Protein 2XS8 (pdb70)

Organism: Homo sapiens (NCBI:txid9606)

Nearest PDB structures (foldseek):
  2xs1-assembly1_A  TM=9.997E-01  e=5.941E-87  Homo sapiens
  3c3r-assembly1_A  TM=9.793E-01  e=9.623E-42  unclassified
  2oex-assembly1_A  TM=9.160E-01  e=2.813E-32  Homo sapiens
  2ojq-assembly1_A  TM=9.305E-01  e=2.237E-30  Homo sapiens
  4jjy-assembly2_B  TM=5.892E-01  e=7.757E-28  Homo sapiens

Radius of gyration: 44.52 Å; Cα contacts (8 Å, |Δi|>4): 856; chains: 2; bounding box: 139×81×74 Å

CATH classification: 1.25.40.280 (+2 more: 1.20.120.560, 1.20.140.50)

Solvent-accessible surface area: 38068 Å² total; per-residue (Å²): 137,65,25,11,47,5,124,30,4,134,24,56,129,28,78,9,16,145,14,5,32,131,36,0,85,130,48,45,79,112,73,19,150,72,36,57,81,15,18,133,6,0,85,83,4,8,130,34,7,114,24,7,25,57,158,131,73,88,99,115,59,44,26,4,39,20,1,14,93,0,9,0,6,6,26,26,5,67,68,22,5,25,36,113,121,59,157,22,84,28,60,9,35,1,44,3,17,25,66,45,26,108,150,216,44,52,50,56,136,36,43,21,26,30,14,5,4,0,50,8,1,0,2,0,3,0,0,0,0,0,0,21,6,1,36,103,38,83,41,109,62,82,127,4,4,151,59,0,8,125,9,0,28,28,0,0,3,0,0,56,57,0,80,118,47,0,94,117,33,8,109,177,148,21,9,34,0,5,26,31,83,6,0,16,12,2,7,28,0,0,26,0,0,0,0,20,2,51,12,53,82,2,59,84,70,185,80,158,31,34,66,6,0,92,3,0,23,17,0,3,51,28,0,3,57,0,39,133,85,14,79,198,119,108,44,8,51,177,99,10,75,23,5,0,10,0,12,46,24,29,3,53,0,14,1,13,22,14,32,2,44,46,2,102,112,90,168,116,20,1,34,11,2,5,9,0,67,35,0,25,115,28,1,157,50,0,43,91,159,35,94,147,50,25,123,11,136,110,25,32,51,74,1,77,154,29,24,64,58,10,80,142,55,11,95,159,111,99,122,57,183,60,26,92,74,189,107,33,115,124,22,28,113,38,71,104,11,166,31,55,97,18,106,72,76,28,2,126,202,55,109,29,77,0,123,146,6,45,24,23,43,0,55,111,9,35,56,29,2,67,134,80,41,37,94,33,16,90,128,2,20,47,60,4,132,117,12,34,88,105,2,35,40,31,15,7,67,27,10,5,36,4,15,24,64,22,108,38,1,88,76,11,5,91,17,1,16,73,43,1,126,31,0,73,139,84,40,4,13,119,38,2,35,80,33,20,132,69,6,66,98,26,19,84,86,0,86,75,22,8,88,77,0,41,133,45,0,74,87,20,24,47,75,0,70,91,61,54,68,179,100,156,137,192,63,139,81,81,34,0,67,98,74,0,133,86,18,56,54,63,0,82,96,23,162,56,3,6,78,78,0,54,113,2,14,33,106,6,105,108,32,34,120,76,50,75,116,45,2,46,34,0,21,60,82,77,99,93,0,39,93,47,8,36,66,10,102,44,35,181,92,41,157,55,26,152,30,14,85,80,0,130,62,23,18,49,64,2,80,115,3,55,160,65,14,115,36,15,22,76,70,2,127,97,67,103,51,98,1,44,77,70,0,75,72,17,47,95,138,79,74,110,21,89,22,99,54,45,0,77,83,6,17,102,160,30,2,12,53,26,27,76,104,2,67,100,1,26,147,116,8,110,31,18,16,156,84,0,97,94,22,18,114,86,13,40,164,88,92,122,105,57,120,86,30,68,98,5,44,84,27,3,56,58,2,11,52,0,46,36,18,0,68,84,1,22,55,30,0,128,43,0,34,135,0,0,52,57,1,25,100,56,1,64,138,1,44,74,100,0,29,95,60,14,157,85,73,43,0,89,75,0,65,170,80,86

Foldseek 3Di:
DDADFFFAKAWDQWQQLPLQLVVQPVPDDVVDCSSVQSSVLSVVLSVLCCQQHVDDDDLDPVNLLSLLLNLQQLVLCVLQDPCVVPPSFTKIKIWARQQDDPDPDRIDIDIDRFSLLVNLNSLQNSLRSLQVNLRPFDLLDDVSLVSNLVSLLQSLQSLQVLLVCSPVRDPDDDDLCSHNLNSNLSSLSSLLVSLVSVLSVCVSVVHQLLVSLQSLQQSLVSLVVSQVSCPPPPSDDDVSNLVSLLSSLQSLLSNLQSVLVVCVVVVVLLSSLLSLVSSLVSLVCSCPVVVVRDDCVVVNVVSVVSNVVSCVCCVPPVVHHHDDPVPDDDRHHDRPGHRDHDDPSPRPPHDHSCVVRARPQLVVLQVVLVVVLCCLLVVLLVVLVVLVVVLLLVCLVQLPPQLLQCQFLQFRRPVLLVLLVVQLVCPFCVLVVVLLVCLVVLLVLLVVLLVVLVVLLVVLLVVLVVCCVVCVPVNDDDRSVVVCPVLVVVSVVLVVVSVVLVVLSVVLVVLCVVQVVLRNLSNDDGVSSSVVQFGDGGDNVSPPDPLSVCLVVLVVVLVVLNVVSVVLSVQSPPDDDDCSVVQVCCVVVHVHRDSPVVSVVVCCVRCVVSSVVSVVSNVVVVVSSVVNVVSSVVVVVVPDDDPSVVSNSVSSSSSSVSSVSSVVSSVSSVVSVVVSVVSSVVSVVSSVVSVVVSVVD/DCVVVVVVD

GO terms:
  GO:0090543 Flemming body (C, IDA)
  GO:0051260 protein homooligomerization (P, IDA)
  GO:0046755 viral budding (P, IDA)
  GO:0000281 mitotic cytokinesis (P, IDA)
  GO:0042470 melanosome (C, EXP)
  GO:0005515 protein binding (F, IPI)
  GO:0048306 calcium-dependent protein binding (F, IPI)
  GO:0005829 cytosol (C, TAS)
  GO:0001772 immunological synapse (C, IDA)
  GO:0005813 centrosome (C, IDA)
  GO:0070062 extracellular exosome (C, IDA)
  GO:0039702 viral budding via host ESCRT complex (P, IGI)
  GO:1903561 extracellular vesicle (C, HDA)
  GO:0070062 extracellular exosome (C, HDA)
  GO:0070971 endoplasmic reticulum exit site (C, IMP)
  GO:0005925 focal adhesion (C, HDA)
  GO:0016020 membrane (C, HDA)
  GO:0010824 regulation of centrosome duplication (P, IMP)
  GO:1903543 positive regulation of exosomal secretion (P, IMP)
  GO:1903551 regulation of extracellular exosome assembly (P, IMP)

Structure (mmCIF, N/CA/C/O backbone):
data_2XS8
#
_entry.id   2XS8
#
_cell.length_a   145.542
_cell.length_b   99.076
_cell.length_c   72.594
_cell.angle_alpha   90.00
_cell.angle_beta   106.87
_cell.angle_gamma   90.00
#
_symmetry.space_group_name_H-M   'C 1 2 1'
#
loop_
_entity.id
_entity.type
_entity.pdbx_description
1 polymer 'PROGRAMMED CELL DEATH 6-INTERACTING PROTEIN'
2 polymer 'SIVAGMTAN-1 GAG P6'
3 water water
#
loop_
_atom_site.group_PDB
_atom_site.id
_atom_site.type_symbol
_atom_site.label_atom_id
_atom_site.label_alt_id
_atom_site.label_comp_id
_atom_site.label_asym_id
_atom_site.label_entity_id
_atom_site.label_seq_id
_atom_site.pdbx_PDB_ins_code
_atom_site.Cartn_x
_atom_site.Cartn_y
_atom_site.Cartn_z
_atom_site.occupancy
_atom_site.B_iso_or_equiv
_atom_site.auth_seq_id
_atom_site.auth_comp_id
_atom_site.auth_asym_id
_atom_site.auth_atom_id
_atom_site.pdbx_PDB_model_num
ATOM 1 N N . ALA A 1 8 ? 3.436 -21.733 -17.196 1.00 107.71 2 ALA A N 1
ATOM 2 C CA . ALA A 1 8 ? 2.699 -22.948 -17.544 1.00 104.83 2 ALA A CA 1
ATOM 3 C C . ALA A 1 8 ? 1.842 -22.746 -18.798 1.00 102.72 2 ALA A C 1
ATOM 4 O O . ALA A 1 8 ? 0.843 -22.022 -18.761 1.00 101.51 2 ALA A O 1
ATOM 6 N N . THR A 1 9 ? 2.230 -23.392 -19.900 1.00 97.87 3 THR A N 1
ATOM 7 C CA . THR A 1 9 ? 1.528 -23.233 -21.178 1.00 92.64 3 THR A CA 1
ATOM 8 C C . THR A 1 9 ? 0.762 -24.480 -21.630 1.00 83.89 3 THR A C 1
ATOM 9 O O . THR A 1 9 ? 1.358 -25.532 -21.840 1.00 83.21 3 THR A O 1
ATOM 13 N N . PHE A 1 10 ? -0.553 -24.340 -21.789 1.00 71.31 4 PHE A N 1
ATOM 14 C CA . PHE A 1 10 ? -1.420 -25.401 -22.292 1.00 52.87 4 PHE A CA 1
ATOM 15 C C . PHE A 1 10 ? -2.044 -24.983 -23.614 1.00 50.11 4 PHE A C 1
ATOM 16 O O . PHE A 1 10 ? -2.439 -23.833 -23.780 1.00 53.26 4 PHE A O 1
ATOM 24 N N . ILE A 1 11 ? -2.156 -25.916 -24.552 1.00 46.30 5 ILE A N 1
ATOM 25 C CA . ILE A 1 11 ? -2.722 -25.601 -25.855 1.00 51.30 5 ILE A CA 1
ATOM 26 C C . ILE A 1 11 ? -4.232 -25.416 -25.731 1.00 55.26 5 ILE A C 1
ATOM 27 O O . ILE A 1 11 ? -4.892 -26.162 -25.017 1.00 49.71 5 ILE A O 1
ATOM 32 N N . SER A 1 12 ? -4.773 -24.398 -26.391 1.00 60.70 6 SER A N 1
ATOM 33 C CA . SER A 1 12 ? -6.219 -24.346 -26.591 1.00 57.74 6 SER A CA 1
ATOM 34 C C . SER A 1 12 ? -6.571 -23.972 -28.023 1.00 59.36 6 SER A C 1
ATOM 35 O O . SER A 1 12 ? -5.693 -23.664 -28.845 1.00 54.01 6 SER A O 1
ATOM 38 N N . VAL A 1 13 ? -7.862 -24.040 -28.325 1.00 59.07 7 VAL A N 1
ATOM 39 C CA . VAL A 1 13 ? -8.332 -23.840 -29.682 1.00 60.09 7 VAL A CA 1
ATOM 40 C C . VAL A 1 13 ? -9.201 -22.584 -29.830 1.00 61.88 7 VAL A C 1
ATOM 41 O O . VAL A 1 13 ? -10.045 -22.287 -28.987 1.00 58.91 7 VAL A O 1
ATOM 45 N N . GLN A 1 14 ? -8.971 -21.842 -30.906 1.00 68.18 8 GLN A N 1
ATOM 46 C CA . GLN A 1 14 ? -9.777 -20.659 -31.216 1.00 72.02 8 GLN A CA 1
ATOM 47 C C . GLN A 1 14 ? -11.144 -21.019 -31.784 1.00 67.93 8 GLN A C 1
ATOM 48 O O . GLN A 1 14 ? -11.289 -21.994 -32.515 1.00 67.86 8 GLN A O 1
ATOM 54 N N . LEU A 1 15 ? -12.147 -20.230 -31.426 1.00 67.53 9 LEU A N 1
ATOM 55 C CA . LEU A 1 15 ? -13.484 -20.396 -31.981 1.00 76.03 9 LEU A CA 1
ATOM 56 C C . LEU A 1 15 ? -13.566 -20.116 -33.483 1.00 75.36 9 LEU A C 1
ATOM 57 O O . LEU A 1 15 ? -12.823 -19.288 -34.023 1.00 72.26 9 LEU A O 1
ATOM 62 N N . LYS A 1 16 ? -14.494 -20.817 -34.130 1.00 74.27 10 LYS A N 1
ATOM 63 C CA . LYS A 1 16 ? -14.836 -20.614 -35.527 1.00 69.73 10 LYS A CA 1
ATOM 64 C C . LYS A 1 16 ? -15.827 -19.463 -35.667 1.00 80.80 10 LYS A C 1
ATOM 65 O O . LYS A 1 16 ? -16.747 -19.315 -34.863 1.00 82.36 10 LYS A O 1
ATOM 71 N N . LYS A 1 17 ? -15.644 -18.640 -36.689 1.00 91.44 11 LYS A N 1
ATOM 72 C CA . LYS A 1 17 ? -16.585 -17.555 -36.941 1.00 91.25 11 LYS A CA 1
ATOM 73 C C . LYS A 1 17 ? -17.690 -17.986 -37.897 1.00 95.92 11 LYS A C 1
ATOM 74 O O . LYS A 1 17 ? -17.446 -18.757 -38.832 1.00 91.50 11 LYS A O 1
ATOM 80 N N . THR A 1 18 ? -18.907 -17.512 -37.626 1.00 99.73 12 THR A N 1
ATOM 81 C CA . THR A 1 18 ? -20.059 -17.742 -38.499 1.00 99.11 12 THR A CA 1
ATOM 82 C C . THR A 1 18 ? -20.729 -16.410 -38.834 1.00 98.51 12 THR A C 1
ATOM 83 O O . THR A 1 18 ? -20.735 -15.472 -38.029 1.00 92.63 12 THR A O 1
ATOM 87 N N . SER A 1 19 ? -21.288 -16.317 -40.031 1.00 103.53 13 SER A N 1
ATOM 88 C CA . SER A 1 19 ? -22.077 -15.140 -40.375 1.00 109.20 13 SER A CA 1
ATOM 89 C C . SER A 1 19 ? -23.509 -15.295 -39.871 1.00 113.29 13 SER A C 1
ATOM 90 O O . SER A 1 19 ? -24.055 -16.409 -39.808 1.00 109.12 13 SER A O 1
ATOM 93 N N . GLU A 1 20 ? -24.103 -14.169 -39.494 1.00 118.11 14 GLU A N 1
ATOM 94 C CA . GLU A 1 20 ? -25.472 -14.163 -39.004 1.00 125.06 14 GLU A CA 1
ATOM 95 C C . GLU A 1 20 ? -26.430 -14.667 -40.072 1.00 120.63 14 GLU A C 1
ATOM 96 O O . GLU A 1 20 ? -26.282 -14.368 -41.256 1.00 120.71 14 GLU A O 1
ATOM 102 N N . VAL A 1 21 ? -27.410 -15.444 -39.641 1.00 115.74 15 VAL A N 1
ATOM 103 C CA . VAL A 1 21 ? -28.323 -16.068 -40.571 1.00 120.41 15 VAL A CA 1
ATOM 104 C C . VAL A 1 21 ? -29.719 -16.125 -39.968 1.00 127.13 15 VAL A C 1
ATOM 105 O O . VAL A 1 21 ? -29.900 -16.564 -38.829 1.00 124.13 15 VAL A O 1
ATOM 109 N N . ASP A 1 22 ? -30.697 -15.648 -40.737 1.00 135.26 16 ASP A N 1
ATOM 110 C CA . ASP A 1 22 ? -32.084 -15.600 -40.298 1.00 132.42 16 ASP A CA 1
ATOM 111 C C . ASP A 1 22 ? -32.609 -17.008 -40.063 1.00 132.77 16 ASP A C 1
ATOM 112 O O . ASP A 1 22 ? -32.964 -17.718 -41.009 1.00 135.08 16 ASP A O 1
ATOM 117 N N . LEU A 1 23 ? -32.652 -17.396 -38.791 1.00 128.27 17 LEU A N 1
ATOM 118 C CA . LEU A 1 23 ? -33.016 -18.748 -38.392 1.00 117.92 17 LEU A CA 1
ATOM 119 C C . LEU A 1 23 ? -34.532 -18.938 -38.315 1.00 113.66 17 LEU A C 1
ATOM 120 O O . LEU A 1 23 ? -35.033 -20.032 -38.556 1.00 108.71 17 LEU A O 1
ATOM 125 N N . ALA A 1 24 ? -35.256 -17.869 -37.994 1.00 126.41 18 ALA A N 1
ATOM 126 C CA . ALA A 1 24 ? -36.716 -17.918 -37.904 1.00 133.15 18 ALA A CA 1
ATOM 127 C C . ALA A 1 24 ? -37.386 -18.216 -39.251 1.00 139.31 18 ALA A C 1
ATOM 128 O O . ALA A 1 24 ? -38.375 -18.949 -39.316 1.00 143.88 18 ALA A O 1
ATOM 130 N N . LYS A 1 25 ? -36.818 -17.660 -40.317 1.00 138.84 19 LYS A N 1
ATOM 131 C CA . LYS A 1 25 ? -37.434 -17.633 -41.647 1.00 135.30 19 LYS A CA 1
ATOM 132 C C . LYS A 1 25 ? -37.871 -18.991 -42.225 1.00 131.66 19 LYS A C 1
ATOM 133 O O . LYS A 1 25 ? -39.069 -19.233 -42.371 1.00 131.47 19 LYS A O 1
ATOM 139 N N . PRO A 1 26 ? -36.914 -19.872 -42.578 1.00 125.47 20 PRO A N 1
ATOM 140 C CA . PRO A 1 26 ? -37.326 -21.155 -43.162 1.00 124.44 20 PRO A CA 1
ATOM 141 C C . PRO A 1 26 ? -38.138 -22.009 -42.203 1.00 127.72 20 PRO A C 1
ATOM 142 O O . PRO A 1 26 ? -38.664 -23.051 -42.601 1.00 135.71 20 PRO A O 1
ATOM 146 N N . LEU A 1 27 ? -38.250 -21.571 -40.956 1.00 121.79 21 LEU A N 1
ATOM 147 C CA . LEU A 1 27 ? -38.908 -22.387 -39.946 1.00 120.06 21 LEU A CA 1
ATOM 148 C C . LEU A 1 27 ? -40.375 -22.040 -39.788 1.00 117.76 21 LEU A C 1
ATOM 149 O O . LEU A 1 27 ? -41.231 -22.922 -39.788 1.00 112.69 21 LEU A O 1
ATOM 154 N N . VAL A 1 28 ? -40.655 -20.752 -39.639 1.00 122.74 22 VAL A N 1
ATOM 155 C CA . VAL A 1 28 ? -42.027 -20.282 -39.579 1.00 128.86 22 VAL A CA 1
ATOM 156 C C . VAL A 1 28 ? -42.736 -20.623 -40.884 1.00 139.03 22 VAL A C 1
ATOM 157 O O . VAL A 1 28 ? -43.841 -21.163 -40.870 1.00 140.60 22 VAL A O 1
ATOM 161 N N . LYS A 1 29 ? -42.082 -20.323 -42.005 1.00 146.17 23 LYS A N 1
ATOM 162 C CA . LYS A 1 29 ? -42.599 -20.685 -43.322 1.00 152.69 23 LYS A CA 1
ATOM 163 C C . LYS A 1 29 ? -43.187 -22.090 -43.307 1.00 150.47 23 LYS A C 1
ATOM 164 O O . LYS A 1 29 ? -44.355 -22.286 -43.642 1.00 157.78 23 LYS A O 1
ATOM 170 N N . PHE A 1 30 ? -42.372 -23.063 -42.917 1.00 137.94 24 PHE A N 1
ATOM 171 C CA . PHE A 1 30 ? -42.815 -24.446 -42.859 1.00 132.83 24 PHE A CA 1
ATOM 172 C C . PHE A 1 30 ? -43.842 -24.664 -41.755 1.00 141.84 24 PHE A C 1
ATOM 173 O O . PHE A 1 30 ? -44.862 -25.316 -41.975 1.00 149.51 24 PHE A O 1
ATOM 181 N N . ILE A 1 31 ? -43.558 -24.133 -40.566 1.00 140.40 25 ILE A N 1
ATOM 182 C CA . ILE A 1 31 ? -44.455 -24.266 -39.414 1.00 137.51 25 ILE A CA 1
ATOM 183 C C . ILE A 1 31 ? -45.911 -24.026 -39.797 1.00 141.35 25 ILE A C 1
ATOM 184 O O . ILE A 1 31 ? -46.810 -24.772 -39.394 1.00 139.30 25 ILE A O 1
ATOM 189 N N . GLN A 1 32 ? -46.127 -22.973 -40.580 1.00 141.17 26 GLN A N 1
ATOM 190 C CA . GLN A 1 32 ? -47.463 -22.564 -40.997 1.00 137.46 26 GLN A CA 1
ATOM 191 C C . GLN A 1 32 ? -48.013 -23.485 -42.076 1.00 142.46 26 GLN A C 1
ATOM 192 O O . GLN A 1 32 ? -49.147 -23.946 -41.983 1.00 140.28 26 GLN A O 1
ATOM 198 N N . GLN A 1 33 ? -47.201 -23.766 -43.090 1.00 147.27 27 GLN A N 1
ATOM 199 C CA . GLN A 1 33 ? -47.570 -24.729 -44.122 1.00 147.68 27 GLN A CA 1
ATOM 200 C C . GLN A 1 33 ? -48.050 -26.046 -43.514 1.00 144.12 27 GLN A C 1
ATOM 201 O O . GLN A 1 33 ? -48.510 -26.937 -44.226 1.00 137.83 27 GLN A O 1
ATOM 207 N N . THR A 1 34 ? -47.951 -26.151 -42.192 1.00 147.09 28 THR A N 1
ATOM 208 C CA . THR A 1 34 ? -48.113 -27.423 -41.498 1.00 145.90 28 THR A CA 1
ATOM 209 C C . THR A 1 34 ? -49.260 -27.455 -40.478 1.00 149.91 28 THR A C 1
ATOM 210 O O . THR A 1 34 ? -49.717 -28.530 -40.088 1.00 143.48 28 THR A O 1
ATOM 214 N N . TYR A 1 35 ? -49.744 -26.285 -40.067 1.00 159.11 29 TYR A N 1
ATOM 215 C CA . TYR A 1 35 ? -50.732 -26.216 -38.984 1.00 162.70 29 TYR A CA 1
ATOM 216 C C . TYR A 1 35 ? -51.982 -25.379 -39.301 1.00 163.04 29 TYR A C 1
ATOM 217 O O . TYR A 1 35 ? -52.087 -24.791 -40.380 1.00 168.62 29 TYR A O 1
ATOM 226 N N . PRO A 1 36 ? -52.951 -25.346 -38.367 1.00 158.72 30 PRO A N 1
ATOM 227 C CA . PRO A 1 36 ? -54.152 -24.524 -38.571 1.00 159.56 30 PRO A CA 1
ATOM 228 C C . PRO A 1 36 ? -53.856 -23.047 -38.340 1.00 158.59 30 PRO A C 1
ATOM 229 O O . PRO A 1 36 ? -53.575 -22.672 -37.206 1.00 162.04 30 PRO A O 1
ATOM 233 N N . SER A 1 37 ? -53.918 -22.228 -39.386 1.00 156.26 31 SER A N 1
ATOM 234 C CA . SER A 1 37 ? -53.599 -20.804 -39.255 1.00 160.86 31 SER A CA 1
ATOM 235 C C . SER A 1 37 ? -54.333 -20.159 -38.078 1.00 166.16 31 SER A C 1
ATOM 236 O O . SER A 1 37 ? -55.545 -20.296 -37.945 1.00 172.83 31 SER A O 1
ATOM 239 N N . GLY A 1 38 ? -53.592 -19.459 -37.223 1.00 164.17 32 GLY A N 1
ATOM 240 C CA . GLY A 1 38 ? -54.163 -18.881 -36.018 1.00 163.19 32 GLY A CA 1
ATOM 241 C C . GLY A 1 38 ? -54.257 -19.909 -34.908 1.00 163.36 32 GLY A C 1
ATOM 242 O O . GLY A 1 38 ? -54.359 -19.565 -33.730 1.00 161.06 32 GLY A O 1
ATOM 243 N N . GLY A 1 39 ? -54.222 -21.180 -35.296 1.00 166.63 33 GLY A N 1
ATOM 244 C CA . GLY A 1 39 ? -54.242 -22.286 -34.357 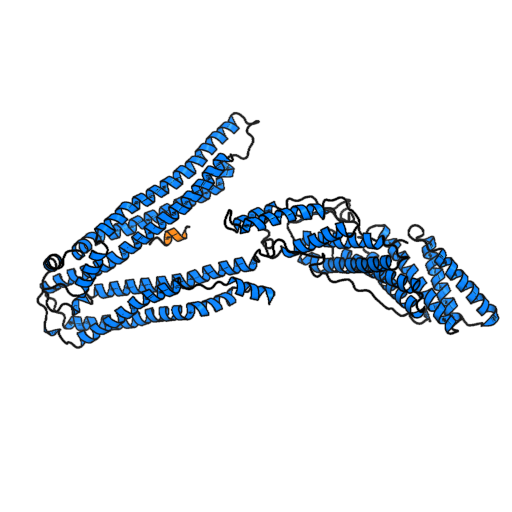1.00 169.42 33 GLY A CA 1
ATOM 245 C C . GLY A 1 39 ? -53.094 -22.222 -33.370 1.00 171.25 33 GLY A C 1
ATOM 246 O O . GLY A 1 39 ? -51.961 -21.905 -33.733 1.00 167.81 33 GLY A O 1
ATOM 247 N N . GLU A 1 40 ? -53.399 -22.541 -32.116 1.00 176.68 34 GLU A N 1
ATOM 248 C CA . GLU A 1 40 ? -52.459 -22.387 -31.013 1.00 178.55 34 GLU A CA 1
ATOM 249 C C . GLU A 1 40 ? -51.221 -23.264 -31.147 1.00 173.42 34 GLU A C 1
ATOM 250 O O . GLU A 1 40 ? -50.263 -23.111 -30.387 1.00 170.33 34 GLU A O 1
ATOM 256 N N . GLU A 1 41 ? -51.244 -24.190 -32.100 1.00 170.46 35 GLU A N 1
ATOM 257 C CA . GLU A 1 41 ? -50.035 -24.916 -32.453 1.00 161.67 35 GLU A CA 1
ATOM 258 C C . GLU A 1 41 ? -49.002 -23.863 -32.777 1.00 160.26 35 GLU A C 1
ATOM 259 O O . GLU A 1 41 ? -48.061 -23.627 -32.022 1.00 160.47 35 GLU A O 1
ATOM 265 N N . GLN A 1 42 ? -49.211 -23.217 -33.913 1.00 159.94 36 GLN A N 1
ATOM 266 C CA . GLN A 1 42 ? -48.372 -22.125 -34.358 1.00 162.03 36 GLN A CA 1
ATOM 267 C C . GLN A 1 42 ? -48.056 -21.126 -33.239 1.00 167.48 36 GLN A C 1
ATOM 268 O O . GLN A 1 42 ? -46.995 -20.502 -33.246 1.00 170.77 36 GLN A O 1
ATOM 274 N N . ALA A 1 43 ? -48.970 -20.981 -32.280 1.00 166.77 37 ALA A N 1
ATOM 275 C CA . ALA A 1 43 ? -48.812 -20.000 -31.198 1.00 161.53 37 ALA A CA 1
ATOM 276 C C . ALA A 1 43 ? -47.536 -20.211 -30.369 1.00 150.03 37 ALA A C 1
ATOM 277 O O . ALA A 1 43 ? -46.983 -19.271 -29.787 1.00 141.35 37 ALA A O 1
ATOM 279 N N . GLN A 1 44 ? -47.067 -21.448 -30.310 1.00 145.31 38 GLN A N 1
ATOM 280 C CA . GLN A 1 44 ? -45.831 -21.716 -29.591 1.00 149.86 38 GLN A CA 1
ATOM 281 C C . GLN A 1 44 ? -44.691 -22.119 -30.530 1.00 144.01 38 GLN A C 1
ATOM 282 O O . GLN A 1 44 ? -43.573 -21.633 -30.389 1.00 137.18 38 GLN A O 1
ATOM 288 N N . TYR A 1 45 ? -44.982 -22.978 -31.503 1.00 143.71 39 TYR A N 1
ATOM 289 C CA . TYR A 1 45 ? -43.953 -23.461 -32.422 1.00 137.86 39 TYR A CA 1
ATOM 290 C C . TYR A 1 45 ? -43.294 -22.342 -33.228 1.00 137.59 39 TYR A C 1
ATOM 291 O O . TYR A 1 45 ? -42.115 -22.423 -33.547 1.00 139.56 39 TYR A O 1
ATOM 300 N N . CYS A 1 46 ? -44.053 -21.312 -33.576 1.00 139.33 40 CYS A N 1
ATOM 301 C CA . CYS A 1 46 ? -43.476 -20.149 -34.240 1.00 144.43 40 CYS A CA 1
ATOM 302 C C . CYS A 1 46 ? -42.779 -19.275 -33.205 1.00 146.17 40 CYS A C 1
ATOM 303 O O . CYS A 1 46 ? -41.819 -18.564 -33.514 1.00 143.04 40 CYS A O 1
ATOM 306 N N . ARG A 1 47 ? -43.276 -19.338 -31.974 1.00 151.84 41 ARG A N 1
ATOM 307 C CA . ARG A 1 47 ? -42.732 -18.559 -30.867 1.00 156.58 41 ARG A CA 1
ATOM 308 C C . ARG A 1 47 ? -41.471 -19.218 -30.303 1.00 149.55 41 ARG A C 1
ATOM 309 O O . ARG A 1 47 ? -40.742 -18.618 -29.512 1.00 151.17 41 ARG A O 1
ATOM 317 N N . ALA A 1 48 ? -41.220 -20.456 -30.719 1.00 140.68 42 ALA A N 1
ATOM 318 C CA . ALA A 1 48 ? -40.013 -21.173 -30.324 1.00 131.04 42 ALA A CA 1
ATOM 319 C C . ALA A 1 48 ? -38.891 -20.895 -31.318 1.00 127.74 42 ALA A C 1
ATOM 320 O O . ALA A 1 48 ? -37.751 -20.669 -30.923 1.00 120.44 42 ALA A O 1
ATOM 322 N N . ALA A 1 49 ? -39.232 -20.901 -32.606 1.00 131.07 43 ALA A N 1
ATOM 323 C CA . ALA A 1 49 ? -38.277 -20.612 -33.675 1.00 130.61 43 ALA A CA 1
ATOM 324 C C . ALA A 1 49 ? -37.820 -19.160 -33.636 1.00 133.89 43 ALA A C 1
ATOM 325 O O . ALA A 1 49 ? -37.005 -18.731 -34.454 1.00 131.96 43 ALA A O 1
ATOM 327 N N . GLU A 1 50 ? -38.368 -18.403 -32.693 1.00 139.74 44 GLU A N 1
ATOM 328 C CA . GLU A 1 50 ? -37.911 -17.045 -32.441 1.00 143.14 44 GLU A CA 1
ATOM 329 C C . GLU A 1 50 ? -36.806 -17.078 -31.391 1.00 134.78 44 GLU A C 1
ATOM 330 O O . GLU A 1 50 ? -35.696 -16.600 -31.628 1.00 132.56 44 GLU A O 1
ATOM 336 N N . GLU A 1 51 ? -37.116 -17.654 -30.233 1.00 118.63 45 GLU A N 1
ATOM 337 C CA . GLU A 1 51 ? -36.130 -17.810 -29.175 1.00 113.05 45 GLU A CA 1
ATOM 338 C C . GLU A 1 51 ? -34.884 -18.478 -29.737 1.00 103.11 45 GLU A C 1
ATOM 339 O O . GLU A 1 51 ? -33.767 -18.128 -29.377 1.00 96.53 45 GLU A O 1
ATOM 345 N N . LEU A 1 52 ? -35.099 -19.421 -30.646 1.00 102.10 46 LEU A N 1
ATOM 346 C CA . LEU A 1 52 ? -34.023 -20.192 -31.251 1.00 99.64 46 LEU A CA 1
ATOM 347 C C . LEU A 1 52 ? -33.030 -19.328 -32.020 1.00 103.96 46 LEU A C 1
ATOM 348 O O . LEU A 1 52 ? -31.817 -19.482 -31.867 1.00 110.51 46 LEU A O 1
ATOM 353 N N . SER A 1 53 ? -33.550 -18.436 -32.853 1.00 95.07 47 SER A N 1
ATOM 354 C CA . SER A 1 53 ? -32.720 -17.577 -33.684 1.00 97.90 47 SER A CA 1
ATOM 355 C C . SER A 1 53 ? -31.957 -16.598 -32.808 1.00 102.88 47 SER A C 1
ATOM 356 O O . SER A 1 53 ? -30.831 -16.206 -33.126 1.00 92.81 47 SER A O 1
ATOM 359 N N . LYS A 1 54 ? -32.597 -16.210 -31.707 1.00 113.92 48 LYS A N 1
ATOM 360 C CA . LYS A 1 54 ? -32.025 -15.297 -30.717 1.00 118.81 48 LYS A CA 1
ATOM 361 C C . LYS A 1 54 ? -30.970 -16.000 -29.861 1.00 113.50 48 LYS A C 1
ATOM 362 O O . LYS A 1 54 ? -30.079 -15.356 -29.299 1.00 115.88 48 LYS A O 1
ATOM 368 N N . LEU A 1 55 ? -31.090 -17.323 -29.767 1.00 105.74 49 LEU A N 1
ATOM 369 C CA . LEU A 1 55 ? -30.117 -18.156 -29.069 1.00 103.50 49 LEU A CA 1
ATOM 370 C C . LEU A 1 55 ? -28.841 -18.327 -29.894 1.00 100.92 49 LEU A C 1
ATOM 371 O O . LEU A 1 55 ? -27.748 -18.060 -29.411 1.00 92.38 49 LEU A O 1
ATOM 376 N N . ARG A 1 56 ? -28.994 -18.783 -31.135 1.00 103.01 50 ARG A N 1
ATOM 377 C CA . ARG A 1 56 ? -27.881 -18.865 -32.077 1.00 93.38 50 ARG A CA 1
ATOM 378 C C . ARG A 1 56 ? -27.088 -17.563 -32.144 1.00 98.51 50 ARG A C 1
ATOM 379 O O . ARG A 1 56 ? -25.861 -17.579 -32.228 1.00 104.49 50 ARG A O 1
ATOM 387 N N . ARG A 1 57 ? -27.793 -16.438 -32.131 1.00 98.44 51 ARG A N 1
ATOM 388 C CA . ARG A 1 57 ? -27.136 -15.139 -32.122 1.00 98.13 51 ARG A CA 1
ATOM 389 C C . ARG A 1 57 ? -26.219 -15.061 -30.920 1.00 93.02 51 ARG A C 1
ATOM 390 O O . ARG A 1 57 ? -25.051 -14.692 -31.036 1.00 96.51 51 ARG A O 1
ATOM 398 N N . ALA A 1 58 ? -26.765 -15.415 -29.763 1.00 84.41 52 ALA A N 1
ATOM 399 C CA . ALA A 1 58 ? -26.023 -15.343 -28.516 1.00 87.64 52 ALA A CA 1
ATOM 400 C C . ALA A 1 58 ? -24.855 -16.345 -28.465 1.00 82.98 52 ALA A C 1
ATOM 401 O O . ALA A 1 58 ? -23.765 -16.018 -27.993 1.00 87.25 52 ALA A O 1
ATOM 403 N N . ALA A 1 59 ? -25.093 -17.550 -28.973 1.00 74.90 53 ALA A N 1
ATOM 404 C CA . ALA A 1 59 ? -24.120 -18.634 -28.913 1.00 78.57 53 ALA A CA 1
ATOM 405 C C . ALA A 1 59 ? -23.016 -18.542 -29.970 1.00 85.87 53 ALA A C 1
ATOM 406 O O . ALA A 1 59 ? -22.148 -19.403 -30.027 1.00 90.27 53 ALA A O 1
ATOM 408 N N . VAL A 1 60 ? -23.031 -17.507 -30.801 1.00 89.75 54 VAL A N 1
ATOM 409 C CA . VAL A 1 60 ? -22.092 -17.469 -31.916 1.00 90.05 54 VAL A CA 1
ATOM 410 C C . VAL A 1 60 ? -21.701 -16.071 -32.384 1.00 95.96 54 VAL A C 1
ATOM 411 O O . VAL A 1 60 ? -20.539 -15.822 -32.703 1.00 97.78 54 VAL A O 1
ATOM 415 N N . GLY A 1 61 ? -22.674 -15.169 -32.444 1.00 102.77 55 GLY A N 1
ATOM 416 C CA . GLY A 1 61 ? -22.436 -13.829 -32.949 1.00 109.38 55 GLY A CA 1
ATOM 417 C C . GLY A 1 61 ? -21.705 -12.965 -31.943 1.00 118.24 55 GLY A C 1
ATOM 418 O O . GLY A 1 61 ? -20.992 -12.028 -32.302 1.00 119.01 55 GLY A O 1
ATOM 419 N N . ARG A 1 62 ? -21.882 -13.290 -30.670 1.00 125.30 56 ARG A N 1
ATOM 420 C CA . ARG A 1 62 ? -21.287 -12.512 -29.599 1.00 133.93 56 ARG A CA 1
ATOM 421 C C . ARG A 1 62 ? -19.769 -12.622 -29.587 1.00 143.61 56 ARG A C 1
ATOM 422 O O . ARG A 1 62 ? -19.217 -13.713 -29.767 1.00 139.92 56 ARG A O 1
ATOM 430 N N . PRO A 1 63 ? -19.090 -11.478 -29.389 1.00 154.55 57 PRO A N 1
ATOM 431 C CA . PRO A 1 63 ? -17.670 -11.445 -29.018 1.00 156.34 57 PRO A CA 1
ATOM 432 C C . PRO A 1 63 ? -17.515 -12.192 -27.695 1.00 154.60 57 PRO A C 1
ATOM 433 O O . PRO A 1 63 ? -18.312 -11.970 -26.781 1.00 158.39 57 PRO A O 1
ATOM 437 N N . LEU A 1 64 ? -16.514 -13.058 -27.585 1.00 149.19 58 LEU A N 1
ATOM 438 C CA . LEU A 1 64 ? -16.587 -14.131 -26.595 1.00 145.64 58 LEU A CA 1
ATOM 439 C C . LEU A 1 64 ? -16.092 -13.880 -25.165 1.00 137.69 58 LEU A C 1
ATOM 440 O O . LEU A 1 64 ? -15.072 -13.236 -24.933 1.00 133.87 58 LEU A O 1
ATOM 445 N N . ASP A 1 65 ? -16.839 -14.450 -24.224 1.00 133.85 59 ASP A N 1
ATOM 446 C CA . ASP A 1 65 ? -16.565 -14.366 -22.798 1.00 132.75 59 ASP A CA 1
ATOM 447 C C . ASP A 1 65 ? -16.248 -15.760 -22.254 1.00 132.97 59 ASP A C 1
ATOM 448 O O . ASP A 1 65 ? -17.111 -16.634 -22.243 1.00 136.90 59 ASP A O 1
ATOM 453 N N . LYS A 1 66 ? -15.013 -15.959 -21.799 1.00 128.76 60 LYS A N 1
ATOM 454 C CA . LYS A 1 66 ? -14.544 -17.267 -21.318 1.00 123.37 60 LYS A CA 1
ATOM 455 C C . LYS A 1 66 ? -15.107 -17.696 -19.958 1.00 128.39 60 LYS A C 1
ATOM 456 O O . LYS A 1 66 ? -14.377 -17.736 -18.970 1.00 129.67 60 LYS A O 1
ATOM 462 N N . HIS A 1 67 ? -16.391 -18.036 -19.905 1.00 130.72 61 HIS A N 1
ATOM 463 C CA . HIS A 1 67 ? -16.979 -18.524 -18.659 1.00 133.37 61 HIS A CA 1
ATOM 464 C C . HIS A 1 67 ? -18.091 -19.550 -18.895 1.00 126.37 61 HIS A C 1
ATOM 465 O O . HIS A 1 67 ? -18.591 -19.687 -20.013 1.00 126.30 61 HIS A O 1
ATOM 472 N N . GLU A 1 68 ? -18.472 -20.266 -17.837 1.00 118.71 62 GLU A N 1
ATOM 473 C CA . GLU A 1 68 ? -19.497 -21.302 -17.937 1.00 113.14 62 GLU A CA 1
ATOM 474 C C . GLU A 1 68 ? -20.821 -20.746 -18.451 1.00 112.09 62 GLU A C 1
ATOM 475 O O . GLU A 1 68 ? -21.651 -21.490 -18.967 1.00 118.17 62 GLU A O 1
ATOM 481 N N . GLY A 1 69 ? -21.018 -19.439 -18.307 1.00 105.20 63 GLY A N 1
ATOM 482 C CA . GLY A 1 69 ? -22.203 -18.788 -18.839 1.00 101.37 63 GLY A CA 1
ATOM 483 C C . GLY A 1 69 ? -22.282 -18.898 -20.351 1.00 92.85 63 GLY A C 1
ATOM 484 O O . GLY A 1 69 ? -23.194 -19.521 -20.896 1.00 88.14 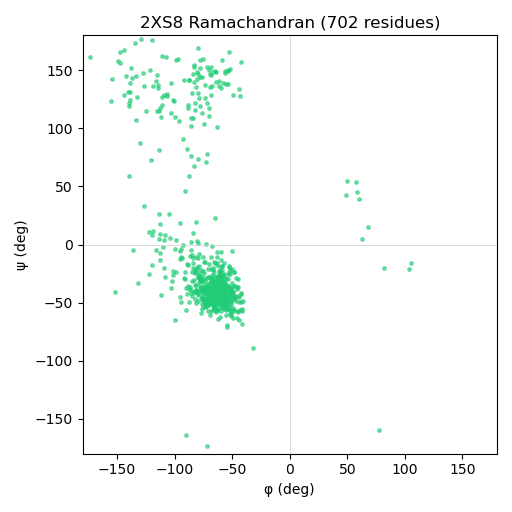63 GLY A O 1
ATOM 485 N N . ALA A 1 70 ? -21.313 -18.295 -21.031 1.00 84.30 64 ALA A N 1
ATOM 486 C CA . ALA A 1 70 ? -21.227 -18.376 -22.485 1.00 69.95 64 ALA A CA 1
ATOM 487 C C . ALA A 1 70 ? -21.057 -19.815 -23.009 1.00 74.00 64 ALA A C 1
ATOM 488 O O . ALA A 1 70 ? -21.383 -20.098 -24.158 1.00 80.72 64 ALA A O 1
ATOM 490 N N . LEU A 1 71 ? -20.536 -20.718 -22.180 1.00 67.15 65 LEU A N 1
ATOM 491 C CA . LEU A 1 71 ? -20.349 -22.102 -22.600 1.00 64.86 65 LEU A CA 1
ATOM 492 C C . LEU A 1 71 ? -21.658 -22.888 -22.507 1.00 74.46 65 LEU A C 1
ATOM 493 O O . LEU A 1 71 ? -21.959 -23.702 -23.377 1.00 76.76 65 LEU A O 1
ATOM 498 N N . GLU A 1 72 ? -22.434 -22.644 -21.454 1.00 82.74 66 GLU A N 1
ATOM 499 C CA . GLU A 1 72 ? -23.754 -23.267 -21.314 1.00 83.72 66 GLU A CA 1
ATOM 500 C C . GLU A 1 72 ? -24.714 -22.814 -22.415 1.00 75.81 66 GLU A C 1
ATOM 501 O O . GLU A 1 72 ? -25.440 -23.623 -22.984 1.00 76.49 66 GLU A O 1
ATOM 507 N N . THR A 1 73 ? -24.702 -21.521 -22.714 1.00 74.64 67 THR A N 1
ATOM 508 C CA . THR A 1 73 ? -25.445 -20.986 -23.843 1.00 77.63 67 THR A CA 1
ATOM 509 C C . THR A 1 73 ? -25.087 -21.732 -25.128 1.00 82.80 67 THR A C 1
ATOM 510 O O . THR A 1 73 ? -25.962 -22.088 -25.926 1.00 86.65 67 THR A O 1
ATOM 514 N N . LEU A 1 74 ? -23.794 -21.963 -25.325 1.00 77.62 68 LEU A N 1
ATOM 515 C CA . LEU A 1 74 ? -23.310 -22.653 -26.510 1.00 71.94 68 LEU A CA 1
ATOM 516 C C . LEU A 1 74 ? -23.659 -24.139 -26.422 1.00 73.80 68 LEU A C 1
ATOM 517 O O . LEU A 1 74 ? -23.995 -24.774 -27.422 1.00 75.19 68 LEU A O 1
ATOM 522 N N . LEU A 1 75 ? -23.587 -24.689 -25.216 1.00 73.14 69 LEU A N 1
ATOM 523 C CA . LEU A 1 75 ? -23.944 -26.084 -25.009 1.00 71.25 69 LEU A CA 1
ATOM 524 C C . LEU A 1 75 ? -25.431 -26.250 -25.270 1.00 74.27 69 LEU A C 1
ATOM 525 O O . LEU A 1 75 ? -25.831 -27.091 -26.077 1.00 78.77 69 LEU A O 1
ATOM 530 N N . ARG A 1 76 ? 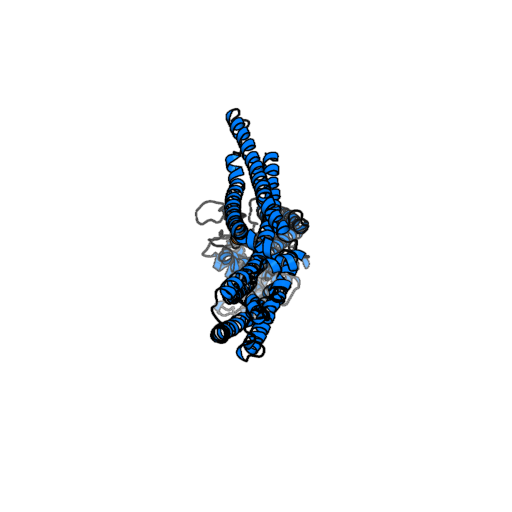-26.244 -25.441 -24.590 1.00 76.88 70 ARG A N 1
ATOM 531 C CA . ARG A 1 76 ? -27.688 -25.396 -24.843 1.00 91.22 70 ARG A CA 1
ATOM 532 C C . ARG A 1 76 ? -27.993 -25.279 -26.330 1.00 85.35 70 ARG A C 1
ATOM 533 O O . ARG A 1 76 ? -28.842 -25.985 -26.848 1.00 88.63 70 ARG A O 1
ATOM 541 N N . TYR A 1 77 ? -27.289 -24.399 -27.025 1.00 81.43 71 TYR A N 1
ATOM 542 C CA . TYR A 1 77 ? -27.497 -24.280 -28.461 1.00 86.48 71 TYR A CA 1
ATOM 543 C C . TYR A 1 77 ? -27.198 -25.567 -29.232 1.00 82.54 71 TYR A C 1
ATOM 544 O O . TYR A 1 77 ? -27.915 -25.902 -30.164 1.00 85.01 71 TYR A O 1
ATOM 553 N N . TYR A 1 78 ? -26.147 -26.291 -28.865 1.00 80.75 72 TYR A N 1
ATOM 554 C CA . TYR A 1 78 ? -25.893 -27.566 -29.529 1.00 74.99 72 TYR A CA 1
ATOM 555 C C . TYR A 1 78 ? -27.090 -28.494 -29.305 1.00 83.17 72 TYR A C 1
ATOM 556 O O . TYR A 1 78 ? -27.619 -29.088 -30.247 1.00 85.09 72 TYR A O 1
ATOM 565 N N . ASP A 1 79 ? -27.510 -28.600 -28.048 1.00 79.96 73 ASP A N 1
ATOM 566 C CA . ASP A 1 79 ? -28.620 -29.457 -27.665 1.00 75.99 73 ASP A CA 1
ATOM 567 C C . ASP A 1 79 ? -29.882 -29.162 -28.477 1.00 81.05 73 ASP A C 1
ATOM 568 O O . ASP A 1 79 ? -30.493 -30.064 -29.054 1.00 77.52 73 ASP A O 1
ATOM 573 N N . GLN A 1 80 ? -30.274 -27.893 -28.502 1.00 80.51 74 GLN A N 1
ATOM 574 C CA . GLN A 1 80 ? -31.537 -27.505 -29.111 1.00 84.48 74 GLN A CA 1
ATOM 575 C C . GLN A 1 80 ? -31.511 -27.691 -30.614 1.00 89.48 74 GLN A C 1
ATOM 576 O O . GLN A 1 80 ? -32.546 -27.958 -31.221 1.00 99.62 74 GLN A O 1
ATOM 582 N N . ILE A 1 81 ? -30.337 -27.547 -31.218 1.00 83.70 75 ILE A N 1
ATOM 583 C CA . ILE A 1 81 ? -30.214 -27.827 -32.639 1.00 85.69 75 ILE A CA 1
ATOM 584 C C . ILE A 1 81 ? -30.436 -29.310 -32.901 1.00 85.36 75 ILE A C 1
ATOM 585 O O . ILE A 1 81 ? -31.237 -29.679 -33.764 1.00 91.59 75 ILE A O 1
ATOM 590 N N . CYS A 1 82 ? -29.740 -30.164 -32.157 1.00 76.87 76 CYS A N 1
ATOM 591 C CA . CYS A 1 82 ? -29.936 -31.606 -32.301 1.00 73.84 76 CYS A CA 1
ATOM 592 C C . CYS A 1 82 ? -31.406 -32.041 -32.113 1.00 81.36 76 CYS A C 1
ATOM 593 O O . CYS A 1 82 ? -31.850 -33.027 -32.694 1.00 77.00 76 CYS A O 1
ATOM 596 N N . SER A 1 83 ? -32.155 -31.286 -31.313 1.00 86.33 77 SER A N 1
ATOM 597 C CA . SER A 1 83 ? -33.509 -31.661 -30.926 1.00 88.72 77 SER A CA 1
ATOM 598 C C . SER A 1 83 ? -34.532 -31.255 -31.981 1.00 103.00 77 SER A C 1
ATOM 599 O O . SER A 1 83 ? -35.746 -31.339 -31.768 1.00 110.70 77 SER A O 1
ATOM 602 N N . ILE A 1 84 ? -34.023 -30.831 -33.129 1.00 101.86 78 ILE A N 1
ATOM 603 C CA . ILE A 1 84 ? -34.827 -30.203 -34.158 1.00 90.67 78 ILE A CA 1
ATOM 604 C C . ILE A 1 84 ? -34.722 -30.971 -35.463 1.00 95.00 78 ILE A C 1
ATOM 605 O O . ILE A 1 84 ? -35.627 -30.942 -36.287 1.00 104.11 78 ILE A O 1
ATOM 610 N N . GLU A 1 85 ? -33.616 -31.677 -35.641 1.00 101.23 79 GLU A N 1
ATOM 611 C CA . GLU A 1 85 ? -33.373 -32.405 -36.880 1.00 105.90 79 GLU A CA 1
ATOM 612 C C . GLU A 1 85 ? -34.522 -33.340 -37.312 1.00 102.42 79 GLU A C 1
ATOM 613 O O . GLU A 1 85 ? -34.840 -33.402 -38.500 1.00 98.08 79 GLU A O 1
ATOM 619 N N . PRO A 1 86 ? -35.151 -34.064 -36.359 1.00 102.05 80 PRO A N 1
ATOM 620 C CA . PRO A 1 86 ? -36.190 -35.014 -36.771 1.00 98.79 80 PRO A CA 1
ATOM 621 C C . PRO A 1 86 ? -37.556 -34.331 -36.913 1.00 107.49 80 PRO A C 1
ATOM 622 O O . PRO A 1 86 ? -38.527 -34.964 -37.338 1.00 109.64 80 PRO A O 1
ATOM 626 N N . LYS A 1 87 ? -37.618 -33.049 -36.567 1.00 106.87 81 LYS A N 1
ATOM 627 C CA . LYS A 1 87 ? -38.877 -32.315 -36.565 1.00 106.35 81 LYS A CA 1
ATOM 628 C C . LYS A 1 87 ? -38.971 -31.212 -37.629 1.00 115.40 81 LYS A C 1
ATOM 629 O O . LYS A 1 87 ? -39.822 -30.326 -37.543 1.00 126.54 81 LYS A O 1
ATOM 635 N N . PHE A 1 88 ? -38.102 -31.282 -38.634 1.00 112.20 82 PHE A N 1
ATOM 636 C CA . PHE A 1 88 ? -38.225 -30.465 -39.841 1.00 112.94 82 PHE A CA 1
ATOM 637 C C . PHE A 1 88 ? -37.651 -31.248 -41.016 1.00 122.74 82 PHE A C 1
ATOM 638 O O . PHE A 1 88 ? -36.855 -32.164 -40.821 1.00 120.45 82 PHE A O 1
ATOM 646 N N . PRO A 1 89 ? -38.064 -30.901 -42.244 1.00 133.69 83 PRO A N 1
ATOM 647 C CA . PRO A 1 89 ? -37.635 -31.645 -43.434 1.00 136.49 83 PRO A CA 1
ATOM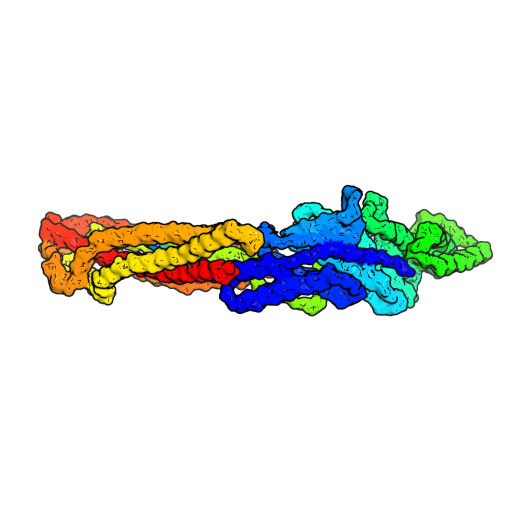 648 C C . PRO A 1 89 ? -36.318 -31.145 -44.020 1.00 139.56 83 PRO A C 1
ATOM 649 O O . PRO A 1 89 ? -36.254 -30.746 -45.185 1.00 139.63 83 PRO A O 1
ATOM 653 N N . PHE A 1 90 ? -35.275 -31.179 -43.201 1.00 144.03 84 PHE A N 1
ATOM 654 C CA . PHE A 1 90 ? -33.929 -30.860 -43.650 1.00 143.00 84 PHE A CA 1
ATOM 655 C C . PHE A 1 90 ? -33.428 -31.906 -44.640 1.00 157.27 84 PHE A C 1
ATOM 656 O O . PHE A 1 90 ? -32.666 -31.587 -45.553 1.00 160.31 84 PHE A O 1
ATOM 664 N N . SER A 1 91 ? -33.843 -33.157 -44.441 1.00 164.40 85 SER A N 1
ATOM 665 C CA . SER A 1 91 ? -33.366 -34.276 -45.257 1.00 167.68 85 SER A CA 1
ATOM 666 C C . SER A 1 91 ? -33.449 -34.002 -46.764 1.00 173.70 85 SER A C 1
ATOM 667 O O . SER A 1 91 ? -32.452 -34.119 -47.478 1.00 173.99 85 SER A O 1
ATOM 670 N N . GLU A 1 92 ? -34.631 -33.633 -47.244 1.00 177.76 86 GLU A N 1
ATOM 671 C CA . GLU A 1 92 ? -34.790 -33.248 -48.641 1.00 179.89 86 GLU A CA 1
ATOM 672 C C . GLU A 1 92 ? -34.068 -31.938 -48.904 1.00 176.92 86 GLU A C 1
ATOM 673 O O . GLU A 1 92 ? -33.739 -31.609 -50.044 1.00 174.85 86 GLU A O 1
ATOM 679 N N . ASN A 1 93 ? -33.837 -31.189 -47.833 1.00 176.51 87 ASN A N 1
ATOM 680 C CA . ASN A 1 93 ? -33.149 -29.910 -47.912 1.00 179.37 87 ASN A CA 1
ATOM 681 C C . ASN A 1 93 ? -33.929 -28.908 -48.752 1.00 182.34 87 ASN A C 1
ATOM 682 O O . ASN A 1 93 ? -33.460 -27.798 -49.001 1.00 187.81 87 ASN A O 1
ATOM 687 N N . GLN A 1 94 ? -35.124 -29.298 -49.183 1.00 177.74 88 GLN A N 1
ATOM 688 C CA . GLN A 1 94 ? -35.976 -28.388 -49.935 1.00 177.35 88 GLN A CA 1
ATOM 689 C C . GLN A 1 94 ? -36.346 -27.199 -49.054 1.00 174.31 88 GLN A C 1
ATOM 690 O O . GLN A 1 94 ? -36.789 -26.161 -49.548 1.00 173.82 88 GLN A O 1
ATOM 696 N N . ILE A 1 95 ? -36.163 -27.370 -47.745 1.00 169.36 89 ILE A N 1
ATOM 697 C CA . ILE A 1 95 ? -36.265 -26.267 -46.792 1.00 162.68 89 ILE A CA 1
ATOM 698 C C . ILE A 1 95 ? -34.894 -25.620 -46.650 1.00 153.22 89 ILE A C 1
ATOM 699 O O . ILE A 1 95 ? -34.146 -25.917 -45.717 1.00 136.18 89 ILE A O 1
ATOM 704 N N . CYS A 1 96 ? -34.560 -24.736 -47.583 1.00 159.40 90 CYS A N 1
ATOM 705 C CA . CYS A 1 96 ? -33.199 -24.225 -47.652 1.00 156.44 90 CYS A CA 1
ATOM 706 C C . CYS A 1 96 ? -32.907 -23.078 -46.690 1.00 147.51 90 CYS A C 1
ATOM 707 O O . CYS A 1 96 ? -33.561 -22.031 -46.704 1.00 148.03 90 CYS A O 1
ATOM 710 N N . LEU A 1 97 ? -31.912 -23.325 -45.844 1.00 138.34 91 LEU A N 1
ATOM 711 C CA . LEU A 1 97 ? -31.342 -22.346 -44.934 1.00 124.88 91 LEU A CA 1
ATOM 712 C C . LEU A 1 97 ? -29.850 -22.613 -44.966 1.00 109.44 91 LEU A C 1
ATOM 713 O O . LEU A 1 97 ? -29.437 -23.762 -44.854 1.00 96.65 91 LEU A O 1
ATOM 718 N N . THR A 1 98 ? -29.045 -21.569 -45.143 1.00 120.73 92 THR A N 1
ATOM 719 C CA . THR A 1 98 ? -27.611 -21.754 -45.343 1.00 114.95 92 THR A CA 1
ATOM 720 C C . THR A 1 98 ? -26.740 -21.258 -44.182 1.00 112.03 92 THR A C 1
ATOM 721 O O . THR A 1 98 ? -26.837 -20.101 -43.759 1.00 111.16 92 THR A O 1
ATOM 725 N N . PHE A 1 99 ? -25.879 -22.149 -43.690 1.00 105.58 93 PHE A N 1
ATOM 726 C CA . PHE A 1 99 ? -24.974 -21.858 -42.577 1.00 93.86 93 PHE A CA 1
ATOM 727 C C . PHE A 1 99 ? -23.571 -21.546 -43.050 1.00 89.62 93 PHE A C 1
ATOM 728 O O . PHE A 1 99 ? -22.961 -22.366 -43.732 1.00 90.37 93 PHE A O 1
ATOM 736 N N . THR A 1 100 ? -23.058 -20.372 -42.685 1.00 82.98 94 THR A N 1
ATOM 737 C CA . THR A 1 100 ? -21.728 -19.965 -43.140 1.00 82.02 94 THR A CA 1
ATOM 738 C C . THR A 1 100 ? -20.640 -19.887 -42.040 1.00 86.11 94 THR A C 1
ATOM 739 O O . THR A 1 100 ? -20.651 -18.991 -41.186 1.00 80.48 94 THR A O 1
ATOM 743 N N . TRP A 1 101 ? -19.692 -20.821 -42.082 1.00 90.03 95 TRP A N 1
ATOM 744 C CA . TRP A 1 101 ? -18.589 -20.837 -41.114 1.00 92.03 95 TRP A CA 1
ATOM 745 C C . TRP A 1 101 ? -17.211 -20.606 -41.744 1.00 93.38 95 TRP A C 1
ATOM 746 O O . TRP A 1 101 ? -16.944 -21.018 -42.875 1.00 98.75 95 TRP A O 1
ATOM 757 N N . LYS A 1 102 ? -16.345 -19.933 -40.998 1.00 83.59 96 LYS A N 1
ATOM 758 C CA . LYS A 1 102 ? -14.973 -19.724 -41.420 1.00 89.14 96 LYS A CA 1
ATOM 759 C C . LYS A 1 102 ? -14.089 -20.782 -40.760 1.00 83.74 96 LYS A C 1
ATOM 760 O O . LYS A 1 102 ? -14.466 -21.391 -39.759 1.00 73.03 96 LYS A O 1
ATOM 766 N N . ASP A 1 103 ? -12.917 -21.010 -41.333 1.00 90.00 97 ASP A N 1
ATOM 767 C CA . ASP A 1 103 ? -11.958 -21.914 -40.728 1.00 84.35 97 ASP A CA 1
ATOM 768 C C . ASP A 1 103 ? -11.444 -21.323 -39.412 1.00 81.31 97 ASP A C 1
ATOM 769 O O . ASP A 1 103 ? -11.352 -20.103 -39.257 1.00 75.19 97 ASP A O 1
ATOM 774 N N . ALA A 1 104 ? -11.120 -22.199 -38.464 1.00 78.24 98 ALA A N 1
ATOM 775 C CA . ALA A 1 104 ? -10.645 -21.766 -37.160 1.00 73.63 98 ALA A CA 1
ATOM 776 C C . ALA A 1 104 ? -9.197 -21.325 -37.248 1.00 83.50 98 ALA A C 1
ATOM 777 O O . ALA A 1 104 ? -8.777 -20.433 -36.511 1.00 83.87 98 ALA A O 1
ATOM 779 N N . PHE A 1 105 ? -8.439 -21.944 -38.155 1.00 89.17 99 PHE A N 1
ATOM 780 C CA . PHE A 1 105 ? -6.991 -21.709 -38.243 1.00 88.24 99 PHE A CA 1
ATOM 781 C C . PHE A 1 105 ? -6.561 -21.005 -39.530 1.00 96.43 99 PHE A C 1
ATOM 782 O O . PHE A 1 105 ? -5.364 -20.818 -39.774 1.00 90.10 99 PHE A O 1
ATOM 790 N N . ASP A 1 106 ? -7.531 -20.617 -40.354 1.00 107.99 100 ASP A N 1
ATOM 791 C CA . ASP A 1 106 ? -7.217 -20.059 -41.663 1.00 121.43 100 ASP A CA 1
ATOM 792 C C . ASP A 1 106 ? -6.415 -21.079 -42.469 1.00 119.61 100 ASP A C 1
ATOM 793 O O . ASP A 1 106 ? -5.402 -20.750 -43.091 1.00 118.20 100 ASP A O 1
ATOM 798 N N . LYS A 1 107 ? -6.878 -22.326 -42.443 1.00 121.33 101 LYS A N 1
ATOM 799 C CA . LYS A 1 107 ? -6.228 -23.411 -43.172 1.00 126.46 101 LYS A CA 1
ATOM 800 C C . LYS A 1 107 ? -6.986 -23.781 -44.455 1.00 132.71 101 LYS A C 1
ATOM 801 O O . LYS A 1 107 ? -8.110 -24.283 -44.414 1.00 127.78 101 LYS A O 1
ATOM 807 N N . GLY A 1 108 ? -6.361 -23.511 -45.594 1.00 144.59 102 GLY A N 1
ATOM 808 C CA . GLY A 1 108 ? -6.893 -23.919 -46.879 1.00 159.75 102 GLY A CA 1
ATOM 809 C C . GLY A 1 108 ? -5.756 -24.466 -47.715 1.00 173.62 102 GLY A C 1
ATOM 810 O O . GLY A 1 108 ? -4.635 -23.960 -47.636 1.00 174.68 102 GLY A O 1
ATOM 811 N N . SER A 1 109 ? -6.029 -25.503 -48.504 1.00 184.99 103 SER A N 1
ATOM 812 C CA . SER A 1 109 ? -4.995 -26.113 -49.339 1.00 195.76 103 SER A CA 1
ATOM 813 C C . SER A 1 109 ? -4.327 -25.067 -50.232 1.00 205.60 103 SER A C 1
ATOM 814 O O . SER A 1 109 ? -3.099 -25.019 -50.340 1.00 207.96 103 SER A O 1
ATOM 817 N N . LEU A 1 110 ? -5.144 -24.233 -50.869 1.00 209.74 104 LEU A N 1
ATOM 818 C CA . LEU A 1 110 ? -4.637 -23.129 -51.677 1.00 210.15 104 LEU A CA 1
ATOM 819 C C . LEU A 1 110 ? -4.254 -21.956 -50.778 1.00 211.02 104 LEU A C 1
ATOM 820 O O . LEU A 1 110 ? -4.863 -21.741 -49.726 1.00 208.47 104 LEU A O 1
ATOM 825 N N . PHE A 1 111 ? -3.243 -21.202 -51.199 1.00 213.32 105 PHE A N 1
ATOM 826 C CA . PHE A 1 111 ? -2.626 -20.194 -50.339 1.00 209.61 105 PHE A CA 1
ATOM 827 C C . PHE A 1 111 ? -3.404 -18.883 -50.231 1.00 210.34 105 PHE A C 1
ATOM 828 O O . PHE A 1 111 ? -3.015 -17.856 -50.794 1.00 211.60 105 PHE A O 1
ATOM 836 N N . GLY A 1 112 ? -4.509 -18.946 -49.495 1.00 207.73 106 GLY A N 1
ATOM 837 C CA . GLY A 1 112 ? -5.301 -17.783 -49.152 1.00 205.16 106 GLY A CA 1
ATOM 838 C C . GLY A 1 112 ? -5.721 -17.917 -47.702 1.00 196.52 106 GLY A C 1
ATOM 839 O O . GLY A 1 112 ? -6.321 -18.925 -47.318 1.00 194.73 106 GLY A O 1
ATOM 840 N N . GLY A 1 113 ? -5.391 -16.909 -46.897 1.00 190.03 107 GLY A N 1
ATOM 841 C CA . GLY A 1 113 ? -5.660 -16.926 -45.469 1.00 180.24 107 GLY A CA 1
ATOM 842 C C . GLY A 1 113 ? -6.906 -17.689 -45.058 1.00 173.59 107 GLY A C 1
ATOM 843 O O . GLY A 1 113 ? -6.845 -18.888 -44.781 1.00 171.42 107 GLY A O 1
ATOM 844 N N . SER A 1 114 ? -8.041 -16.994 -45.026 1.00 169.07 108 SER A N 1
ATOM 845 C CA . SER A 1 114 ? -9.290 -17.578 -44.537 1.00 161.10 108 SER A CA 1
ATOM 846 C C . SER A 1 114 ? -10.092 -18.297 -45.619 1.00 151.30 108 SER A C 1
ATOM 847 O O . SER A 1 114 ? -10.486 -17.698 -46.617 1.00 156.07 108 SER A O 1
ATOM 850 N N . VAL A 1 115 ? -10.331 -19.585 -45.414 1.00 137.24 109 VAL A N 1
ATOM 851 C CA . VAL A 1 115 ? -11.216 -20.330 -46.288 1.00 122.94 109 VAL A CA 1
ATOM 852 C C . VAL A 1 115 ? -12.565 -20.471 -45.601 1.00 112.63 109 VAL A C 1
ATOM 853 O O . VAL A 1 115 ? -12.660 -20.952 -44.473 1.00 96.73 109 VAL A O 1
ATOM 857 N N . LYS A 1 116 ? -13.604 -20.020 -46.293 1.00 122.28 110 LYS A N 1
ATOM 858 C CA . LYS A 1 116 ? -14.955 -20.029 -45.756 1.00 121.99 110 LYS A CA 1
ATOM 859 C C . LYS A 1 116 ? -15.799 -21.095 -46.432 1.00 113.15 110 LYS A C 1
ATOM 860 O O . LYS A 1 116 ? -15.463 -21.587 -47.505 1.00 108.37 110 LYS A O 1
ATOM 866 N N . LEU A 1 117 ? -16.896 -21.455 -45.786 1.00 111.54 111 LEU A N 1
ATOM 867 C CA . LEU A 1 117 ? -17.756 -22.505 -46.295 1.00 112.03 111 LEU A CA 1
ATOM 868 C C . LEU A 1 117 ? -19.170 -22.313 -45.772 1.00 114.22 111 LEU A C 1
ATOM 869 O O . LEU A 1 117 ? -19.391 -22.235 -44.567 1.00 117.22 111 LEU A O 1
ATOM 874 N N . ALA A 1 118 ? -20.121 -22.214 -46.692 1.00 117.96 112 ALA A N 1
ATOM 875 C CA . ALA A 1 118 ? -21.529 -22.123 -46.340 1.00 116.63 112 ALA A CA 1
ATOM 876 C C . ALA A 1 118 ? -22.232 -23.373 -46.839 1.00 112.46 112 ALA A C 1
ATOM 877 O O . ALA A 1 118 ? -22.012 -23.797 -47.975 1.00 117.32 112 ALA A O 1
ATOM 879 N N . LEU A 1 119 ? -23.071 -23.965 -45.995 1.00 101.68 113 LEU A N 1
ATOM 880 C CA . LEU A 1 119 ? -23.833 -25.137 -46.397 1.00 103.67 113 LEU A CA 1
ATOM 881 C C . LEU A 1 119 ? -25.249 -25.140 -45.835 1.00 110.63 113 LEU A C 1
ATOM 882 O O . LEU A 1 119 ? -25.489 -24.672 -44.720 1.00 106.44 113 LEU A O 1
ATOM 887 N N . ALA A 1 120 ? -26.181 -25.666 -46.629 1.00 115.31 114 ALA A N 1
ATOM 888 C CA . ALA A 1 120 ? -27.557 -25.875 -46.192 1.00 119.50 114 ALA A CA 1
ATOM 889 C C . ALA A 1 120 ? -27.696 -27.268 -45.588 1.00 111.82 114 ALA A C 1
ATOM 890 O O . ALA A 1 120 ? -28.631 -28.015 -45.901 1.00 113.73 114 ALA A O 1
ATOM 892 N N . SER A 1 121 ? -26.743 -27.606 -44.729 1.00 106.10 115 SER A N 1
ATOM 893 C CA . SER A 1 121 ? -26.729 -28.888 -44.042 1.00 107.99 115 SER A CA 1
ATOM 894 C C . SER A 1 121 ? -26.651 -28.678 -42.530 1.00 104.27 115 SER A C 1
ATOM 895 O O . SER A 1 121 ? -25.663 -28.160 -42.005 1.00 96.60 115 SER A O 1
ATOM 898 N N . LEU A 1 122 ? -27.711 -29.080 -41.841 1.00 102.07 116 LEU A N 1
ATOM 899 C CA . LEU A 1 122 ? -27.797 -28.967 -40.396 1.00 97.59 116 LEU A CA 1
ATOM 900 C C . LEU A 1 122 ? -26.663 -29.750 -39.735 1.00 91.57 116 LEU A C 1
ATOM 901 O O . LEU A 1 122 ? -26.399 -29.597 -38.543 1.00 85.46 116 LEU A O 1
ATOM 906 N N . GLY A 1 123 ? -26.005 -30.594 -40.523 1.00 91.99 117 GLY A N 1
ATOM 907 C CA . GLY A 1 123 ? -24.897 -31.393 -40.041 1.00 84.90 117 GLY A CA 1
ATOM 908 C C . GLY A 1 123 ? -23.654 -30.537 -39.942 1.00 80.83 117 GLY A C 1
ATOM 909 O O . GLY A 1 123 ? -22.797 -30.765 -39.090 1.00 77.17 117 GLY A O 1
ATOM 910 N N . TYR A 1 124 ? -23.562 -29.548 -40.825 1.00 82.46 118 TYR A N 1
ATOM 911 C CA . TYR A 1 124 ? -22.479 -28.574 -40.790 1.00 89.95 118 TYR A CA 1
ATOM 912 C C . TYR A 1 124 ? -22.644 -27.750 -39.527 1.00 91.95 118 TYR A C 1
ATOM 913 O O . TYR A 1 124 ? -21.743 -27.679 -38.691 1.00 91.85 118 TYR A O 1
ATOM 922 N N . GLU A 1 125 ? -23.815 -27.140 -39.391 1.00 84.97 119 GLU A N 1
ATOM 923 C CA . GLU A 1 125 ? -24.166 -26.410 -38.186 1.00 79.38 119 GLU A CA 1
ATOM 924 C C . GLU A 1 125 ? -23.802 -27.171 -36.897 1.00 85.43 119 GLU A C 1
ATOM 925 O O . GLU A 1 125 ? -23.269 -26.588 -35.953 1.00 89.41 119 GLU A O 1
ATOM 931 N N . LYS A 1 126 ? -24.097 -28.466 -36.864 1.00 79.73 120 LYS A N 1
ATOM 932 C CA . LYS A 1 126 ? -23.928 -29.268 -35.661 1.00 72.51 120 LYS A CA 1
ATOM 933 C C . LYS A 1 126 ? -22.452 -29.436 -35.296 1.00 73.04 120 LYS A C 1
ATOM 934 O O . LYS A 1 126 ? -22.061 -29.302 -34.141 1.00 74.18 120 LYS A O 1
ATOM 940 N N . SER A 1 127 ? -21.643 -29.734 -36.297 1.00 67.99 121 SER A N 1
ATOM 941 C CA . SER A 1 127 ? -20.231 -29.972 -36.104 1.00 66.81 121 SER A CA 1
ATOM 942 C C . SER A 1 127 ? -19.476 -28.717 -35.655 1.00 66.47 121 SER A C 1
ATOM 943 O O . SER A 1 127 ? -18.592 -28.768 -34.793 1.00 71.39 121 SER A O 1
ATOM 946 N N . CYS A 1 128 ? -19.863 -27.588 -36.220 1.00 65.20 122 CYS A N 1
ATOM 947 C CA . CYS A 1 128 ? -19.261 -26.306 -35.897 1.00 69.92 122 CYS A CA 1
ATOM 948 C C . CYS A 1 128 ? -19.603 -25.820 -34.500 1.00 70.63 122 CYS A C 1
ATOM 949 O O . CYS A 1 128 ? -18.748 -25.293 -33.800 1.00 70.30 122 CYS A O 1
ATOM 952 N N . VAL A 1 129 ? -20.863 -25.966 -34.114 1.00 72.86 123 VAL A N 1
ATOM 953 C CA . VAL A 1 129 ? -21.299 -25.564 -32.786 1.00 67.98 123 VAL A CA 1
ATOM 954 C C . VAL A 1 129 ? -20.535 -26.404 -31.769 1.00 62.77 123 VAL A C 1
ATOM 955 O O . VAL A 1 129 ? -20.057 -25.894 -30.754 1.00 67.85 123 VAL A O 1
ATOM 959 N N . LEU A 1 130 ? -20.398 -27.692 -32.060 1.00 61.76 124 LEU A N 1
ATOM 960 C CA . LEU A 1 130 ? -19.738 -28.609 -31.141 1.00 61.50 124 LEU A CA 1
ATOM 961 C C . LEU A 1 130 ? -18.231 -28.335 -31.056 1.00 63.38 124 LEU A C 1
ATOM 962 O O . LEU A 1 130 ? -17.659 -28.395 -29.975 1.00 61.89 124 LEU A O 1
ATOM 967 N N . PHE A 1 131 ? -17.609 -28.036 -32.197 1.00 61.28 125 PHE A N 1
ATOM 968 C CA . PHE A 1 131 ? -16.203 -27.670 -32.242 1.00 56.29 125 PHE A CA 1
ATOM 969 C C . PHE A 1 131 ? -15.972 -26.431 -31.399 1.00 62.21 125 PHE A C 1
ATOM 970 O O . PHE A 1 131 ? -15.041 -26.387 -30.575 1.00 63.38 125 PHE A O 1
ATOM 978 N N . ASN A 1 132 ? -16.816 -25.426 -31.598 1.00 53.50 126 ASN A N 1
ATOM 979 C CA . ASN A 1 132 ? -16.746 -24.230 -30.772 1.00 57.66 126 ASN A CA 1
ATOM 980 C C . ASN A 1 132 ? -16.974 -24.525 -29.285 1.00 59.72 126 ASN A C 1
ATOM 981 O O . ASN A 1 132 ? -16.455 -23.818 -28.414 1.00 53.63 126 ASN A O 1
ATOM 986 N N . CYS A 1 133 ? -17.773 -25.554 -29.013 1.00 55.81 127 CYS A N 1
ATOM 987 C CA . CYS A 1 133 ? -18.016 -26.016 -27.652 1.00 57.11 127 CYS A CA 1
ATOM 988 C C . CYS A 1 133 ? -16.730 -26.606 -27.043 1.00 60.56 127 CYS A C 1
ATOM 989 O O . CYS A 1 133 ? -16.420 -26.376 -25.874 1.00 54.80 127 CYS A O 1
ATOM 992 N N . ALA A 1 134 ? -16.006 -27.385 -27.842 1.00 56.64 128 ALA A N 1
ATOM 993 C CA . ALA A 1 134 ? -14.795 -28.038 -27.381 1.00 54.27 128 ALA A CA 1
ATOM 994 C C . ALA A 1 134 ? -13.685 -27.002 -27.207 1.00 58.27 128 ALA A C 1
ATOM 995 O O . ALA A 1 134 ? -12.910 -27.072 -26.255 1.00 57.95 128 ALA A O 1
ATOM 997 N N . ALA A 1 135 ? -13.647 -26.029 -28.112 1.00 55.54 129 ALA A N 1
ATOM 998 C CA . ALA A 1 135 ? -12.610 -25.014 -28.123 1.00 54.86 129 ALA A CA 1
ATOM 999 C C . ALA A 1 135 ? -12.787 -24.110 -26.936 1.00 57.93 129 ALA A C 1
ATOM 1000 O O . ALA A 1 135 ? -11.844 -23.847 -26.191 1.00 72.71 129 ALA A O 1
ATOM 1002 N N . LEU A 1 136 ? -13.995 -23.619 -26.751 1.00 54.56 130 LEU A N 1
ATOM 1003 C CA . LEU A 1 136 ? -14.256 -22.766 -25.603 1.00 59.60 130 LEU A CA 1
ATOM 1004 C C . LEU A 1 136 ? -13.928 -23.494 -24.294 1.00 61.35 130 LEU A C 1
ATOM 1005 O O . LEU A 1 136 ? -13.341 -22.911 -23.383 1.00 58.31 130 LEU A O 1
ATOM 1010 N N . ALA A 1 137 ? -14.313 -24.766 -24.211 1.00 57.60 131 ALA A N 1
ATOM 1011 C CA . ALA A 1 137 ? -13.946 -25.614 -23.079 1.00 50.61 131 ALA A CA 1
ATOM 1012 C C . ALA A 1 137 ? -12.437 -25.696 -22.929 1.00 51.32 131 ALA A C 1
ATOM 1013 O O . ALA A 1 137 ? -11.924 -25.652 -21.823 1.00 58.10 131 ALA A O 1
ATOM 1015 N N . SER A 1 138 ? -11.729 -25.821 -24.040 1.00 49.07 132 SER A N 1
ATOM 1016 C CA . SER A 1 138 ? -10.276 -25.918 -23.988 1.00 53.40 132 SER A CA 1
ATOM 1017 C C . SER A 1 138 ? -9.647 -24.630 -23.446 1.00 59.58 132 SER A C 1
ATOM 1018 O O . SER A 1 138 ? -8.664 -24.680 -22.703 1.00 58.24 132 SER A O 1
ATOM 1021 N N . GLN A 1 139 ? -10.215 -23.484 -23.815 1.00 54.97 133 GLN A N 1
ATOM 1022 C CA . GLN A 1 139 ? -9.708 -22.195 -23.349 1.00 53.23 133 GLN A CA 1
ATOM 1023 C C . GLN A 1 139 ? -9.986 -21.931 -21.870 1.00 59.52 133 GLN A C 1
ATOM 1024 O O . GLN A 1 139 ? -9.213 -21.259 -21.184 1.00 65.54 133 GLN A O 1
ATOM 1030 N N . ILE A 1 140 ? -11.108 -22.441 -21.389 1.00 59.50 134 ILE A N 1
ATOM 1031 C CA . ILE A 1 140 ? -11.479 -22.264 -20.003 1.00 55.84 134 ILE A CA 1
ATOM 1032 C C . ILE A 1 140 ? -10.633 -23.188 -19.136 1.00 57.36 134 ILE A C 1
ATOM 1033 O O . ILE A 1 140 ? -10.262 -22.818 -18.024 1.00 54.61 134 ILE A O 1
ATOM 1038 N N . ALA A 1 141 ? -10.346 -24.388 -19.645 1.00 54.10 135 ALA A N 1
ATOM 1039 C CA . ALA A 1 141 ? -9.439 -25.324 -18.978 1.00 55.06 135 ALA A CA 1
ATOM 1040 C C . ALA A 1 141 ? -8.051 -24.702 -18.820 1.00 56.63 135 ALA A C 1
ATOM 1041 O O . ALA A 1 141 ? -7.481 -24.721 -17.739 1.00 54.40 135 ALA A O 1
ATOM 1043 N N . ALA A 1 142 ? -7.536 -24.141 -19.907 1.00 49.14 136 ALA A N 1
ATOM 1044 C CA . ALA A 1 142 ? -6.204 -23.562 -19.948 1.00 55.88 136 ALA A CA 1
ATOM 1045 C C . ALA A 1 142 ? -6.008 -22.410 -18.953 1.00 64.04 136 ALA A C 1
ATOM 1046 O O . ALA A 1 142 ? -4.876 -22.068 -18.590 1.00 61.61 136 ALA A O 1
ATOM 1048 N N . GLU A 1 143 ? -7.112 -21.831 -18.501 1.00 59.92 137 GLU A N 1
ATOM 1049 C CA . GLU A 1 143 ? -7.062 -20.695 -17.585 1.00 57.48 137 GLU A CA 1
ATOM 1050 C C . GLU A 1 143 ? -7.190 -21.093 -16.130 1.00 59.34 137 GLU A C 1
ATOM 1051 O O . GLU A 1 143 ? -6.993 -20.262 -15.247 1.00 65.70 137 GLU A O 1
ATOM 1057 N N . GLN A 1 144 ? -7.575 -22.340 -15.874 1.00 61.36 138 GLN A N 1
ATOM 1058 C CA . GLN A 1 144 ? -7.758 -22.806 -14.500 1.00 64.48 138 GLN A CA 1
ATOM 1059 C C . GLN A 1 144 ? -6.509 -22.552 -13.677 1.00 65.23 138 GLN A C 1
ATOM 1060 O O . GLN A 1 144 ? -5.410 -22.515 -14.223 1.00 67.49 138 GLN A O 1
ATOM 1066 N N . ASN A 1 145 ? -6.686 -22.344 -12.375 1.00 71.89 139 ASN A N 1
ATOM 1067 C CA . ASN A 1 145 ? -5.558 -22.246 -11.451 1.00 74.65 139 ASN A CA 1
ATOM 1068 C C . ASN A 1 145 ? -5.158 -23.644 -10.992 1.00 64.52 139 ASN A C 1
ATOM 1069 O O . ASN A 1 145 ? -5.817 -24.241 -10.142 1.00 62.47 139 ASN A O 1
ATOM 1074 N N . LEU A 1 146 ? -4.084 -24.173 -11.562 1.00 55.44 140 LEU A N 1
ATOM 1075 C CA . LEU A 1 146 ? -3.714 -25.557 -11.282 1.00 58.45 140 LEU A CA 1
ATOM 1076 C C . LEU A 1 146 ? -2.948 -25.726 -9.951 1.00 69.95 140 LEU A C 1
ATOM 1077 O O . LEU A 1 146 ? -2.273 -26.735 -9.719 1.00 72.58 140 LEU A O 1
ATOM 1082 N N . ASP A 1 147 ? -3.075 -24.734 -9.076 1.00 75.28 141 ASP A N 1
ATOM 1083 C CA . ASP A 1 147 ? -2.455 -24.789 -7.766 1.00 87.76 141 ASP A CA 1
ATOM 1084 C C . ASP A 1 147 ? -3.486 -25.165 -6.697 1.00 87.20 141 ASP A C 1
ATOM 1085 O O . ASP A 1 147 ? -3.138 -25.680 -5.632 1.00 93.80 141 ASP A O 1
ATOM 1090 N N . ASN A 1 148 ? -4.759 -24.921 -6.985 1.00 81.65 142 ASN A N 1
ATOM 1091 C CA . ASN A 1 148 ? -5.810 -25.294 -6.046 1.00 88.98 142 ASN A CA 1
ATOM 1092 C C . ASN A 1 148 ? -6.675 -26.436 -6.558 1.00 82.47 142 ASN A C 1
ATOM 1093 O O . ASN A 1 148 ? -6.704 -26.729 -7.752 1.00 78.06 142 ASN A O 1
ATOM 1098 N N . ASP A 1 149 ? -7.392 -27.066 -5.638 1.00 82.46 143 ASP A N 1
ATOM 1099 C CA . ASP A 1 149 ? -8.048 -28.331 -5.912 1.00 82.63 143 ASP A CA 1
ATOM 1100 C C . ASP A 1 149 ? -9.196 -28.238 -6.920 1.00 77.79 143 ASP A C 1
ATOM 1101 O O . ASP A 1 149 ? -9.513 -29.214 -7.600 1.00 71.94 143 ASP A O 1
ATOM 1106 N N . GLU A 1 150 ? -9.813 -27.068 -7.028 1.00 81.90 144 GLU A N 1
ATOM 1107 C CA . GLU A 1 150 ? -10.936 -26.909 -7.945 1.00 85.73 144 GLU A CA 1
ATOM 1108 C C . GLU A 1 150 ? -10.488 -26.455 -9.324 1.00 80.30 144 GLU A C 1
ATOM 1109 O O . GLU A 1 150 ? -11.126 -26.777 -10.325 1.00 81.76 144 GLU A O 1
ATOM 1115 N N . GLY A 1 151 ? -9.387 -25.718 -9.380 1.00 74.14 145 GLY A N 1
ATOM 1116 C CA . GLY A 1 151 ? -8.768 -25.427 -10.658 1.00 68.50 145 GLY A CA 1
ATOM 1117 C C . GLY A 1 151 ? -8.482 -26.716 -11.407 1.00 66.15 145 GLY A C 1
ATOM 1118 O O . GLY A 1 151 ? -8.772 -26.836 -12.595 1.00 71.87 145 GLY A O 1
ATOM 1119 N N . LEU A 1 152 ? -7.924 -27.691 -10.698 1.00 59.53 146 LEU A N 1
ATOM 1120 C CA . LEU A 1 152 ? -7.595 -28.980 -11.288 1.00 53.19 146 LEU A CA 1
ATOM 1121 C C . LEU A 1 152 ? -8.839 -29.753 -11.734 1.00 52.83 146 LEU A C 1
ATOM 1122 O O . LEU A 1 152 ? -8.829 -30.391 -12.784 1.00 52.53 146 LEU A O 1
ATOM 1127 N N . LYS A 1 153 ? -9.894 -29.712 -10.928 1.00 44.32 147 LYS A N 1
ATOM 1128 C CA . LYS A 1 153 ? -11.100 -30.469 -11.220 1.00 52.14 147 LYS A CA 1
ATOM 1129 C C . LYS A 1 153 ? -11.783 -29.903 -12.471 1.00 54.72 147 LYS A C 1
ATOM 1130 O O . LYS A 1 153 ? -12.219 -30.650 -13.346 1.00 56.74 147 LYS A O 1
ATOM 1136 N N . ILE A 1 154 ? -11.830 -28.582 -12.576 1.00 52.50 148 ILE A N 1
ATOM 1137 C CA . ILE A 1 154 ? -12.439 -27.950 -13.738 1.00 56.58 148 ILE A CA 1
ATOM 1138 C C . ILE A 1 154 ? -11.616 -28.180 -14.995 1.00 56.15 148 ILE A C 1
ATOM 1139 O O . ILE A 1 154 ? -12.156 -28.451 -16.057 1.00 62.86 148 ILE A O 1
ATOM 1144 N N . ALA A 1 155 ? -10.304 -28.067 -14.882 1.00 57.02 149 ALA A N 1
ATOM 1145 C CA . ALA A 1 155 ? -9.455 -28.263 -16.052 1.00 53.75 149 ALA A CA 1
ATOM 1146 C C . ALA A 1 155 ? -9.582 -29.689 -16.567 1.00 44.88 149 ALA A C 1
ATOM 1147 O O . ALA A 1 155 ? -9.692 -29.911 -17.763 1.00 44.06 149 ALA A O 1
ATOM 1149 N N . ALA A 1 156 ? -9.556 -30.654 -15.650 1.00 43.51 150 ALA A N 1
ATOM 1150 C CA . ALA A 1 156 ? -9.635 -32.068 -16.003 1.00 40.16 150 ALA A CA 1
ATOM 1151 C C . ALA A 1 156 ? -10.946 -32.383 -16.708 1.00 51.17 150 ALA A C 1
ATOM 1152 O O . ALA A 1 156 ? -10.977 -33.210 -17.620 1.00 56.74 150 ALA A O 1
ATOM 1154 N N . LYS A 1 157 ? -12.030 -31.759 -16.248 1.00 45.66 151 LYS A N 1
ATOM 1155 C CA . LYS A 1 157 ? -13.353 -32.055 -16.790 1.00 52.94 151 LYS A CA 1
ATOM 1156 C C . LYS A 1 157 ? -13.512 -31.484 -18.203 1.00 49.41 151 LYS A C 1
ATOM 1157 O O . LYS A 1 157 ? -14.028 -32.159 -19.097 1.00 45.79 151 LYS A O 1
ATOM 1163 N N . HIS A 1 158 ? -13.020 -30.261 -18.390 1.00 38.87 152 HIS A N 1
ATOM 1164 C CA . HIS A 1 158 ? -13.037 -29.576 -19.679 1.00 41.45 152 HIS A CA 1
ATOM 1165 C C . HIS A 1 158 ? -12.135 -30.147 -20.765 1.00 51.15 152 HIS A C 1
ATOM 1166 O O . HIS A 1 158 ? -12.500 -30.116 -21.942 1.00 61.65 152 HIS A O 1
ATOM 1173 N N . TYR A 1 159 ? -10.965 -30.656 -20.389 1.00 50.57 153 TYR A N 1
ATOM 1174 C CA . TYR A 1 159 ? -10.042 -31.206 -21.371 1.00 43.11 153 TYR A CA 1
ATOM 1175 C C . TYR A 1 159 ? -10.631 -32.513 -21.850 1.00 45.27 153 TYR A C 1
ATOM 1176 O O . TYR A 1 159 ? -10.535 -32.862 -23.031 1.00 48.57 153 TYR A O 1
ATOM 1185 N N . GLN A 1 160 ? -11.253 -33.232 -20.922 1.00 39.19 154 GLN A N 1
ATOM 1186 C CA . GLN A 1 160 ? -11.896 -34.486 -21.267 1.00 48.46 154 GLN A CA 1
ATOM 1187 C C . GLN A 1 160 ? -13.156 -34.284 -22.099 1.00 56.43 154 GLN A C 1
ATOM 1188 O O . GLN A 1 160 ? -13.459 -35.091 -22.978 1.00 50.69 154 GLN A O 1
ATOM 1194 N N . PHE A 1 161 ? -13.883 -33.209 -21.815 1.00 58.45 155 PHE A N 1
ATOM 1195 C CA . PHE A 1 161 ? -15.050 -32.870 -22.607 1.00 55.44 155 PHE A CA 1
ATOM 1196 C C . PHE A 1 161 ? -14.631 -32.457 -23.993 1.00 55.58 155 PHE A C 1
ATOM 1197 O O . PHE A 1 161 ? -15.200 -32.924 -24.965 1.00 55.16 155 PHE A O 1
ATOM 1205 N N . ALA A 1 162 ? -13.638 -31.579 -24.088 1.00 50.81 156 ALA A N 1
ATOM 1206 C CA . ALA A 1 162 ? -13.148 -31.157 -25.392 1.00 47.70 156 ALA A CA 1
ATOM 1207 C C . ALA A 1 162 ? -12.644 -32.338 -26.202 1.00 46.48 156 ALA A C 1
ATOM 1208 O O . ALA A 1 162 ? -12.877 -32.443 -27.405 1.00 50.87 156 ALA A O 1
ATOM 1210 N N . SER A 1 163 ? -11.940 -33.228 -25.528 1.00 45.37 157 SER A N 1
ATOM 1211 C CA . SER A 1 163 ? -11.444 -34.429 -26.163 1.00 43.88 157 SER A CA 1
ATOM 1212 C C . SER A 1 163 ? -12.619 -35.225 -26.759 1.00 43.16 157 SER A C 1
ATOM 1213 O O . SER A 1 163 ? -12.583 -35.618 -27.911 1.00 50.28 157 SER A O 1
ATOM 1216 N N . GLY A 1 164 ? -13.650 -35.467 -25.960 1.00 42.30 158 GLY A N 1
ATOM 1217 C CA . GLY A 1 164 ? -14.794 -36.236 -26.405 1.00 43.64 158 GLY A CA 1
ATOM 1218 C C . GLY A 1 164 ? -15.585 -35.569 -27.540 1.00 54.61 158 GLY A C 1
ATOM 1219 O O . GLY A 1 164 ? -16.077 -36.244 -28.433 1.00 50.14 158 GLY A O 1
ATOM 1220 N N . ALA A 1 165 ? -15.716 -34.246 -27.487 1.00 49.97 159 ALA A N 1
ATOM 1221 C CA . ALA A 1 165 ? -16.401 -33.488 -28.520 1.00 48.72 159 ALA A CA 1
ATOM 1222 C C . ALA A 1 165 ? -15.630 -33.564 -29.826 1.00 61.39 159 ALA A C 1
ATOM 1223 O O . ALA A 1 165 ? -16.194 -33.924 -30.860 1.00 66.67 159 ALA A O 1
ATOM 1225 N N . PHE A 1 166 ? -14.345 -33.218 -29.787 1.00 56.33 160 PHE A N 1
ATOM 1226 C CA . PHE A 1 166 ? -13.514 -33.315 -30.978 1.00 52.13 160 PHE A CA 1
ATOM 1227 C C . PHE A 1 166 ? -13.589 -34.716 -31.580 1.00 54.05 160 PHE A C 1
ATOM 1228 O O . PHE A 1 166 ? -13.739 -34.866 -32.792 1.00 56.88 160 PHE A O 1
ATOM 1236 N N . LEU A 1 167 ? -13.505 -35.737 -30.733 1.00 46.98 161 LEU A N 1
ATOM 1237 C CA . LEU A 1 167 ? -13.588 -37.112 -31.206 1.00 51.99 161 LEU A CA 1
ATOM 1238 C C . LEU A 1 167 ? -14.935 -37.400 -31.912 1.00 62.58 161 LEU A C 1
ATOM 1239 O O . LEU A 1 167 ? -14.987 -38.052 -32.956 1.00 62.21 161 LEU A O 1
ATOM 1244 N N . HIS A 1 168 ? -16.020 -36.918 -31.323 1.00 60.48 162 HIS A N 1
ATOM 1245 C CA . HIS A 1 168 ? -17.352 -37.130 -31.870 1.00 55.36 162 HIS A CA 1
ATOM 1246 C C . HIS A 1 168 ? -17.437 -36.515 -33.255 1.00 60.52 162 HIS A C 1
ATOM 1247 O O . HIS A 1 168 ? -17.881 -37.155 -34.201 1.00 60.00 162 HIS A O 1
ATOM 1254 N N . ILE A 1 169 ? -16.983 -35.270 -33.356 1.00 59.67 163 ILE A N 1
ATOM 1255 C CA . ILE A 1 169 ? -16.839 -34.584 -34.629 1.00 58.18 163 ILE A CA 1
ATOM 1256 C C . ILE A 1 169 ? -16.024 -35.408 -35.618 1.00 62.59 163 ILE A C 1
ATOM 1257 O O . ILE A 1 169 ? -16.315 -35.442 -36.802 1.00 73.23 163 ILE A O 1
ATOM 1262 N N . LYS A 1 170 ? -14.995 -36.083 -35.139 1.00 70.31 164 LYS A N 1
ATOM 1263 C CA . LYS A 1 170 ? -14.161 -36.863 -36.039 1.00 70.06 164 LYS A CA 1
ATOM 1264 C C . LYS A 1 170 ? -14.960 -38.020 -36.632 1.00 74.37 164 LYS A C 1
ATOM 1265 O O . LYS A 1 170 ? -14.715 -38.432 -37.763 1.00 72.69 164 LYS A O 1
ATOM 1271 N N . GLU A 1 171 ? -15.921 -38.529 -35.865 1.00 74.40 165 GLU A N 1
ATOM 1272 C CA . GLU A 1 171 ? -16.643 -39.746 -36.233 1.00 78.68 165 GLU A CA 1
ATOM 1273 C C . GLU A 1 171 ? -18.012 -39.512 -36.889 1.00 83.71 165 GLU A C 1
ATOM 1274 O O . GLU A 1 171 ? -18.737 -40.465 -37.164 1.00 77.16 165 GLU A O 1
ATOM 1280 N N . THR A 1 172 ? -18.366 -38.255 -37.137 1.00 78.58 166 THR A N 1
ATOM 1281 C CA . THR A 1 172 ? -19.680 -37.951 -37.676 1.00 73.82 166 THR A CA 1
ATOM 1282 C C . THR A 1 172 ? -19.579 -36.999 -38.850 1.00 83.46 166 THR A C 1
ATOM 1283 O O . THR A 1 172 ? -20.367 -37.082 -39.792 1.00 91.49 166 THR A O 1
ATOM 1287 N N . VAL A 1 173 ? -18.585 -36.116 -38.788 1.00 77.60 167 VAL A N 1
ATOM 1288 C CA . VAL A 1 173 ? -18.526 -34.942 -39.650 1.00 83.31 167 VAL A CA 1
ATOM 1289 C C . VAL A 1 173 ? -18.816 -35.207 -41.133 1.00 90.67 167 VAL A C 1
ATOM 1290 O O . VAL A 1 173 ? -19.464 -34.388 -41.780 1.00 92.12 167 VAL A O 1
ATOM 1294 N N . LEU A 1 174 ? -18.349 -36.340 -41.660 1.00 92.04 168 LEU A N 1
ATOM 1295 C CA . LEU A 1 174 ? -18.454 -36.627 -43.094 1.00 86.70 168 LEU A CA 1
ATOM 1296 C C . LEU A 1 174 ? -19.815 -37.192 -43.492 1.00 97.84 168 LEU A C 1
ATOM 1297 O O . LEU A 1 174 ? -20.421 -36.760 -44.478 1.00 95.73 168 LEU A O 1
ATOM 1302 N N . SER A 1 175 ? -20.295 -38.168 -42.735 1.00 98.39 169 SER A N 1
ATOM 1303 C CA . SER A 1 175 ? -21.636 -38.669 -42.966 1.00 96.05 169 SER A CA 1
ATOM 1304 C C . SER A 1 175 ? -22.602 -37.490 -42.899 1.00 105.43 169 SER A C 1
ATOM 1305 O O . SER A 1 175 ? -23.543 -37.398 -43.686 1.00 111.90 169 SER A O 1
ATOM 1308 N N . ALA A 1 176 ? -22.332 -36.572 -41.974 1.00 109.63 170 ALA A N 1
ATOM 1309 C CA . ALA A 1 176 ? -23.164 -35.383 -41.763 1.00 114.39 170 ALA A CA 1
ATOM 1310 C C . ALA A 1 176 ? -23.028 -34.312 -42.855 1.00 118.15 170 ALA A C 1
ATOM 1311 O O . ALA A 1 176 ? -23.853 -33.400 -42.940 1.00 122.35 170 ALA A O 1
ATOM 1313 N N . LEU A 1 177 ? -21.988 -34.419 -43.678 1.00 117.59 171 LEU A N 1
ATOM 1314 C CA . LEU A 1 177 ? -21.773 -33.468 -44.768 1.00 123.89 171 LEU A CA 1
ATOM 1315 C C . LEU A 1 177 ? -21.612 -34.163 -46.122 1.00 132.66 171 LEU A C 1
ATOM 1316 O O . LEU A 1 177 ? -20.909 -35.166 -46.242 1.00 136.12 171 LEU A O 1
ATOM 1321 N N . SER A 1 178 ? -22.258 -33.624 -47.148 1.00 138.13 172 SER A N 1
ATOM 1322 C CA . SER A 1 178 ? -22.084 -34.159 -48.490 1.00 143.86 172 SER A CA 1
ATOM 1323 C C . SER A 1 178 ? -20.621 -34.043 -48.911 1.00 146.00 172 SER A C 1
ATOM 1324 O O . SER A 1 178 ? -19.944 -35.049 -49.137 1.00 142.50 172 SER A O 1
ATOM 1327 N N . ARG A 1 179 ? -20.139 -32.806 -48.987 1.00 148.07 173 ARG A N 1
ATOM 1328 C CA . ARG A 1 179 ? -18.818 -32.513 -49.528 1.00 147.77 173 ARG A CA 1
ATOM 1329 C C . ARG A 1 179 ? -17.729 -32.538 -48.459 1.00 144.61 173 ARG A C 1
ATOM 1330 O O . ARG A 1 179 ? -17.927 -33.069 -47.363 1.00 142.19 173 ARG A O 1
ATOM 1338 N N . GLU A 1 180 ? -16.574 -31.971 -48.795 1.00 143.03 174 GLU A N 1
ATOM 1339 C CA . GLU A 1 180 ? -15.452 -31.893 -47.868 1.00 132.75 174 GLU A CA 1
ATOM 1340 C C . GLU A 1 180 ? -15.623 -30.733 -46.895 1.00 123.29 174 GLU A C 1
ATOM 1341 O O . GLU A 1 180 ? -16.101 -29.662 -47.279 1.00 120.43 174 GLU A O 1
ATOM 1347 N N . PRO A 1 181 ? -15.217 -30.942 -45.630 1.00 117.27 175 PRO A N 1
ATOM 1348 C CA . PRO A 1 181 ? -15.177 -29.916 -44.576 1.00 109.76 175 PRO A CA 1
ATOM 1349 C C . PRO A 1 181 ? -13.975 -28.965 -44.700 1.00 94.94 175 PRO A C 1
ATOM 1350 O O . PRO A 1 181 ? -12.975 -29.298 -45.340 1.00 88.60 175 PRO A O 1
ATOM 1354 N N . THR A 1 182 ? -14.080 -27.784 -44.097 1.00 86.00 176 THR A N 1
ATOM 1355 C CA . THR A 1 182 ? -12.904 -26.960 -43.891 1.00 88.47 176 THR A CA 1
ATOM 1356 C C . THR A 1 182 ? -11.930 -27.813 -43.054 1.00 84.34 176 THR A C 1
ATOM 1357 O O . THR A 1 182 ? -12.349 -28.782 -42.412 1.00 73.71 176 THR A O 1
ATOM 1361 N N . VAL A 1 183 ? -10.642 -27.475 -43.090 1.00 83.20 177 VAL A N 1
ATOM 1362 C CA . VAL A 1 183 ? -9.602 -28.260 -42.413 1.00 74.94 177 VAL A CA 1
ATOM 1363 C C . VAL A 1 183 ? -9.856 -28.472 -40.922 1.00 70.22 177 VAL A C 1
ATOM 1364 O O . VAL A 1 183 ? -9.803 -29.603 -40.420 1.00 58.91 177 VAL A O 1
ATOM 1368 N N . ASP A 1 184 ? -10.145 -27.380 -40.225 1.00 75.53 178 ASP A N 1
ATOM 1369 C CA . ASP A 1 184 ? -10.252 -27.408 -38.774 1.00 73.70 178 ASP A CA 1
ATOM 1370 C C . ASP A 1 184 ? -11.112 -28.571 -38.281 1.00 70.91 178 ASP A C 1
ATOM 1371 O O . ASP A 1 184 ? -10.835 -29.175 -37.229 1.00 72.82 178 ASP A O 1
ATOM 1376 N N . ILE A 1 185 ? -12.146 -28.899 -39.044 1.00 70.69 179 ILE A N 1
ATOM 1377 C CA . ILE A 1 185 ? -13.106 -29.895 -38.589 1.00 74.41 179 ILE A CA 1
ATOM 1378 C C . ILE A 1 185 ? -13.019 -31.225 -39.331 1.00 67.51 179 ILE A C 1
ATOM 1379 O O . ILE A 1 185 ? -13.857 -32.106 -39.128 1.00 62.49 179 ILE A O 1
ATOM 1384 N N . SER A 1 186 ? -11.990 -31.379 -40.161 1.00 66.33 180 SER A N 1
ATOM 1385 C CA . SER A 1 186 ? -11.767 -32.630 -40.878 1.00 73.12 180 SER A CA 1
ATOM 1386 C C . SER A 1 186 ? -11.381 -33.705 -39.886 1.00 81.97 180 SER A C 1
ATOM 1387 O O . SER A 1 186 ? -10.714 -33.425 -38.898 1.00 87.48 180 SER A O 1
ATOM 1390 N N . PRO A 1 187 ? -11.792 -34.945 -40.146 1.00 79.86 181 PRO A N 1
ATOM 1391 C CA . PRO A 1 187 ? -11.558 -36.033 -39.194 1.00 74.00 181 PRO A CA 1
ATOM 1392 C C . PRO A 1 187 ? -10.144 -36.099 -38.618 1.00 72.14 181 PRO A C 1
ATOM 1393 O O . PRO A 1 187 ? -10.001 -36.425 -37.444 1.00 73.34 181 PRO A O 1
ATOM 1397 N N . ASP A 1 188 ? -9.123 -35.794 -39.409 1.00 71.93 182 ASP A N 1
ATOM 1398 C CA . ASP A 1 188 ? -7.759 -35.918 -38.926 1.00 59.36 182 ASP A CA 1
ATOM 1399 C C . ASP A 1 188 ? -7.380 -34.777 -37.999 1.00 69.65 182 ASP A C 1
ATOM 1400 O O . ASP A 1 188 ? -6.804 -34.997 -36.939 1.00 71.71 182 ASP A O 1
ATOM 1405 N N . THR A 1 189 ? -7.720 -33.557 -38.380 1.00 72.17 183 THR A N 1
ATOM 1406 C CA . THR A 1 189 ? -7.452 -32.435 -37.500 1.00 66.37 183 THR A CA 1
ATOM 1407 C C . THR A 1 189 ? -8.137 -32.608 -36.144 1.00 66.70 183 THR A C 1
ATOM 1408 O O . THR A 1 189 ? -7.569 -32.278 -35.109 1.00 70.87 183 THR A O 1
ATOM 1412 N N . VAL A 1 190 ? -9.356 -33.135 -36.148 1.00 61.63 184 VAL A N 1
ATOM 1413 C CA . VAL A 1 190 ? -10.150 -33.205 -34.932 1.00 57.15 184 VAL A CA 1
ATOM 1414 C C . VAL A 1 190 ? -9.729 -34.422 -34.116 1.00 60.48 184 VAL A C 1
ATOM 1415 O O . VAL A 1 190 ? -9.953 -34.488 -32.903 1.00 54.26 184 VAL A O 1
ATOM 1419 N N . GLY A 1 191 ? -9.117 -35.391 -34.788 1.00 62.45 185 GLY A N 1
ATOM 1420 C CA . GLY A 1 191 ? -8.595 -36.564 -34.114 1.00 50.30 185 GLY A CA 1
ATOM 1421 C C . GLY A 1 191 ? -7.346 -36.200 -33.314 1.00 49.85 185 GLY A C 1
ATOM 1422 O O . GLY A 1 191 ? -7.116 -36.706 -32.213 1.00 49.00 185 GLY A O 1
ATOM 1423 N N . THR A 1 192 ? -6.541 -35.306 -33.868 1.00 47.92 186 THR A N 1
ATOM 1424 C CA . THR A 1 192 ? -5.316 -34.880 -33.220 1.00 55.36 186 THR A CA 1
ATOM 1425 C C . THR A 1 192 ? -5.652 -33.967 -32.068 1.00 54.71 186 THR A C 1
ATOM 1426 O O . THR A 1 192 ? -5.068 -34.071 -31.007 1.00 63.64 186 THR A O 1
ATOM 1430 N N . LEU A 1 193 ? -6.617 -33.085 -32.266 1.00 52.17 187 LEU A N 1
ATOM 1431 C CA . LEU A 1 193 ? -6.990 -32.167 -31.203 1.00 50.88 187 LEU A CA 1
ATOM 1432 C C . LEU A 1 193 ? -7.590 -32.915 -30.022 1.00 50.61 187 LEU A C 1
ATOM 1433 O O . LEU A 1 193 ? -7.434 -32.494 -28.880 1.00 45.93 187 LEU A O 1
ATOM 1438 N N . SER A 1 194 ? -8.298 -34.003 -30.307 1.00 45.63 188 SER A N 1
ATOM 1439 C CA . SER A 1 194 ? -8.930 -34.803 -29.277 1.00 44.98 188 SER A CA 1
ATOM 1440 C C . SER A 1 194 ? -7.892 -35.492 -28.423 1.00 50.87 188 SER A C 1
ATOM 1441 O O . SER A 1 194 ? -8.131 -35.804 -27.250 1.00 45.78 188 SER A O 1
ATOM 1444 N N . LEU A 1 195 ? -6.748 -35.761 -29.034 1.00 44.18 189 LEU A N 1
ATOM 1445 C CA . LEU A 1 195 ? -5.699 -36.493 -28.368 1.00 41.18 189 LEU A CA 1
ATOM 1446 C C . LEU A 1 195 ? -4.840 -35.503 -27.568 1.00 49.96 189 LEU A C 1
ATOM 1447 O O . LEU A 1 195 ? -4.423 -35.773 -26.433 1.00 40.00 189 LEU A O 1
ATOM 1452 N N . ILE A 1 196 ? -4.605 -34.341 -28.157 1.00 38.16 190 ILE A N 1
ATOM 1453 C CA . ILE A 1 196 ? -3.984 -33.264 -27.416 1.00 44.66 190 ILE A CA 1
ATOM 1454 C C . ILE A 1 196 ? -4.752 -32.961 -26.128 1.00 54.77 190 ILE A C 1
ATOM 1455 O O . ILE A 1 196 ? -4.159 -32.895 -25.039 1.00 60.94 190 ILE A O 1
ATOM 1460 N N . MET A 1 197 ? -6.068 -32.803 -26.248 1.00 46.15 191 MET A N 1
ATOM 1461 C CA . MET A 1 197 ? -6.914 -32.511 -25.090 1.00 43.22 191 MET A CA 1
ATOM 1462 C C . MET A 1 197 ? -6.872 -33.637 -24.044 1.00 40.49 191 MET A C 1
ATOM 1463 O O . MET A 1 197 ? -6.896 -33.375 -22.837 1.00 43.87 191 MET A O 1
ATOM 1468 N N . LEU A 1 198 ? -6.812 -34.880 -24.515 1.00 31.58 192 LEU A N 1
ATOM 1469 C CA . LEU A 1 198 ? -6.739 -36.026 -23.620 1.00 36.03 192 LEU A CA 1
ATOM 1470 C C . LEU A 1 198 ? -5.348 -36.034 -22.914 1.00 42.60 192 LEU A C 1
ATOM 1471 O O . LEU A 1 198 ? -5.274 -36.204 -21.713 1.00 32.56 192 LEU A O 1
ATOM 1476 N N . ALA A 1 199 ? -4.273 -35.794 -23.665 1.00 42.87 193 ALA A N 1
ATOM 1477 C CA . ALA A 1 199 ? -2.929 -35.625 -23.105 1.00 35.06 193 ALA A CA 1
ATOM 1478 C C . ALA A 1 199 ? -2.921 -34.583 -21.985 1.00 42.82 193 ALA A C 1
ATOM 1479 O O . ALA A 1 199 ? -2.473 -34.882 -20.873 1.00 36.45 193 ALA A O 1
ATOM 1481 N N . GLN A 1 200 ? -3.429 -33.376 -22.268 1.00 40.15 194 GLN A N 1
ATOM 1482 C CA . GLN A 1 200 ? -3.483 -32.306 -21.263 1.00 31.62 194 GLN A CA 1
ATOM 1483 C C . GLN A 1 200 ? -4.327 -32.609 -20.009 1.00 44.37 194 GLN A C 1
ATOM 1484 O O . GLN A 1 200 ? -4.089 -32.037 -18.935 1.00 49.31 194 GLN A O 1
ATOM 1490 N N . ALA A 1 201 ? -5.269 -33.540 -20.129 1.00 39.00 195 ALA A N 1
ATOM 1491 C CA . ALA A 1 201 ? -6.067 -33.948 -18.987 1.00 34.97 195 ALA A CA 1
ATOM 1492 C C . ALA A 1 201 ? -5.279 -34.954 -18.148 1.00 42.67 195 ALA A C 1
ATOM 1493 O O . ALA A 1 201 ? -5.410 -35.007 -16.921 1.00 44.46 195 ALA A O 1
ATOM 1495 N N . GLN A 1 202 ? -4.495 -35.789 -18.822 1.00 38.26 196 GLN A N 1
ATOM 1496 C CA . GLN A 1 202 ? -3.590 -36.674 -18.128 1.00 43.64 196 GLN A CA 1
ATOM 1497 C C . GLN A 1 202 ? -2.562 -35.782 -17.393 1.00 45.33 196 GLN A C 1
ATOM 1498 O O . GLN A 1 202 ? -2.281 -35.975 -16.225 1.00 35.86 196 GLN A O 1
ATOM 1504 N N . GLU A 1 203 ? -2.045 -34.772 -18.072 1.00 36.51 197 GLU A N 1
ATOM 1505 C CA . GLU A 1 203 ? -1.154 -33.867 -17.407 1.00 39.51 197 GLU A CA 1
ATOM 1506 C C . GLU A 1 203 ? -1.728 -33.336 -16.097 1.00 41.91 197 GLU A C 1
ATOM 1507 O O . GLU A 1 203 ? -1.061 -33.405 -15.052 1.00 42.94 197 GLU A O 1
ATOM 1513 N N . VAL A 1 204 ? -2.954 -32.812 -16.149 1.00 37.04 198 VAL A N 1
ATOM 1514 C CA . VAL A 1 204 ? -3.640 -32.300 -14.953 1.00 30.44 198 VAL A CA 1
ATOM 1515 C C . VAL A 1 204 ? -3.681 -33.314 -13.818 1.00 32.79 198 VAL A C 1
ATOM 1516 O O . VAL A 1 204 ? -3.504 -32.975 -12.659 1.00 48.43 198 VAL A O 1
ATOM 1520 N N . PHE A 1 205 ? -3.899 -34.573 -14.156 1.00 30.58 199 PHE A N 1
ATOM 1521 C CA . PHE A 1 205 ? -3.895 -35.618 -13.152 1.00 35.97 199 PHE A CA 1
ATOM 1522 C C . PHE A 1 205 ? -2.484 -35.910 -12.597 1.00 43.43 199 PHE A C 1
ATOM 1523 O O . PHE A 1 205 ? -2.311 -36.218 -11.424 1.00 34.48 199 PHE A O 1
ATOM 1531 N N . PHE A 1 206 ? -1.491 -35.826 -13.465 1.00 40.38 200 PHE A N 1
ATOM 1532 C CA . PHE A 1 206 ? -0.114 -35.877 -13.062 1.00 41.10 200 PHE A CA 1
ATOM 1533 C C . PHE A 1 206 ? 0.132 -34.766 -12.041 1.00 47.09 200 PHE A C 1
ATOM 1534 O O . PHE A 1 206 ? 0.739 -34.995 -11.013 1.00 46.48 200 PHE A O 1
ATOM 1542 N N . LEU A 1 207 ? -0.378 -33.570 -12.316 1.00 48.21 201 LEU A N 1
ATOM 1543 C CA . LEU A 1 207 ? -0.214 -32.441 -11.404 1.00 38.25 201 LEU A CA 1
ATOM 1544 C C . LEU A 1 207 ? -0.933 -32.599 -10.056 1.00 49.85 201 LEU A C 1
ATOM 1545 O O . LEU A 1 207 ? -0.431 -32.141 -9.028 1.00 60.96 201 LEU A O 1
ATOM 1550 N N . LYS A 1 208 ? -2.098 -33.233 -10.050 1.00 47.76 202 LYS A N 1
ATOM 1551 C CA . LYS A 1 208 ? -2.780 -33.490 -8.795 1.00 50.53 202 LYS A CA 1
ATOM 1552 C C . LYS A 1 208 ? -1.975 -34.479 -7.977 1.00 58.58 202 LYS A C 1
ATOM 1553 O O . LYS A 1 208 ? -1.706 -34.257 -6.786 1.00 58.63 202 LYS A O 1
ATOM 1559 N N . ALA A 1 209 ? -1.594 -35.572 -8.629 1.00 54.25 203 ALA A N 1
ATOM 1560 C CA . ALA A 1 209 ? -0.774 -36.599 -8.001 1.00 51.41 203 ALA A CA 1
ATOM 1561 C C . ALA A 1 209 ? 0.400 -35.921 -7.311 1.00 54.48 203 ALA A C 1
ATOM 1562 O O . ALA A 1 209 ? 0.731 -36.251 -6.182 1.00 51.17 203 ALA A O 1
ATOM 1564 N N . THR A 1 210 ? 1.019 -34.970 -8.006 1.00 46.06 204 THR A N 1
ATOM 1565 C CA . THR A 1 210 ? 2.145 -34.234 -7.465 1.00 47.19 204 THR A CA 1
ATOM 1566 C C . THR A 1 210 ? 1.762 -33.389 -6.253 1.00 55.30 204 THR A C 1
ATOM 1567 O O . THR A 1 210 ? 2.339 -33.549 -5.175 1.00 69.54 204 THR A O 1
ATOM 1571 N N . ARG A 1 211 ? 0.803 -32.486 -6.429 1.00 53.45 205 ARG A N 1
ATOM 1572 C CA . ARG A 1 211 ? 0.347 -31.619 -5.338 1.00 54.90 205 ARG A CA 1
ATOM 1573 C C . ARG A 1 211 ? -0.058 -32.436 -4.091 1.00 57.91 205 ARG A C 1
ATOM 1574 O O . ARG A 1 211 ? 0.188 -32.030 -2.954 1.00 60.46 205 ARG A O 1
ATOM 1582 N N . ASP A 1 212 ? -0.661 -33.599 -4.313 1.00 57.01 206 ASP A N 1
ATOM 1583 C CA . ASP A 1 212 ? -1.065 -34.477 -3.220 1.00 53.20 206 ASP A CA 1
ATOM 1584 C C . ASP A 1 212 ? 0.068 -35.345 -2.627 1.00 58.80 206 ASP A C 1
ATOM 1585 O O . ASP A 1 212 ? -0.169 -36.156 -1.727 1.00 62.03 206 ASP A O 1
ATOM 1590 N N . LYS A 1 213 ? 1.285 -35.157 -3.131 1.00 59.18 207 LYS A N 1
ATOM 1591 C CA . LYS A 1 213 ? 2.472 -35.917 -2.712 1.00 59.86 207 LYS A CA 1
ATOM 1592 C C . LYS A 1 213 ? 2.260 -37.433 -2.715 1.00 56.50 207 LYS A C 1
ATOM 1593 O O . LYS A 1 213 ? 2.514 -38.103 -1.712 1.00 57.63 207 LYS A O 1
ATOM 1599 N N . MET A 1 214 ? 1.830 -37.978 -3.847 1.00 55.38 208 MET A N 1
ATOM 1600 C CA . MET A 1 214 ? 1.645 -39.424 -3.962 1.00 54.29 208 MET A CA 1
ATOM 1601 C C . MET A 1 214 ? 2.974 -40.158 -4.214 1.00 56.11 208 MET A C 1
ATOM 1602 O O . MET A 1 214 ? 4.000 -39.530 -4.483 1.00 59.83 208 MET A O 1
ATOM 1607 N N . LYS A 1 215 ? 2.942 -41.485 -4.106 1.00 50.53 209 LYS A N 1
ATOM 1608 C CA . LYS A 1 215 ? 4.113 -42.321 -4.307 1.00 54.19 209 LYS A CA 1
ATOM 1609 C C . LYS A 1 215 ? 4.759 -42.026 -5.647 1.00 54.05 209 LYS A C 1
ATOM 1610 O O . LYS A 1 215 ? 4.071 -41.886 -6.659 1.00 49.77 209 LYS A O 1
ATOM 1616 N N . ASP A 1 216 ? 6.086 -41.973 -5.662 1.00 41.21 210 ASP A N 1
ATOM 1617 C CA . ASP A 1 216 ? 6.798 -41.687 -6.892 1.00 46.62 210 ASP A CA 1
ATOM 1618 C C . ASP A 1 216 ? 6.487 -42.695 -7.994 1.00 51.70 210 ASP A C 1
ATOM 1619 O O . ASP A 1 216 ? 6.423 -42.331 -9.164 1.00 56.07 210 ASP A O 1
ATOM 1624 N N . ALA A 1 217 ? 6.247 -43.941 -7.609 1.00 49.84 211 ALA A N 1
ATOM 1625 C CA . ALA A 1 217 ? 5.861 -44.982 -8.552 1.00 47.45 211 ALA A CA 1
ATOM 1626 C C . ALA A 1 217 ? 4.578 -44.593 -9.330 1.00 63.88 211 ALA A C 1
ATOM 1627 O O . ALA A 1 217 ? 4.487 -44.782 -10.550 1.00 59.58 211 ALA A O 1
ATOM 1629 N N . ILE A 1 218 ? 3.597 -44.048 -8.619 1.00 50.10 212 ILE A N 1
ATOM 1630 C CA . ILE A 1 218 ? 2.384 -43.559 -9.253 1.00 40.28 212 ILE A CA 1
ATOM 1631 C C . ILE A 1 218 ? 2.688 -42.366 -10.151 1.00 47.08 212 ILE A C 1
ATOM 1632 O O . ILE A 1 218 ? 2.348 -42.353 -11.342 1.00 55.15 212 ILE A O 1
ATOM 1637 N N . ILE A 1 219 ? 3.317 -41.348 -9.583 1.00 48.81 213 ILE A N 1
ATOM 1638 C CA . ILE A 1 219 ? 3.553 -40.125 -10.335 1.00 45.23 213 ILE A CA 1
ATOM 1639 C C . ILE A 1 219 ? 4.308 -40.434 -11.617 1.00 39.56 213 ILE A C 1
ATOM 1640 O O . ILE A 1 219 ? 4.057 -39.831 -12.649 1.00 43.25 213 ILE A O 1
ATOM 1645 N N . ALA A 1 220 ? 5.247 -41.375 -11.550 1.00 38.90 214 ALA A N 1
ATOM 1646 C CA . ALA A 1 220 ? 6.034 -41.732 -12.721 1.00 30.72 214 ALA A CA 1
ATOM 1647 C C . ALA A 1 220 ? 5.156 -42.311 -13.828 1.00 38.18 214 ALA A C 1
ATOM 1648 O O . ALA A 1 220 ? 5.361 -42.002 -14.992 1.00 33.51 214 ALA A O 1
ATOM 1650 N N . LYS A 1 221 ? 4.208 -43.167 -13.454 1.00 39.60 215 LYS A N 1
ATOM 1651 C CA . LYS A 1 221 ? 3.354 -43.844 -14.426 1.00 40.31 215 LYS A CA 1
ATOM 1652 C C . LYS A 1 221 ? 2.351 -42.881 -15.044 1.00 44.91 215 LYS A C 1
ATOM 1653 O O . LYS A 1 221 ? 2.078 -42.935 -16.226 1.00 44.72 215 LYS A O 1
ATOM 1659 N N . LEU A 1 222 ? 1.862 -41.955 -14.240 1.00 41.91 216 LEU A N 1
ATOM 1660 C CA . LEU A 1 222 ? 0.996 -40.907 -14.733 1.00 29.44 216 LEU A CA 1
ATOM 1661 C C . LEU A 1 222 ? 1.689 -40.019 -15.723 1.00 40.96 216 LEU A C 1
ATOM 1662 O O . LEU A 1 222 ? 1.077 -39.590 -16.721 1.00 50.08 216 LEU A O 1
ATOM 1667 N N . ALA A 1 223 ? 2.964 -39.745 -15.474 1.00 39.09 217 ALA A N 1
ATOM 1668 C CA . ALA A 1 223 ? 3.672 -38.772 -16.296 1.00 29.34 217 ALA A CA 1
ATOM 1669 C C . ALA A 1 223 ? 4.060 -39.475 -17.558 1.00 28.14 217 ALA A C 1
ATOM 1670 O O . ALA A 1 223 ? 4.170 -38.869 -18.623 1.00 42.45 217 ALA A O 1
ATOM 1672 N N . ASN A 1 224 ? 4.241 -40.779 -17.453 1.00 33.08 218 ASN A N 1
ATOM 1673 C CA . ASN A 1 224 ? 4.696 -41.528 -18.602 1.00 38.23 218 ASN A CA 1
ATOM 1674 C C . ASN A 1 224 ? 3.566 -41.679 -19.612 1.00 37.18 218 ASN A C 1
ATOM 1675 O O . ASN A 1 224 ? 3.764 -41.464 -20.800 1.00 43.83 218 ASN A O 1
ATOM 1680 N N . GLN A 1 225 ? 2.394 -42.052 -19.113 1.00 35.30 219 GLN A N 1
ATOM 1681 C CA . GLN A 1 225 ? 1.151 -42.048 -19.883 1.00 36.21 219 GLN A CA 1
ATOM 1682 C C . GLN A 1 225 ? 0.912 -40.715 -20.627 1.00 37.26 219 GLN A C 1
ATOM 1683 O O . GLN A 1 225 ? 0.810 -40.701 -21.846 1.00 40.08 219 GLN A O 1
ATOM 1689 N N . ALA A 1 226 ? 0.871 -39.599 -19.905 1.00 31.22 220 ALA A N 1
ATOM 1690 C CA . ALA A 1 226 ? 0.863 -38.286 -20.544 1.00 26.50 220 ALA A CA 1
ATOM 1691 C C . ALA A 1 226 ? 1.870 -38.128 -21.684 1.00 39.45 220 ALA A C 1
ATOM 1692 O O . ALA A 1 226 ? 1.594 -37.444 -22.664 1.00 44.75 220 ALA A O 1
ATOM 1694 N N . ALA A 1 227 ? 3.045 -38.738 -21.549 1.00 41.50 221 ALA A N 1
ATOM 1695 C CA . ALA A 1 227 ? 4.111 -38.551 -22.531 1.00 36.96 221 ALA A CA 1
ATOM 1696 C C . ALA A 1 227 ? 3.788 -39.329 -23.785 1.00 33.14 221 ALA A C 1
ATOM 1697 O O . ALA A 1 227 ? 4.163 -38.978 -24.896 1.00 36.23 221 ALA A O 1
ATOM 1699 N N . ASP A 1 228 ? 3.150 -40.454 -23.560 1.00 27.78 222 ASP A N 1
ATOM 1700 C CA . ASP A 1 228 ? 2.727 -41.336 -24.591 1.00 33.31 222 ASP A CA 1
ATOM 1701 C C . ASP A 1 228 ? 1.618 -40.583 -25.402 1.00 44.08 222 ASP A C 1
ATOM 1702 O O . ASP A 1 228 ? 1.626 -40.577 -26.630 1.00 37.84 222 ASP A O 1
ATOM 1707 N N . TYR A 1 229 ? 0.708 -39.906 -24.710 1.00 36.23 223 TYR A N 1
ATOM 1708 C CA . TYR A 1 229 ? -0.346 -39.182 -25.386 1.00 43.01 223 TYR A CA 1
ATOM 1709 C C . TYR A 1 229 ? 0.294 -38.064 -26.190 1.00 47.72 223 TYR A C 1
ATOM 1710 O O . TYR A 1 229 ? 0.011 -37.924 -27.390 1.00 50.12 223 TYR A O 1
ATOM 1719 N N . PHE A 1 230 ? 1.137 -37.257 -25.535 1.00 39.65 224 PHE A N 1
ATOM 1720 C CA . PHE A 1 230 ? 1.721 -36.101 -26.206 1.00 30.46 224 PHE A CA 1
ATOM 1721 C C . PHE A 1 230 ? 2.577 -36.541 -27.366 1.00 30.61 224 PHE A C 1
ATOM 1722 O O . PHE A 1 230 ? 2.734 -35.810 -28.325 1.00 45.67 224 PHE A O 1
ATOM 1730 N N . GLY A 1 231 ? 3.121 -37.746 -27.290 1.00 40.20 225 GLY A N 1
ATOM 1731 C CA . GLY A 1 231 ? 4.023 -38.234 -28.322 1.00 45.07 225 GLY A CA 1
ATOM 1732 C C . GLY A 1 231 ? 3.274 -38.686 -29.569 1.00 48.74 225 GLY A C 1
ATOM 1733 O O . GLY A 1 231 ? 3.722 -38.490 -30.694 1.00 46.95 225 GLY A O 1
ATOM 1734 N N . ASP A 1 232 ? 2.127 -39.312 -29.360 1.00 52.80 226 ASP A N 1
ATOM 1735 C CA . ASP A 1 232 ? 1.266 -39.701 -30.465 1.00 53.81 226 ASP A CA 1
ATOM 1736 C C . ASP A 1 232 ? 0.712 -38.463 -31.157 1.00 49.08 226 ASP A C 1
ATOM 1737 O O . ASP A 1 232 ? 0.744 -38.372 -32.372 1.00 56.10 226 ASP A O 1
ATOM 1742 N N . ALA A 1 233 ? 0.245 -37.488 -30.388 1.00 48.79 227 ALA A N 1
ATOM 1743 C CA . ALA A 1 233 ? -0.199 -36.241 -30.996 1.00 44.52 227 ALA A CA 1
ATOM 1744 C C . ALA A 1 233 ? 0.937 -35.591 -31.766 1.00 48.63 227 ALA A C 1
ATOM 1745 O O . ALA A 1 233 ? 0.732 -35.090 -32.877 1.00 57.46 227 ALA A O 1
ATOM 1747 N N . PHE A 1 234 ? 2.137 -35.615 -31.189 1.00 42.15 228 PHE A N 1
ATOM 1748 C CA . PHE A 1 234 ? 3.295 -35.069 -31.872 1.00 40.95 228 PHE A CA 1
ATOM 1749 C C . PHE A 1 234 ? 3.472 -35.727 -33.224 1.00 48.07 228 PHE A C 1
ATOM 1750 O O . PHE A 1 234 ? 3.632 -35.044 -34.235 1.00 58.62 228 PHE A O 1
ATOM 1758 N N . LYS A 1 235 ? 3.485 -37.059 -33.222 1.00 41.57 229 LYS A N 1
ATOM 1759 C CA . LYS A 1 235 ? 3.718 -37.831 -34.429 1.00 52.81 229 LYS A CA 1
ATOM 1760 C C . LYS A 1 235 ? 2.713 -37.472 -35.531 1.00 60.93 229 LYS A C 1
ATOM 1761 O O . LYS A 1 235 ? 3.090 -37.203 -36.672 1.00 63.51 229 LYS A O 1
ATOM 1767 N N . GLN A 1 236 ? 1.435 -37.442 -35.168 1.00 58.00 230 GLN A N 1
ATOM 1768 C CA . GLN A 1 236 ? 0.385 -37.128 -36.112 1.00 55.67 230 GLN A CA 1
ATOM 1769 C C . GLN A 1 236 ? 0.638 -35.769 -36.747 1.00 58.81 230 GLN A C 1
ATOM 1770 O O . GLN A 1 236 ? 0.394 -35.585 -37.925 1.00 71.11 230 GLN A O 1
ATOM 1776 N N . CYS A 1 237 ? 1.138 -34.820 -35.969 1.00 58.96 231 CYS A N 1
ATOM 1777 C CA . CYS A 1 237 ? 1.450 -33.501 -36.507 1.00 57.21 231 CYS A CA 1
ATOM 1778 C C . CYS A 1 237 ? 2.756 -33.445 -37.278 1.00 62.08 231 CYS A C 1
ATOM 1779 O O . CYS A 1 237 ? 3.082 -32.415 -37.876 1.00 54.72 231 CYS A O 1
ATOM 1782 N N . GLN A 1 238 ? 3.537 -34.515 -37.244 1.00 67.73 232 GLN A N 1
ATOM 1783 C CA . GLN A 1 238 ? 4.881 -34.385 -37.785 1.00 73.89 232 GLN A CA 1
ATOM 1784 C C . GLN A 1 238 ? 4.873 -34.212 -39.285 1.00 75.38 232 GLN A C 1
ATOM 1785 O O . GLN A 1 238 ? 5.669 -33.444 -39.822 1.00 79.62 232 GLN A O 1
ATOM 1791 N N . TYR A 1 239 ? 3.967 -34.901 -39.968 1.00 73.55 233 TYR A N 1
ATOM 1792 C CA . TYR A 1 239 ? 3.963 -34.803 -41.426 1.00 96.24 233 TYR A CA 1
ATOM 1793 C C . TYR A 1 239 ? 2.681 -34.233 -42.059 1.00 90.47 233 TYR A C 1
ATOM 1794 O O . TYR A 1 239 ? 2.530 -34.278 -43.270 1.00 87.65 233 TYR A O 1
ATOM 1803 N N . LYS A 1 240 ? 1.803 -33.668 -41.230 1.00 84.90 234 LYS A N 1
ATOM 1804 C CA . LYS A 1 240 ? 0.681 -32.842 -41.684 1.00 88.95 234 LYS A CA 1
ATOM 1805 C C . LYS A 1 240 ? 0.626 -31.564 -40.850 1.00 94.94 234 LYS A C 1
ATOM 1806 O O . LYS A 1 240 ? 0.606 -31.630 -39.626 1.00 98.30 234 LYS A O 1
ATOM 1812 N N . ASP A 1 241 ? 0.596 -30.398 -41.481 1.00 99.80 235 ASP A N 1
ATOM 1813 C CA . ASP A 1 241 ? 0.600 -29.161 -40.691 1.00 90.29 235 ASP A CA 1
ATOM 1814 C C . ASP A 1 241 ? -0.700 -28.403 -40.830 1.00 89.42 235 ASP A C 1
ATOM 1815 O O . ASP A 1 241 ? -0.812 -27.434 -41.593 1.00 86.12 235 ASP A O 1
ATOM 1820 N N . THR A 1 242 ? -1.678 -28.845 -40.058 1.00 90.04 236 THR A N 1
ATOM 1821 C CA . THR A 1 242 ? -3.007 -28.296 -40.162 1.00 95.76 236 THR A CA 1
ATOM 1822 C C . THR A 1 242 ? -3.407 -27.591 -38.880 1.00 88.31 236 THR A C 1
ATOM 1823 O O . THR A 1 242 ? -4.464 -26.959 -38.811 1.00 87.32 236 THR A O 1
ATOM 1827 N N . LEU A 1 243 ? -2.541 -27.673 -37.875 1.00 76.03 237 LEU A N 1
ATOM 1828 C CA . LEU A 1 243 ? -2.769 -26.933 -36.642 1.00 65.43 237 LEU A CA 1
ATOM 1829 C C . LEU A 1 243 ? -1.973 -25.634 -36.593 1.00 59.45 237 LEU A C 1
ATOM 1830 O O . LEU A 1 243 ? -0.981 -25.472 -37.305 1.00 64.04 237 LEU A O 1
ATOM 1835 N N . PRO A 1 244 ? -2.413 -24.688 -35.757 1.00 58.87 238 PRO A N 1
ATOM 1836 C CA . PRO A 1 244 ? -1.671 -23.424 -35.654 1.00 64.65 238 PRO A CA 1
ATOM 1837 C C . PRO A 1 244 ? -0.180 -23.628 -35.375 1.00 65.95 238 PRO A C 1
ATOM 1838 O O . PRO A 1 244 ? 0.248 -24.723 -34.986 1.00 71.66 238 PRO A O 1
ATOM 1842 N N . LYS A 1 245 ? 0.593 -22.560 -35.565 1.00 69.01 239 LYS A N 1
ATOM 1843 C CA . LYS A 1 245 ? 2.052 -22.627 -35.593 1.00 75.48 239 LYS A CA 1
ATOM 1844 C C . LYS A 1 245 ? 2.709 -23.014 -34.253 1.00 68.58 239 LYS A C 1
ATOM 1845 O O . LYS A 1 245 ? 3.723 -23.699 -34.233 1.00 59.91 239 LYS A O 1
ATOM 1851 N N . GLU A 1 246 ? 2.112 -22.571 -33.153 1.00 66.14 240 GLU A N 1
ATOM 1852 C CA . GLU A 1 246 ? 2.679 -22.748 -31.835 1.00 71.00 240 GLU A CA 1
ATOM 1853 C C . GLU A 1 246 ? 2.326 -24.094 -31.254 1.00 66.64 240 GLU A C 1
ATOM 1854 O O . GLU A 1 246 ? 2.845 -24.498 -30.219 1.00 72.32 240 GLU A O 1
ATOM 1860 N N . VAL A 1 247 ? 1.436 -24.801 -31.917 1.00 62.05 241 VAL A N 1
ATOM 1861 C CA . VAL A 1 247 ? 1.007 -26.082 -31.395 1.00 54.62 241 VAL A CA 1
ATOM 1862 C C . VAL A 1 247 ? 2.114 -27.134 -31.493 1.00 55.08 241 VAL A C 1
ATOM 1863 O O . VAL A 1 247 ? 2.301 -27.950 -30.588 1.00 61.07 241 VAL A O 1
ATOM 1867 N N . PHE A 1 248 ? 2.860 -27.095 -32.583 1.00 53.57 242 PHE A N 1
ATOM 1868 C CA . PHE A 1 248 ? 3.879 -28.103 -32.846 1.00 54.02 242 PHE A CA 1
ATOM 1869 C C . PHE A 1 248 ? 5.034 -28.100 -31.828 1.00 50.38 242 PHE A C 1
ATOM 1870 O O . PHE A 1 248 ? 5.321 -29.128 -31.221 1.00 47.32 242 PHE A O 1
ATOM 1878 N N . PRO A 1 249 ? 5.705 -26.950 -31.653 1.00 50.56 243 PRO A N 1
ATOM 1879 C CA . PRO A 1 249 ? 6.748 -26.822 -30.636 1.00 49.03 243 PRO A CA 1
ATOM 1880 C C . PRO A 1 249 ? 6.260 -27.172 -29.232 1.00 54.60 243 PRO A C 1
ATOM 1881 O O . PRO A 1 249 ? 6.898 -27.972 -28.544 1.00 57.08 243 PRO A O 1
ATOM 1885 N N . VAL A 1 250 ? 5.148 -26.584 -28.812 1.00 51.62 244 VAL A N 1
ATOM 1886 C CA . VAL A 1 250 ? 4.547 -26.921 -27.520 1.00 45.87 244 VAL A CA 1
ATOM 1887 C C . VAL A 1 250 ? 4.327 -28.432 -27.290 1.00 49.14 244 VAL A C 1
ATOM 1888 O O . VAL A 1 250 ? 4.618 -28.941 -26.216 1.00 56.94 244 VAL A O 1
ATOM 1892 N N . LEU A 1 251 ? 3.816 -29.154 -28.282 1.00 45.74 245 LEU A N 1
ATOM 1893 C CA . LEU A 1 251 ? 3.676 -30.603 -28.145 1.00 37.31 245 LEU A CA 1
ATOM 1894 C C . LEU A 1 251 ? 5.018 -31.287 -27.960 1.00 36.16 245 LEU A C 1
ATOM 1895 O O . LEU A 1 251 ? 5.138 -32.199 -27.159 1.00 43.89 245 LEU A O 1
ATOM 1900 N N . ALA A 1 252 ? 6.000 -30.888 -28.754 1.00 38.32 246 ALA A N 1
ATOM 1901 C CA . ALA A 1 252 ? 7.341 -31.443 -28.641 1.00 39.59 246 ALA A CA 1
ATOM 1902 C C . ALA A 1 252 ? 7.872 -31.205 -27.204 1.00 41.92 246 ALA A C 1
ATOM 1903 O O . ALA A 1 252 ? 8.248 -32.140 -26.491 1.00 43.70 246 ALA A O 1
ATOM 1905 N N . ALA A 1 253 ? 7.852 -29.949 -26.779 1.00 30.91 247 ALA A N 1
ATOM 1906 C CA . ALA A 1 253 ? 8.197 -29.575 -25.414 1.00 37.95 247 ALA A CA 1
ATOM 1907 C C . ALA A 1 253 ? 7.548 -30.448 -24.338 1.00 45.01 247 ALA A C 1
ATOM 1908 O O . ALA A 1 253 ? 8.264 -31.037 -23.525 1.00 49.23 247 ALA A O 1
ATOM 1910 N N . LYS A 1 254 ? 6.213 -30.536 -24.329 1.00 38.62 248 LYS A N 1
ATOM 1911 C CA . LYS A 1 254 ? 5.504 -31.243 -23.262 1.00 33.31 248 LYS A CA 1
ATOM 1912 C C . LYS A 1 254 ? 5.737 -32.744 -23.306 1.00 33.85 248 LYS A C 1
ATOM 1913 O O . LYS A 1 254 ? 5.684 -33.429 -22.280 1.00 43.97 248 LYS A O 1
ATOM 1919 N N . HIS A 1 255 ? 5.967 -33.258 -24.501 1.00 28.18 249 HIS A N 1
ATOM 1920 C CA . HIS A 1 255 ? 6.386 -34.635 -24.643 1.00 35.72 249 HIS A CA 1
ATOM 1921 C C . HIS A 1 255 ? 7.674 -34.893 -23.830 1.00 43.73 249 HIS A C 1
ATOM 1922 O O . HIS A 1 255 ? 7.716 -35.815 -23.025 1.00 45.23 249 HIS A O 1
ATOM 1929 N N . CYS A 1 256 ? 8.706 -34.075 -24.068 1.00 41.47 250 CYS A N 1
ATOM 1930 C CA . CYS A 1 256 ? 9.985 -34.141 -23.354 1.00 50.04 250 CYS A CA 1
ATOM 1931 C C . CYS A 1 256 ? 9.865 -33.904 -21.848 1.00 46.83 250 CYS A C 1
ATOM 1932 O O . CYS A 1 256 ? 10.371 -34.679 -21.060 1.00 37.98 250 CYS A O 1
ATOM 1935 N N . ILE A 1 257 ? 9.188 -32.834 -21.466 1.00 45.37 251 ILE A N 1
ATOM 1936 C CA . ILE A 1 257 ? 9.023 -32.517 -20.069 1.00 35.97 251 ILE A CA 1
ATOM 1937 C C . ILE A 1 257 ? 8.298 -33.612 -19.316 1.00 42.54 251 ILE A C 1
ATOM 1938 O O . ILE A 1 257 ? 8.486 -33.746 -18.116 1.00 52.01 251 ILE A O 1
ATOM 1943 N N . MET A 1 258 ? 7.466 -34.390 -20.008 1.00 38.61 252 MET A N 1
ATOM 1944 C CA . MET A 1 258 ? 6.710 -35.454 -19.349 1.00 31.63 252 MET A CA 1
ATOM 1945 C C . MET A 1 258 ? 7.511 -36.743 -19.280 1.00 30.05 252 MET A C 1
ATOM 1946 O O . MET A 1 258 ? 7.387 -37.484 -18.313 1.00 33.23 252 MET A O 1
ATOM 1951 N N . GLN A 1 259 ? 8.293 -37.032 -20.318 1.00 23.45 253 GLN A N 1
ATOM 1952 C CA . GLN A 1 259 ? 9.300 -38.084 -20.231 1.00 31.42 253 GLN A CA 1
ATOM 1953 C C . GLN A 1 259 ? 10.288 -37.825 -19.068 1.00 44.53 253 GLN A C 1
ATOM 1954 O O . GLN A 1 259 ? 10.641 -38.763 -18.348 1.00 41.84 253 GLN A O 1
ATOM 1960 N N . ALA A 1 260 ? 10.705 -36.563 -18.885 1.00 37.11 254 ALA A N 1
ATOM 1961 C CA . ALA A 1 260 ? 11.680 -36.204 -17.861 1.00 41.40 254 ALA A CA 1
ATOM 1962 C C . ALA A 1 260 ? 11.071 -36.417 -16.491 1.00 47.66 254 ALA A C 1
ATOM 1963 O O . ALA A 1 260 ? 11.681 -37.068 -15.640 1.00 50.05 254 ALA A O 1
ATOM 1965 N N . ASN A 1 261 ? 9.864 -35.891 -16.280 1.00 42.19 255 ASN A N 1
ATOM 1966 C CA . ASN A 1 261 ? 9.147 -36.129 -15.025 1.00 29.96 255 ASN A CA 1
ATOM 1967 C C . ASN A 1 261 ? 9.001 -37.609 -14.723 1.00 32.28 255 ASN A C 1
ATOM 1968 O O . ASN A 1 261 ? 9.029 -38.014 -13.572 1.00 44.90 255 ASN A O 1
ATOM 1973 N N . ALA A 1 262 ? 8.838 -38.419 -15.753 1.00 30.51 256 ALA A N 1
ATOM 1974 C CA . ALA A 1 262 ? 8.694 -39.840 -15.532 1.00 35.29 256 ALA A CA 1
ATOM 1975 C C . ALA A 1 262 ? 10.041 -40.383 -15.109 1.00 32.41 256 ALA A C 1
ATOM 1976 O O . ALA A 1 262 ? 10.115 -41.222 -14.240 1.00 33.58 256 ALA A O 1
ATOM 1978 N N . GLU A 1 263 ? 11.093 -39.938 -15.777 1.00 37.88 257 GLU A N 1
ATOM 1979 C CA . GLU A 1 263 ? 12.440 -40.380 -15.450 1.00 44.04 257 GLU A CA 1
ATOM 1980 C C . GLU A 1 263 ? 12.796 -40.010 -14.012 1.00 45.16 257 GLU A C 1
ATOM 1981 O O . GLU A 1 263 ? 13.233 -40.851 -13.237 1.00 48.76 257 GLU A O 1
ATOM 1987 N N . TYR A 1 264 ? 12.564 -38.751 -13.667 1.00 39.75 258 TYR A N 1
ATOM 1988 C CA . TYR A 1 264 ? 12.937 -38.233 -12.371 1.00 37.73 258 TYR A CA 1
ATOM 1989 C C . TYR A 1 264 ? 12.225 -38.966 -11.240 1.00 46.68 258 TYR A C 1
ATOM 1990 O O . TYR A 1 264 ? 12.840 -39.277 -10.228 1.00 42.79 258 TYR A O 1
ATOM 1999 N N . HIS A 1 265 ? 10.933 -39.253 -11.407 1.00 44.78 259 HIS A N 1
ATOM 2000 C CA . HIS A 1 265 ? 10.198 -39.956 -10.363 1.00 42.18 259 HIS A CA 1
ATOM 2001 C C . HIS A 1 265 ? 10.581 -41.419 -10.240 1.00 45.63 259 HIS A C 1
ATOM 2002 O O . HIS A 1 265 ? 10.679 -41.938 -9.133 1.00 50.35 259 HIS A O 1
ATOM 2009 N N . GLN A 1 266 ? 10.832 -42.067 -11.371 1.00 40.38 260 GLN A N 1
ATOM 2010 C CA . GLN A 1 266 ? 11.315 -43.436 -11.365 1.00 39.33 260 GLN A CA 1
ATOM 2011 C C . GLN A 1 266 ? 12.721 -43.513 -10.760 1.00 49.74 260 GLN A C 1
ATOM 2012 O O . GLN A 1 266 ? 13.107 -44.555 -10.248 1.00 45.90 260 GLN A O 1
ATOM 2018 N N . SER A 1 267 ? 13.488 -42.425 -10.857 1.00 40.96 261 SER A N 1
ATOM 2019 C CA . SER A 1 267 ? 14.847 -42.445 -10.390 1.00 47.35 261 SER A CA 1
ATOM 2020 C C . SER A 1 267 ? 14.820 -42.474 -8.869 1.00 55.03 261 SER A C 1
ATOM 2021 O O . SER A 1 267 ? 15.592 -43.215 -8.257 1.00 56.64 261 SER A O 1
ATOM 2024 N N . ILE A 1 268 ? 13.905 -41.700 -8.282 1.00 45.55 262 ILE A N 1
ATOM 2025 C CA . ILE A 1 268 ? 13.652 -41.721 -6.844 1.00 49.16 262 ILE A CA 1
ATOM 2026 C C . ILE A 1 268 ? 13.280 -43.118 -6.357 1.00 55.67 262 ILE A C 1
ATOM 2027 O O . ILE A 1 268 ? 13.604 -43.530 -5.241 1.00 65.17 262 ILE A O 1
ATOM 2032 N N . LEU A 1 269 ? 12.598 -43.861 -7.198 1.00 57.55 263 LEU A N 1
ATOM 2033 C CA . LEU A 1 269 ? 12.168 -45.185 -6.803 1.00 59.86 263 LEU A CA 1
ATOM 2034 C C . LEU A 1 269 ? 13.374 -46.122 -6.812 1.00 59.66 263 LEU A C 1
ATOM 2035 O O . LEU A 1 269 ? 13.516 -46.980 -5.949 1.00 70.42 263 LEU A O 1
ATOM 2040 N N . ALA A 1 270 ? 14.241 -45.931 -7.797 1.00 51.12 264 ALA A N 1
ATOM 2041 C CA . ALA A 1 270 ? 15.463 -46.705 -7.942 1.00 55.64 264 ALA A CA 1
ATOM 2042 C C . ALA A 1 270 ? 16.416 -46.528 -6.736 1.00 51.12 264 ALA A C 1
ATOM 2043 O O . ALA A 1 270 ? 16.978 -47.490 -6.228 1.00 57.25 264 ALA A O 1
ATOM 2045 N N . LYS A 1 271 ? 16.588 -45.290 -6.293 1.00 47.61 265 LYS A N 1
ATOM 2046 C CA . LYS A 1 271 ? 17.455 -44.988 -5.174 1.00 57.90 265 LYS A CA 1
ATOM 2047 C C . LYS A 1 271 ? 16.884 -45.562 -3.875 1.00 65.48 265 LYS A C 1
ATOM 2048 O O . LYS A 1 271 ? 17.632 -46.006 -3.010 1.00 77.30 265 LYS A O 1
ATOM 2054 N N . GLN A 1 272 ? 15.563 -45.555 -3.745 1.00 60.11 266 GLN A N 1
ATOM 2055 C CA . GLN A 1 272 ? 14.914 -46.165 -2.596 1.00 62.64 266 GLN A CA 1
ATOM 2056 C C . GLN A 1 272 ? 15.068 -47.671 -2.627 1.00 63.36 266 GLN A C 1
ATOM 2057 O O . GLN A 1 272 ? 14.762 -48.352 -1.656 1.00 70.20 266 GLN A O 1
ATOM 2063 N N . GLN A 1 273 ? 15.540 -48.195 -3.745 1.00 60.47 267 GLN A N 1
ATOM 2064 C CA . GLN A 1 273 ? 15.752 -49.629 -3.842 1.00 66.57 267 GLN A CA 1
ATOM 2065 C C . GLN A 1 273 ? 17.242 -49.965 -3.947 1.00 62.76 267 GLN A C 1
ATOM 2066 O O . GLN A 1 273 ? 17.594 -51.109 -4.223 1.00 58.38 267 GLN A O 1
ATOM 2072 N N . TYR A 1 274 ? 18.098 -48.964 -3.751 1.00 57.95 268 TYR A N 1
ATOM 2073 C CA . TYR A 1 274 ? 19.557 -49.137 -3.824 1.00 67.19 268 TYR A CA 1
ATOM 2074 C C . TYR A 1 274 ? 20.053 -49.440 -5.241 1.00 67.63 268 TYR A C 1
ATOM 2075 O O . TYR A 1 274 ? 21.181 -49.869 -5.441 1.00 73.03 268 TYR A O 1
ATOM 2084 N N . TYR A 1 275 ? 19.209 -49.202 -6.234 1.00 70.26 269 TYR A N 1
ATOM 2085 C CA . TYR A 1 275 ? 19.663 -49.276 -7.617 1.00 63.16 269 TYR A CA 1
ATOM 2086 C C . TYR A 1 275 ? 20.312 -47.949 -7.999 1.00 58.81 269 TYR A C 1
ATOM 2087 O O . TYR A 1 275 ? 19.786 -47.210 -8.819 1.00 64.58 269 TYR A O 1
ATOM 2096 N N . PHE A 1 276 ? 21.459 -47.660 -7.390 1.00 65.88 270 PHE A N 1
ATOM 2097 C CA . PHE A 1 276 ? 22.117 -46.360 -7.528 1.00 65.53 270 PHE A CA 1
ATOM 2098 C C . PHE A 1 276 ? 22.561 -46.016 -8.947 1.00 59.16 270 PHE A C 1
ATOM 2099 O O . PHE A 1 276 ? 22.609 -44.838 -9.303 1.00 54.87 270 PHE A O 1
ATOM 2107 N N . GLY A 1 277 ? 22.908 -47.033 -9.734 1.00 56.92 271 GLY A N 1
ATOM 2108 C CA . GLY A 1 277 ? 23.379 -46.826 -11.092 1.00 57.75 271 GLY A CA 1
ATOM 2109 C C . GLY A 1 277 ? 22.204 -46.430 -11.967 1.00 64.25 271 GLY A C 1
ATOM 2110 O O . GLY A 1 277 ? 22.297 -45.528 -12.796 1.00 67.37 271 GLY A O 1
ATOM 2111 N N . GLU A 1 278 ? 21.082 -47.109 -11.774 1.00 61.37 272 GLU A N 1
ATOM 2112 C CA . GLU A 1 278 ? 19.871 -46.732 -12.468 1.00 64.23 272 GLU A CA 1
ATOM 2113 C C . GLU A 1 278 ? 19.464 -45.310 -12.098 1.00 58.74 272 GLU A C 1
ATOM 2114 O O . GLU A 1 278 ? 19.156 -44.514 -12.980 1.00 51.77 272 GLU A O 1
ATOM 2120 N N . GLU A 1 279 ? 19.489 -44.982 -10.804 1.00 56.74 273 GLU A N 1
ATOM 2121 C CA . GLU A 1 279 ? 19.050 -43.659 -10.386 1.00 51.03 273 GLU A CA 1
ATOM 2122 C C . GLU A 1 279 ? 19.744 -42.606 -11.210 1.00 56.36 273 GLU A C 1
ATOM 2123 O O . GLU A 1 279 ? 19.108 -41.688 -11.751 1.00 59.63 273 GLU A O 1
ATOM 2129 N N . ILE A 1 280 ? 21.060 -42.746 -11.297 1.00 55.07 274 ILE A N 1
ATOM 2130 C CA . ILE A 1 280 ? 21.888 -41.807 -12.035 1.00 50.33 274 ILE A CA 1
ATOM 2131 C C . ILE A 1 280 ? 21.598 -41.805 -13.532 1.00 56.21 274 ILE A C 1
ATOM 2132 O O . ILE A 1 280 ? 21.571 -40.748 -14.156 1.00 65.50 274 ILE A O 1
ATOM 2137 N N . ALA A 1 281 ? 21.380 -42.988 -14.103 1.00 50.78 275 ALA A N 1
ATOM 2138 C CA . ALA A 1 281 ? 21.130 -43.107 -15.533 1.00 48.89 275 ALA A CA 1
ATOM 2139 C C . ALA A 1 281 ? 19.830 -42.378 -15.905 1.00 58.08 275 ALA A C 1
ATOM 2140 O O . ALA A 1 281 ? 19.774 -41.659 -16.901 1.00 59.53 275 ALA A O 1
ATOM 2142 N N . ARG A 1 282 ? 18.802 -42.560 -15.078 1.00 46.24 276 ARG A N 1
ATOM 2143 C CA . ARG A 1 282 ? 17.507 -41.929 -15.293 1.00 45.56 276 ARG A CA 1
ATOM 2144 C C . ARG A 1 282 ? 17.539 -40.405 -15.139 1.00 48.39 276 ARG A C 1
ATOM 2145 O O . ARG A 1 282 ? 16.907 -39.698 -15.936 1.00 50.14 276 ARG A O 1
ATOM 2153 N N . LEU A 1 283 ? 18.292 -39.908 -14.153 1.00 41.47 277 LEU A N 1
ATOM 2154 C CA . LEU A 1 283 ? 18.470 -38.461 -13.954 1.00 37.58 277 LEU A CA 1
ATOM 2155 C C . LEU A 1 283 ? 19.232 -37.837 -15.112 1.00 42.21 277 LEU A C 1
ATOM 2156 O O . LEU A 1 283 ? 18.955 -36.711 -15.527 1.00 54.09 277 LEU A O 1
ATOM 2161 N N . GLN A 1 284 ? 20.186 -38.573 -15.651 1.00 40.73 278 GLN A N 1
ATOM 2162 C CA . GLN A 1 284 ? 20.963 -38.049 -16.760 1.00 49.38 278 GLN A CA 1
ATOM 2163 C C . GLN A 1 284 ? 20.032 -37.888 -17.955 1.00 51.80 278 GLN A C 1
ATOM 2164 O O . GLN A 1 284 ? 20.002 -36.855 -18.611 1.00 54.15 278 GLN A O 1
ATOM 2170 N N . HIS A 1 285 ? 19.235 -38.914 -18.199 1.00 47.82 279 HIS A N 1
ATOM 2171 C CA . HIS A 1 285 ? 18.216 -38.846 -19.234 1.00 51.69 279 HIS A CA 1
ATOM 2172 C C . HIS A 1 285 ? 17.272 -37.658 -19.010 1.00 44.78 279 HIS A C 1
ATOM 2173 O O . HIS A 1 285 ? 17.073 -36.859 -19.915 1.00 42.30 279 HIS A O 1
ATOM 2180 N N . ALA A 1 286 ? 16.729 -37.524 -17.800 1.00 39.39 280 ALA A N 1
ATOM 2181 C CA . ALA A 1 286 ? 15.900 -36.363 -17.465 1.00 39.76 280 ALA A CA 1
ATOM 2182 C C . ALA A 1 286 ? 16.607 -35.049 -17.741 1.00 52.86 280 ALA A C 1
ATOM 2183 O O . ALA A 1 286 ? 15.991 -34.132 -18.280 1.00 60.28 280 ALA A O 1
ATOM 2185 N N . ALA A 1 287 ? 17.890 -34.952 -17.375 1.00 47.36 281 ALA A N 1
ATOM 2186 C CA . ALA A 1 287 ? 18.640 -33.706 -17.569 1.00 43.34 281 ALA A CA 1
ATOM 2187 C C . ALA A 1 287 ? 18.872 -33.404 -19.049 1.00 41.64 281 ALA A C 1
ATOM 2188 O O . ALA A 1 287 ? 18.747 -32.265 -19.498 1.00 48.37 281 ALA A O 1
ATOM 2190 N N . GLU A 1 288 ? 19.214 -34.436 -19.804 1.00 36.49 282 GLU A N 1
ATOM 2191 C CA . GLU A 1 288 ? 19.329 -34.341 -21.254 1.00 46.43 282 GLU A CA 1
ATOM 2192 C C . GLU A 1 288 ? 18.032 -33.742 -21.844 1.00 52.57 282 GLU A C 1
ATOM 2193 O O . GLU A 1 288 ? 18.071 -32.741 -22.539 1.00 54.31 282 GLU A O 1
ATOM 2199 N N . LEU A 1 289 ? 16.886 -34.356 -21.551 1.00 50.37 283 LEU A N 1
ATOM 2200 C CA . LEU A 1 289 ? 15.599 -33.865 -22.046 1.00 48.29 283 LEU A CA 1
ATOM 2201 C C . LEU A 1 289 ? 15.324 -32.418 -21.661 1.00 44.94 283 LEU A C 1
ATOM 2202 O O . LEU A 1 289 ? 15.077 -31.579 -22.522 1.00 44.36 283 LEU A O 1
ATOM 2207 N N . ILE A 1 290 ? 15.379 -32.122 -20.368 1.00 44.17 284 ILE A N 1
ATOM 2208 C CA . ILE A 1 290 ? 15.073 -30.777 -19.909 1.00 39.78 284 ILE A CA 1
ATOM 2209 C C . ILE A 1 290 ? 16.052 -29.760 -20.459 1.00 45.27 284 ILE A C 1
ATOM 2210 O O . ILE A 1 290 ? 15.698 -28.612 -20.708 1.00 51.64 284 ILE A O 1
ATOM 2215 N N . LYS A 1 291 ? 17.282 -30.189 -20.683 1.00 51.81 285 LYS A N 1
ATOM 2216 C CA . LYS A 1 291 ? 18.267 -29.281 -21.231 1.00 50.74 285 LYS A CA 1
ATOM 2217 C C . LYS A 1 291 ? 17.897 -28.860 -22.643 1.00 49.47 285 LYS A C 1
ATOM 2218 O O . LYS A 1 291 ? 18.017 -27.691 -22.978 1.00 59.13 285 LYS A O 1
ATOM 2224 N N . THR A 1 292 ? 17.451 -29.816 -23.465 1.00 49.95 286 THR A N 1
ATOM 2225 C CA . THR A 1 292 ? 17.075 -29.542 -24.856 1.00 48.62 286 THR A CA 1
ATOM 2226 C C . THR A 1 292 ? 15.841 -28.659 -24.950 1.00 41.44 286 THR A C 1
ATOM 2227 O O . THR A 1 292 ? 15.781 -27.749 -25.760 1.00 47.79 286 THR A O 1
ATOM 2231 N N . VAL A 1 293 ? 14.863 -28.940 -24.102 1.00 39.37 287 VAL A N 1
ATOM 2232 C CA . VAL A 1 293 ? 13.656 -28.138 -23.994 1.00 46.34 287 VAL A CA 1
ATOM 2233 C C . VAL A 1 293 ? 13.978 -26.696 -23.636 1.00 51.42 287 VAL A C 1
ATOM 2234 O O . VAL A 1 293 ? 13.468 -25.771 -24.258 1.00 59.97 287 VAL A O 1
ATOM 2238 N N . ALA A 1 294 ? 14.827 -26.512 -22.634 1.00 42.94 288 ALA A N 1
ATOM 2239 C CA . ALA A 1 294 ? 15.157 -25.186 -22.134 1.00 43.50 288 ALA A CA 1
ATOM 2240 C C . ALA A 1 294 ? 15.796 -24.317 -23.203 1.00 48.63 288 ALA A C 1
ATOM 2241 O O . ALA A 1 294 ? 15.638 -23.097 -23.194 1.00 54.11 288 ALA A O 1
ATOM 2243 N N . SER A 1 295 ? 16.534 -24.936 -24.117 1.00 44.08 289 SER A N 1
ATOM 2244 C CA . SER A 1 295 ? 17.270 -24.180 -25.108 1.00 49.03 289 SER A CA 1
ATOM 2245 C C . SER A 1 295 ? 16.567 -24.097 -26.466 1.00 52.25 289 SER A C 1
ATOM 2246 O O . SER A 1 295 ? 16.807 -23.186 -27.245 1.00 59.09 289 SER A O 1
ATOM 2249 N N . ARG A 1 296 ? 15.697 -25.046 -26.754 1.00 54.42 290 ARG A N 1
ATOM 2250 C CA . ARG A 1 296 ? 15.043 -25.066 -28.058 1.00 46.02 290 ARG A CA 1
ATOM 2251 C C . ARG A 1 296 ? 13.611 -24.517 -27.969 1.00 53.55 290 ARG A C 1
ATOM 2252 O O . ARG A 1 296 ? 13.100 -23.972 -28.939 1.00 65.39 290 ARG A O 1
ATOM 2260 N N . TYR A 1 297 ? 12.978 -24.611 -26.799 1.00 50.62 291 TYR A N 1
ATOM 2261 C CA . TYR A 1 297 ? 11.602 -24.118 -26.658 1.00 54.01 291 TYR A CA 1
ATOM 2262 C C . TYR A 1 297 ? 11.414 -23.132 -25.519 1.00 53.46 291 TYR A C 1
ATOM 2263 O O . TYR A 1 297 ? 10.334 -23.100 -24.910 1.00 47.64 291 TYR A O 1
ATOM 2272 N N . ASP A 1 298 ? 12.449 -22.333 -25.243 1.00 62.10 292 ASP A N 1
ATOM 2273 C CA . ASP A 1 298 ? 12.411 -21.345 -24.164 1.00 71.35 292 ASP A CA 1
ATOM 2274 C C . ASP A 1 298 ? 11.309 -20.340 -24.392 1.00 80.30 292 ASP A C 1
ATOM 2275 O O . ASP A 1 298 ? 10.824 -19.714 -23.450 1.00 86.14 292 ASP A O 1
ATOM 2280 N N . GLU A 1 299 ? 10.913 -20.203 -25.653 1.00 82.23 293 GLU A N 1
ATOM 2281 C CA . GLU A 1 299 ? 9.808 -19.331 -26.023 1.00 90.15 293 GLU A CA 1
ATOM 2282 C C . GLU A 1 299 ? 8.462 -19.804 -25.471 1.00 81.31 293 GLU A C 1
ATOM 2283 O O . GLU A 1 299 ? 7.605 -18.986 -25.150 1.00 91.61 293 GLU A O 1
ATOM 2289 N N . TYR A 1 300 ? 8.281 -21.117 -25.350 1.00 63.11 294 TYR A N 1
ATOM 2290 C CA . TYR A 1 300 ? 6.986 -21.675 -24.953 1.00 56.84 294 TYR A CA 1
ATOM 2291 C C . TYR A 1 300 ? 6.982 -22.251 -23.552 1.00 60.62 294 TYR A C 1
ATOM 2292 O O . TYR A 1 300 ? 5.944 -22.429 -22.942 1.00 66.62 294 TYR A O 1
ATOM 2301 N N . VAL A 1 301 ? 8.148 -22.565 -23.027 1.00 70.48 295 VAL A N 1
ATOM 2302 C CA . VAL A 1 301 ? 8.157 -23.296 -21.779 1.00 71.11 295 VAL A CA 1
ATOM 2303 C C . VAL A 1 301 ? 9.124 -22.722 -20.763 1.00 66.29 295 VAL A C 1
ATOM 2304 O O . VAL A 1 301 ? 10.167 -22.192 -21.137 1.00 71.77 295 VAL A O 1
ATOM 2308 N N . ASN A 1 302 ? 8.751 -22.790 -19.486 1.00 66.60 296 ASN A N 1
ATOM 2309 C CA . ASN A 1 302 ? 9.709 -22.530 -18.404 1.00 85.27 296 ASN A CA 1
ATOM 2310 C C . ASN A 1 302 ? 10.019 -23.775 -17.547 1.00 81.22 296 ASN A C 1
ATOM 2311 O O . ASN A 1 302 ? 9.139 -24.294 -16.847 1.00 76.23 296 ASN A O 1
ATOM 2316 N N . VAL A 1 303 ? 11.272 -24.236 -17.598 1.00 75.65 297 VAL A N 1
ATOM 2317 C CA . VAL A 1 303 ? 11.665 -25.482 -16.933 1.00 67.76 297 VAL A CA 1
ATOM 2318 C C . VAL A 1 303 ? 12.742 -25.340 -15.861 1.00 68.99 297 VAL A C 1
ATOM 2319 O O . VAL A 1 303 ? 13.237 -26.347 -15.366 1.00 69.88 297 VAL A O 1
ATOM 2323 N N . LYS A 1 304 ? 13.104 -24.112 -15.496 1.00 74.42 298 LYS A N 1
ATOM 2324 C CA . LYS A 1 304 ? 14.274 -23.901 -14.633 1.00 76.77 298 LYS A CA 1
ATOM 2325 C C . LYS A 1 304 ? 14.207 -24.621 -13.291 1.00 72.10 298 LYS A C 1
ATOM 2326 O O . LYS A 1 304 ? 15.147 -25.306 -12.897 1.00 66.23 298 LYS A O 1
ATOM 2332 N N . ASP A 1 305 ? 13.102 -24.463 -12.580 1.00 69.87 299 ASP A N 1
ATOM 2333 C CA . ASP A 1 305 ? 12.974 -25.135 -11.302 1.00 75.17 299 ASP A CA 1
ATOM 2334 C C . ASP A 1 305 ? 13.167 -26.635 -11.467 1.00 71.37 299 ASP A C 1
ATOM 2335 O O . ASP A 1 305 ? 13.863 -27.268 -10.684 1.00 80.23 299 ASP A O 1
ATOM 2340 N N . PHE A 1 306 ? 12.569 -27.199 -12.506 1.00 63.91 300 PHE A N 1
ATOM 2341 C CA . PHE A 1 306 ? 12.683 -28.626 -12.744 1.00 52.02 300 PHE A CA 1
ATOM 2342 C C . PHE A 1 306 ? 14.138 -28.995 -13.051 1.00 52.30 300 PHE A C 1
ATOM 2343 O O . PHE A 1 306 ? 14.643 -30.006 -12.576 1.00 49.78 300 PHE A O 1
ATOM 2351 N N . SER A 1 307 ? 14.816 -28.154 -13.827 1.00 57.70 301 SER A N 1
ATOM 2352 C CA . SER A 1 307 ? 16.225 -28.365 -14.174 1.00 53.20 301 SER A CA 1
ATOM 2353 C C . SER A 1 307 ? 17.153 -28.336 -12.960 1.00 60.61 301 SER A C 1
ATOM 2354 O O . SER A 1 307 ? 18.122 -29.098 -12.898 1.00 61.11 301 SER A O 1
ATOM 2357 N N . ASP A 1 308 ? 16.864 -27.434 -12.021 1.00 59.83 302 ASP A N 1
ATOM 2358 C CA . ASP A 1 308 ? 17.643 -27.296 -10.796 1.00 57.24 302 ASP A CA 1
ATOM 2359 C C . ASP A 1 308 ? 17.438 -28.494 -9.893 1.00 63.72 302 ASP A C 1
ATOM 2360 O O . ASP A 1 308 ? 18.397 -29.079 -9.405 1.00 66.35 302 ASP A O 1
ATOM 2365 N N . LYS A 1 309 ? 16.176 -28.856 -9.681 1.00 58.81 303 LYS A N 1
ATOM 2366 C CA . LYS A 1 309 ? 15.828 -30.017 -8.870 1.00 52.06 303 LYS A CA 1
ATOM 2367 C C . LYS A 1 309 ? 16.460 -31.319 -9.383 1.00 54.09 303 LYS A C 1
ATOM 2368 O O . LYS A 1 309 ? 16.801 -32.203 -8.602 1.00 63.81 303 LYS A O 1
ATOM 2374 N N . ILE A 1 310 ? 16.616 -31.427 -10.697 1.00 52.17 304 ILE A N 1
ATOM 2375 C CA . ILE A 1 310 ? 17.233 -32.600 -11.296 1.00 54.46 304 ILE A CA 1
ATOM 2376 C C . ILE A 1 310 ? 18.723 -32.529 -11.048 1.00 60.64 304 ILE A C 1
ATOM 2377 O O . ILE A 1 310 ? 19.334 -33.487 -10.579 1.00 71.75 304 ILE A O 1
ATOM 2382 N N . ASN A 1 311 ? 19.303 -31.374 -11.341 1.00 56.86 305 ASN A N 1
ATOM 2383 C CA . ASN A 1 311 ? 20.735 -31.175 -11.163 1.00 49.65 305 ASN A CA 1
ATOM 2384 C C . ASN A 1 311 ? 21.236 -31.454 -9.746 1.00 53.84 305 ASN A C 1
ATOM 2385 O O . ASN A 1 311 ? 22.286 -32.064 -9.584 1.00 54.37 305 ASN A O 1
ATOM 2390 N N . ARG A 1 312 ? 20.480 -31.011 -8.740 1.00 54.91 306 ARG A N 1
ATOM 2391 C CA . ARG A 1 312 ? 20.769 -31.312 -7.351 1.00 53.41 306 ARG A CA 1
ATOM 2392 C C . ARG A 1 312 ? 20.717 -32.811 -7.115 1.00 67.94 306 ARG A C 1
ATOM 2393 O O . ARG A 1 312 ? 21.631 -33.371 -6.511 1.00 77.20 306 ARG A O 1
ATOM 2401 N N . ALA A 1 313 ? 19.651 -33.461 -7.587 1.00 63.37 307 ALA A N 1
ATOM 2402 C CA . ALA A 1 313 ? 19.515 -34.909 -7.411 1.00 52.53 307 ALA A CA 1
ATOM 2403 C C . ALA A 1 313 ? 20.614 -35.667 -8.154 1.00 49.00 307 ALA A C 1
ATOM 2404 O O . ALA A 1 313 ? 21.129 -36.654 -7.655 1.00 51.21 307 ALA A O 1
ATOM 2406 N N . LEU A 1 314 ? 20.980 -35.216 -9.346 1.00 41.16 308 LEU A N 1
ATOM 2407 C CA . LEU A 1 314 ? 22.051 -35.897 -10.068 1.00 50.17 308 LEU A CA 1
ATOM 2408 C C . LEU A 1 314 ? 23.404 -35.702 -9.363 1.00 60.93 308 LEU A C 1
ATOM 2409 O O . LEU A 1 314 ? 24.170 -36.654 -9.191 1.00 65.14 308 LEU A O 1
ATOM 2414 N N . ALA A 1 315 ? 23.692 -34.468 -8.958 1.00 57.06 309 ALA A N 1
ATOM 2415 C CA . ALA A 1 315 ? 24.969 -34.164 -8.306 1.00 69.75 309 ALA A CA 1
ATOM 2416 C C . ALA A 1 315 ? 25.157 -35.029 -7.066 1.00 70.03 309 ALA A C 1
ATOM 2417 O O . ALA A 1 315 ? 26.187 -35.681 -6.897 1.00 70.73 309 ALA A O 1
ATOM 2419 N N . ALA A 1 316 ? 24.143 -35.025 -6.212 1.00 59.20 310 ALA A N 1
ATOM 2420 C CA . ALA A 1 316 ? 24.179 -35.764 -4.973 1.00 58.50 310 ALA A CA 1
ATOM 2421 C C . ALA A 1 316 ? 24.204 -37.261 -5.240 1.00 62.50 310 ALA A C 1
ATOM 2422 O O . ALA A 1 316 ? 24.829 -38.013 -4.512 1.00 71.21 310 ALA A O 1
ATOM 2424 N N . ALA A 1 317 ? 23.521 -37.709 -6.280 1.00 58.00 311 ALA A N 1
ATOM 2425 C CA . ALA A 1 317 ? 23.501 -39.139 -6.550 1.00 60.48 311 ALA A CA 1
ATOM 2426 C C . ALA A 1 317 ? 24.902 -39.586 -6.950 1.00 59.61 311 ALA A C 1
ATOM 2427 O O . ALA A 1 317 ? 25.354 -40.648 -6.527 1.00 65.25 311 ALA A O 1
ATOM 2429 N N . LYS A 1 318 ? 25.569 -38.766 -7.763 1.00 52.59 312 LYS A N 1
ATOM 2430 C CA . LYS A 1 318 ? 26.935 -39.029 -8.231 1.00 63.69 312 LYS A CA 1
ATOM 2431 C C . LYS A 1 318 ? 28.015 -38.981 -7.128 1.00 71.90 312 LYS A C 1
ATOM 2432 O O . LYS A 1 318 ? 29.020 -39.693 -7.201 1.00 70.87 312 LYS A O 1
ATOM 2438 N N . LYS A 1 319 ? 27.799 -38.136 -6.122 1.00 68.05 313 LYS A N 1
ATOM 2439 C CA . LYS A 1 319 ? 28.688 -38.024 -4.976 1.00 71.04 313 LYS A CA 1
ATOM 2440 C C . LYS A 1 319 ? 28.677 -39.297 -4.113 1.00 75.16 313 LYS A C 1
ATOM 2441 O O . LYS A 1 319 ? 29.739 -39.854 -3.790 1.00 72.55 313 LYS A O 1
ATOM 2447 N N . ASP A 1 320 ? 27.483 -39.747 -3.733 1.00 68.46 314 ASP A N 1
ATOM 2448 C CA . ASP A 1 320 ? 27.343 -41.002 -3.015 1.00 73.56 314 ASP A CA 1
ATOM 2449 C C . ASP A 1 320 ? 27.894 -42.156 -3.830 1.00 71.93 314 ASP A C 1
ATOM 2450 O O . ASP A 1 320 ? 28.345 -43.152 -3.285 1.00 79.50 314 ASP A O 1
ATOM 2455 N N . ASN A 1 321 ? 27.854 -42.044 -5.143 1.00 60.64 315 ASN A N 1
ATOM 2456 C CA . ASN A 1 321 ? 28.181 -43.215 -5.935 1.00 58.40 315 ASN A CA 1
ATOM 2457 C C . ASN A 1 321 ? 29.657 -43.267 -6.250 1.00 63.20 315 ASN A C 1
ATOM 2458 O O . ASN A 1 321 ? 30.254 -44.335 -6.282 1.00 66.48 315 ASN A O 1
ATOM 2463 N N . ASP A 1 322 ? 30.236 -42.100 -6.494 1.00 65.23 316 ASP A N 1
ATOM 2464 C CA . ASP A 1 322 ? 31.650 -42.013 -6.791 1.00 67.37 316 ASP A CA 1
ATOM 2465 C C . ASP A 1 322 ? 32.471 -42.397 -5.558 1.00 76.94 316 ASP A C 1
ATOM 2466 O O . ASP A 1 322 ? 33.488 -43.078 -5.679 1.00 72.28 316 ASP A O 1
ATOM 2471 N N . PHE A 1 323 ? 32.000 -41.983 -4.381 1.00 79.33 317 PHE A N 1
ATOM 2472 C CA . PHE A 1 323 ? 32.720 -42.191 -3.124 1.00 74.21 317 PHE A CA 1
ATOM 2473 C C . PHE A 1 323 ? 32.286 -43.432 -2.337 1.00 82.27 317 PHE A C 1
ATOM 2474 O O . PHE A 1 323 ? 33.121 -44.178 -1.850 1.00 96.96 317 PHE A O 1
ATOM 2482 N N . ILE A 1 324 ? 30.987 -43.658 -2.205 1.00 83.74 318 ILE A N 1
ATOM 2483 C CA . ILE A 1 324 ? 30.506 -44.721 -1.326 1.00 81.60 318 ILE A CA 1
ATOM 2484 C C . ILE A 1 324 ? 30.118 -46.022 -2.044 1.00 76.94 318 ILE A C 1
ATOM 2485 O O . ILE A 1 324 ? 30.745 -47.066 -1.843 1.00 81.58 318 ILE A O 1
ATOM 2490 N N . TYR A 1 325 ? 29.081 -45.948 -2.871 1.00 65.59 319 TYR A N 1
ATOM 2491 C CA . TYR A 1 325 ? 28.419 -47.133 -3.444 1.00 66.39 319 TYR A CA 1
ATOM 2492 C C . TYR A 1 325 ? 29.169 -47.784 -4.595 1.00 69.10 319 TYR A C 1
ATOM 2493 O O . TYR A 1 325 ? 29.146 -49.001 -4.739 1.00 70.85 319 TYR A O 1
ATOM 2502 N N . HIS A 1 326 ? 29.801 -46.968 -5.431 1.00 72.67 320 HIS A N 1
ATOM 2503 C CA . HIS A 1 326 ? 30.483 -47.464 -6.622 1.00 78.66 320 HIS A CA 1
ATOM 2504 C C . HIS A 1 326 ? 29.647 -48.424 -7.469 1.00 77.83 320 HIS A C 1
ATOM 2505 O O . HIS A 1 326 ? 30.155 -49.435 -7.947 1.00 84.50 320 HIS A O 1
ATOM 2512 N N . ASP A 1 327 ? 28.369 -48.092 -7.655 1.00 76.27 321 ASP A N 1
ATOM 2513 C CA . ASP A 1 327 ? 27.453 -48.870 -8.507 1.00 86.93 321 ASP A CA 1
ATOM 2514 C C . ASP A 1 327 ? 27.627 -48.515 -9.985 1.00 77.87 321 ASP A C 1
ATOM 2515 O O . ASP A 1 327 ? 27.724 -47.334 -10.331 1.00 68.69 321 ASP A O 1
ATOM 2520 N N . ARG A 1 328 ? 27.666 -49.525 -10.852 1.00 72.53 322 ARG A N 1
ATOM 2521 C CA . ARG A 1 328 ? 27.793 -49.267 -12.287 1.00 75.85 322 ARG A CA 1
ATOM 2522 C C . ARG A 1 328 ? 26.528 -48.627 -12.864 1.00 70.82 322 ARG A C 1
ATOM 2523 O O . ARG A 1 328 ? 25.409 -49.055 -12.564 1.00 66.02 322 ARG A O 1
ATOM 2531 N N . VAL A 1 329 ? 26.732 -47.605 -13.693 1.00 70.60 323 VAL A N 1
ATOM 2532 C CA . VAL A 1 329 ? 25.660 -46.879 -14.360 1.00 59.31 323 VAL A CA 1
ATOM 2533 C C . VAL A 1 329 ? 25.314 -47.541 -15.675 1.00 67.61 323 VAL A C 1
ATOM 2534 O O . VAL A 1 329 ? 26.147 -47.586 -16.577 1.00 79.75 323 VAL A O 1
ATOM 2538 N N . PRO A 1 330 ? 24.065 -48.024 -15.802 1.00 70.91 324 PRO A N 1
ATOM 2539 C CA . PRO A 1 330 ? 23.538 -48.732 -16.979 1.00 73.13 324 PRO A CA 1
ATOM 2540 C C . PRO A 1 330 ? 23.386 -47.843 -18.211 1.00 65.25 324 PRO A C 1
ATOM 2541 O O . PRO A 1 330 ? 23.203 -46.636 -18.050 1.00 58.54 324 PRO A O 1
ATOM 2545 N N . ASP A 1 331 ? 23.461 -48.435 -19.406 1.00 64.68 325 ASP A N 1
ATOM 2546 C CA . ASP A 1 331 ? 22.967 -47.801 -20.630 1.00 63.70 325 ASP A CA 1
ATOM 2547 C C . ASP A 1 331 ? 21.455 -47.777 -20.564 1.00 67.46 325 ASP A C 1
ATOM 2548 O O . ASP A 1 331 ? 20.850 -48.674 -19.969 1.00 63.43 325 ASP A O 1
ATOM 2553 N N . LEU A 1 332 ? 20.836 -46.774 -21.190 1.00 78.93 326 LEU A N 1
ATOM 2554 C CA . LEU A 1 332 ? 19.366 -46.636 -21.170 1.00 73.57 326 LEU A CA 1
ATOM 2555 C C . LEU A 1 332 ? 18.658 -47.780 -21.877 1.00 78.92 326 LEU A C 1
ATOM 2556 O O . LEU A 1 332 ? 17.596 -48.233 -21.432 1.00 74.37 326 LEU A O 1
ATOM 2561 N N . LYS A 1 333 ? 19.255 -48.243 -22.975 1.00 84.64 327 LYS A N 1
ATOM 2562 C CA . LYS A 1 333 ? 18.727 -49.365 -23.743 1.00 83.79 327 LYS A CA 1
ATOM 2563 C C . LYS A 1 333 ? 18.461 -50.545 -22.821 1.00 82.70 327 LYS A C 1
ATOM 2564 O O . LYS A 1 333 ? 17.599 -51.376 -23.103 1.00 81.68 327 LYS A O 1
ATOM 2570 N N . ASP A 1 334 ? 19.186 -50.601 -21.702 1.00 81.67 328 ASP A N 1
ATOM 2571 C CA . ASP A 1 334 ? 19.103 -51.751 -20.795 1.00 77.90 328 ASP A CA 1
ATOM 2572 C C . ASP A 1 334 ? 18.115 -51.643 -19.607 1.00 66.74 328 ASP A C 1
ATOM 2573 O O . ASP A 1 334 ? 17.848 -52.636 -18.935 1.00 72.12 328 ASP A O 1
ATOM 2578 N N . LEU A 1 335 ? 17.563 -50.459 -19.354 1.00 55.59 329 LEU A N 1
ATOM 2579 C CA . LEU A 1 335 ? 16.522 -50.307 -18.332 1.00 54.22 329 LEU A CA 1
ATOM 2580 C C . LEU A 1 335 ? 15.151 -50.915 -18.731 1.00 74.26 329 LEU A C 1
ATOM 2581 O O . LEU A 1 335 ? 14.813 -51.028 -19.914 1.00 63.91 329 LEU A O 1
ATOM 2586 N N . ASP A 1 336 ? 14.369 -51.310 -17.732 1.00 74.14 330 ASP A N 1
ATOM 2587 C CA . ASP A 1 336 ? 12.977 -51.697 -17.950 1.00 71.11 330 ASP A CA 1
ATOM 2588 C C . ASP A 1 336 ? 12.111 -50.486 -18.317 1.00 66.36 330 ASP A C 1
ATOM 2589 O O . ASP A 1 336 ? 12.362 -49.363 -17.855 1.00 51.33 330 ASP A O 1
ATOM 2594 N N . PRO A 1 337 ? 11.087 -50.705 -19.160 1.00 71.88 331 PRO A N 1
ATOM 2595 C CA . PRO A 1 337 ? 10.129 -49.626 -19.428 1.00 62.59 331 PRO A CA 1
ATOM 2596 C C . PRO A 1 337 ? 9.532 -49.143 -18.124 1.00 55.02 331 PRO A C 1
ATOM 2597 O O . PRO A 1 337 ? 9.401 -49.932 -17.188 1.00 51.46 331 PRO A O 1
ATOM 2601 N N . ILE A 1 338 ? 9.206 -47.861 -18.047 1.00 49.01 332 ILE A N 1
ATOM 2602 C CA . ILE A 1 338 ? 8.352 -47.386 -16.973 1.00 46.43 332 ILE A CA 1
ATOM 2603 C C . ILE A 1 338 ? 6.917 -47.744 -17.399 1.00 63.29 332 ILE A C 1
ATOM 2604 O O . ILE A 1 338 ? 6.589 -47.763 -18.608 1.00 60.93 332 ILE A O 1
ATOM 2609 N N . GLY A 1 339 ? 6.059 -48.065 -16.441 1.00 51.72 333 GLY A N 1
ATOM 2610 C CA . GLY A 1 339 ? 4.693 -48.391 -16.821 1.00 51.65 333 GLY A CA 1
ATOM 2611 C C . GLY A 1 339 ? 3.899 -47.170 -17.264 1.00 48.02 333 GLY A C 1
ATOM 2612 O O . GLY A 1 339 ? 4.445 -46.066 -17.404 1.00 40.83 333 GLY A O 1
ATOM 2613 N N . LYS A 1 340 ? 2.604 -47.376 -17.494 1.00 52.79 334 LYS A N 1
ATOM 2614 C CA . LYS A 1 340 ? 1.683 -46.287 -17.856 1.00 45.63 334 LYS A CA 1
ATOM 2615 C C . LYS A 1 340 ? 0.362 -46.450 -17.117 1.00 45.56 334 LYS A C 1
ATOM 2616 O O . LYS A 1 340 ? -0.149 -47.551 -16.995 1.00 49.85 334 LYS A O 1
ATOM 2622 N N . ALA A 1 341 ? -0.201 -45.351 -16.638 1.00 40.83 335 ALA A N 1
ATOM 2623 C CA . ALA A 1 341 ? -1.484 -45.408 -15.966 1.00 36.91 335 ALA A CA 1
ATOM 2624 C C . ALA A 1 341 ? -2.310 -44.214 -16.407 1.00 47.56 335 ALA A C 1
ATOM 2625 O O . ALA A 1 341 ? -1.901 -43.065 -16.202 1.00 43.48 335 ALA A O 1
ATOM 2627 N N . THR A 1 342 ? -3.455 -44.485 -17.032 1.00 50.49 336 THR A N 1
ATOM 2628 C CA . THR A 1 342 ? -4.327 -43.424 -17.527 1.00 44.28 336 THR A CA 1
ATOM 2629 C C . THR A 1 342 ? -5.503 -43.259 -16.581 1.00 45.91 336 THR A C 1
ATOM 2630 O O . THR A 1 342 ? -6.048 -44.235 -16.073 1.00 47.23 336 THR A O 1
ATOM 2634 N N . LEU A 1 343 ? -5.876 -42.014 -16.323 1.00 50.84 337 LEU A N 1
ATOM 2635 C CA . LEU A 1 343 ? -6.976 -41.729 -15.413 1.00 47.49 337 LEU A CA 1
ATOM 2636 C C . LEU A 1 343 ? -8.017 -40.915 -16.170 1.00 50.08 337 LEU A C 1
ATOM 2637 O O . LEU A 1 343 ? -8.971 -40.373 -15.587 1.00 52.70 337 LEU A O 1
ATOM 2642 N N . VAL A 1 344 ? -7.817 -40.845 -17.484 1.00 41.08 338 VAL A N 1
ATOM 2643 C CA . VAL A 1 344 ? -8.637 -40.016 -18.328 1.00 37.23 338 VAL A CA 1
ATOM 2644 C C . VAL A 1 344 ? -9.379 -40.757 -19.447 1.00 45.09 338 VAL A C 1
ATOM 2645 O O . VAL A 1 344 ? -8.928 -41.794 -19.962 1.00 38.80 338 VAL A O 1
ATOM 2649 N N . LYS A 1 345 ? -10.533 -40.193 -19.795 1.00 43.99 339 LYS A N 1
ATOM 2650 C CA . LYS A 1 345 ? -11.425 -40.717 -20.818 1.00 51.99 339 LYS A CA 1
ATOM 2651 C C . LYS A 1 345 ? -11.948 -39.549 -21.622 1.00 55.91 339 LYS A C 1
ATOM 2652 O O . LYS A 1 345 ? -12.419 -38.556 -21.066 1.00 66.05 339 LYS A O 1
ATOM 2658 N N . SER A 1 346 ? -11.882 -39.655 -22.933 1.00 45.91 340 SER A N 1
ATOM 2659 C CA . SER A 1 346 ? -12.483 -38.626 -23.753 1.00 46.98 340 SER A CA 1
ATOM 2660 C C . SER A 1 346 ? -14.013 -38.788 -23.637 1.00 50.80 340 SER A C 1
ATOM 2661 O O . SER A 1 346 ? -14.546 -39.855 -23.890 1.00 57.44 340 SER A O 1
ATOM 2664 N N . THR A 1 347 ? -14.695 -37.736 -23.192 1.00 50.13 341 THR A N 1
ATOM 2665 C CA . THR A 1 347 ? -16.094 -37.806 -22.798 1.00 51.05 341 THR A CA 1
ATOM 2666 C C . THR A 1 347 ? -17.065 -37.921 -23.979 1.00 53.91 341 THR A C 1
ATOM 2667 O O . THR A 1 347 ? -17.027 -37.110 -24.891 1.00 56.93 341 THR A O 1
ATOM 2671 N N . PRO A 1 348 ? -17.932 -38.941 -23.949 1.00 55.71 342 PRO A N 1
ATOM 2672 C CA . PRO A 1 348 ? -18.936 -39.168 -24.998 1.00 56.46 342 PRO A CA 1
ATOM 2673 C C . PRO A 1 348 ? -19.930 -38.030 -25.062 1.00 59.80 342 PRO A C 1
ATOM 2674 O O . PRO A 1 348 ? -20.331 -37.530 -24.008 1.00 60.53 342 PRO A O 1
ATOM 2678 N N . VAL A 1 349 ? -20.311 -37.638 -26.279 1.00 57.11 343 VAL A N 1
ATOM 2679 C CA . VAL A 1 349 ? -21.361 -36.636 -26.488 1.00 53.90 343 VAL A CA 1
ATOM 2680 C C . VAL A 1 349 ? -22.756 -37.284 -26.492 1.00 64.20 343 VAL A C 1
ATOM 2681 O O . VAL A 1 349 ? -23.119 -38.023 -27.421 1.00 63.31 343 VAL A O 1
ATOM 2685 N N . ASN A 1 350 ? -23.523 -37.030 -25.436 1.00 68.80 344 ASN A N 1
ATOM 2686 C CA . ASN A 1 350 ? -24.894 -37.538 -25.330 1.00 69.66 344 ASN A CA 1
ATOM 2687 C C . ASN A 1 350 ? -25.837 -36.423 -24.964 1.00 67.36 344 ASN A C 1
ATOM 2688 O O . ASN A 1 350 ? -26.081 -36.186 -23.782 1.00 63.99 344 ASN A O 1
ATOM 2693 N N . VAL A 1 351 ? -26.343 -35.728 -25.977 1.00 73.25 345 VAL A N 1
ATOM 2694 C CA . VAL A 1 351 ? -27.331 -34.684 -25.766 1.00 81.24 345 VAL A CA 1
ATOM 2695 C C . VAL A 1 351 ? -28.360 -35.202 -24.768 1.00 82.06 345 VAL A C 1
ATOM 2696 O O . VAL A 1 351 ? -28.810 -36.348 -24.871 1.00 83.12 345 VAL A O 1
ATOM 2700 N N . PRO A 1 352 ? -28.711 -34.369 -23.777 1.00 73.69 346 PRO A N 1
ATOM 2701 C CA . PRO A 1 352 ? -28.264 -32.981 -23.647 1.00 73.29 346 PRO A CA 1
ATOM 2702 C C . PRO A 1 352 ? -26.901 -32.832 -22.935 1.00 74.95 346 PRO A C 1
ATOM 2703 O O . PRO A 1 352 ? -26.701 -33.385 -21.849 1.00 75.16 346 PRO A O 1
ATOM 2707 N N . ILE A 1 353 ? -25.989 -32.074 -23.539 1.00 63.67 347 ILE A N 1
ATOM 2708 C CA . ILE A 1 353 ? -24.728 -31.767 -22.896 1.00 60.70 347 ILE A CA 1
ATOM 2709 C C . ILE A 1 353 ? -24.828 -30.493 -22.041 1.00 73.65 347 ILE A C 1
ATOM 2710 O O . ILE A 1 353 ? -23.985 -30.247 -21.166 1.00 78.13 347 ILE A O 1
ATOM 2715 N N . SER A 1 354 ? -25.872 -29.701 -22.280 1.00 78.68 348 SER A N 1
ATOM 2716 C CA . SER A 1 354 ? -26.153 -28.529 -21.452 1.00 80.78 348 SER A CA 1
ATOM 2717 C C . SER A 1 354 ? -26.918 -28.938 -20.210 1.00 81.11 348 SER A C 1
ATOM 2718 O O . SER A 1 354 ? -27.645 -29.929 -20.222 1.00 82.45 348 SER A O 1
ATOM 2721 N N . GLN A 1 355 ? -26.761 -28.167 -19.142 1.00 75.50 349 GLN A N 1
ATOM 2722 C CA . GLN A 1 355 ? -27.488 -28.436 -17.913 1.00 80.12 349 GLN A CA 1
ATOM 2723 C C . GLN A 1 355 ? -28.869 -27.757 -17.902 1.00 84.05 349 GLN A C 1
ATOM 2724 O O . GLN A 1 355 ? -29.040 -26.638 -18.387 1.00 78.72 349 GLN A O 1
ATOM 2730 N N . LYS A 1 356 ? -29.850 -28.467 -17.354 1.00 89.83 350 LYS A N 1
ATOM 2731 C CA . LYS A 1 356 ? -31.242 -28.025 -17.333 1.00 91.51 350 LYS A CA 1
ATOM 2732 C C . LYS A 1 356 ? -31.757 -27.765 -18.728 1.00 93.31 350 LYS A C 1
ATOM 2733 O O . LYS A 1 356 ? -32.274 -26.687 -19.018 1.00 98.44 350 LYS A O 1
ATOM 2739 N N . PHE A 1 357 ? -31.617 -28.755 -19.598 1.00 87.35 351 PHE A N 1
ATOM 2740 C CA . PHE A 1 357 ? -32.110 -28.590 -20.949 1.00 86.14 351 PHE A CA 1
ATOM 2741 C C . PHE A 1 357 ? -33.611 -28.766 -21.033 1.00 83.86 351 PHE A C 1
ATOM 2742 O O . PHE A 1 357 ? -34.180 -29.602 -20.332 1.00 79.99 351 PHE A O 1
ATOM 2750 N N . THR A 1 358 ? -34.235 -27.975 -21.905 1.00 87.58 352 THR A N 1
ATOM 2751 C CA . THR A 1 358 ? -35.672 -28.051 -22.167 1.00 85.42 352 THR A CA 1
ATOM 2752 C C . THR A 1 358 ? -35.927 -27.883 -23.662 1.00 85.54 352 THR A C 1
ATOM 2753 O O . THR A 1 358 ? -35.548 -26.872 -24.250 1.00 86.21 352 THR A O 1
ATOM 2757 N N . ASP A 1 359 ? -36.560 -28.869 -24.286 1.00 82.49 353 ASP A N 1
ATOM 2758 C CA . ASP A 1 359 ? -36.672 -28.845 -25.739 1.00 78.20 353 ASP A CA 1
ATOM 2759 C C . ASP A 1 359 ? -37.843 -27.999 -26.235 1.00 92.11 353 ASP A C 1
ATOM 2760 O O . ASP A 1 359 ? -39.008 -28.387 -26.089 1.00 99.51 353 ASP A O 1
ATOM 2765 N N . LEU A 1 360 ? -37.526 -26.852 -26.836 1.00 100.29 354 LEU A N 1
ATOM 2766 C CA . LEU A 1 360 ? -38.542 -25.906 -27.326 1.00 108.89 354 LEU A CA 1
ATOM 2767 C C . LEU A 1 360 ? -39.631 -26.550 -28.194 1.00 102.11 354 LEU A C 1
ATOM 2768 O O . LEU A 1 360 ? -40.782 -26.127 -28.184 1.00 101.26 354 LEU A O 1
ATOM 2773 N N . PHE A 1 361 ? -39.248 -27.578 -28.939 1.00 100.85 355 PHE A N 1
ATOM 2774 C CA . PHE A 1 361 ? -40.111 -28.204 -29.927 1.00 96.85 355 PHE A CA 1
ATOM 2775 C C . PHE A 1 361 ? -40.468 -29.637 -29.538 1.00 99.87 355 PHE A C 1
ATOM 2776 O O . PHE A 1 361 ? -40.749 -30.471 -30.404 1.00 95.83 355 PHE A O 1
ATOM 2784 N N . GLU A 1 362 ? -40.449 -29.910 -28.232 1.00 104.59 356 GLU A N 1
ATOM 2785 C CA . GLU A 1 362 ? -40.750 -31.240 -27.703 1.00 105.16 356 GLU A CA 1
ATOM 2786 C C . GLU A 1 362 ? -42.089 -31.768 -28.187 1.00 105.11 356 GLU A C 1
ATOM 2787 O O . GLU A 1 362 ? -42.227 -32.958 -28.477 1.00 106.64 356 GLU A O 1
ATOM 2793 N N . LYS A 1 363 ? -43.074 -30.877 -28.260 1.00 105.94 357 LYS A N 1
ATOM 2794 C CA . LYS A 1 363 ? -44.434 -31.257 -28.624 1.00 105.25 357 LYS A CA 1
ATOM 2795 C C . LYS A 1 363 ? -44.578 -31.448 -30.126 1.00 104.14 357 LYS A C 1
ATOM 2796 O O . LYS A 1 363 ? -45.468 -32.162 -30.590 1.00 103.85 357 LYS A O 1
ATOM 2802 N N . MET A 1 364 ? -43.712 -30.799 -30.894 1.00 99.26 358 MET A N 1
ATOM 2803 C CA . MET A 1 364 ? -43.792 -30.929 -32.340 1.00 91.21 358 MET A CA 1
ATOM 2804 C C . MET A 1 364 ? -43.567 -32.378 -32.740 1.00 91.08 358 MET A C 1
ATOM 2805 O O . MET A 1 364 ? -42.681 -33.055 -32.216 1.00 97.48 358 MET A O 1
ATOM 2810 N N . VAL A 1 365 ? -44.391 -32.852 -33.659 1.00 87.53 359 VAL A N 1
ATOM 2811 C CA . VAL A 1 365 ? -44.353 -34.239 -34.083 1.00 90.14 359 VAL A CA 1
ATOM 2812 C C . VAL A 1 365 ? -43.229 -34.486 -35.076 1.00 90.29 359 VAL A C 1
ATOM 2813 O O . VAL A 1 365 ? -43.074 -33.750 -36.054 1.00 90.72 359 VAL A O 1
ATOM 2817 N N . PRO A 1 366 ? -42.424 -35.522 -34.814 1.00 87.19 360 PRO A N 1
ATOM 2818 C CA . PRO A 1 366 ? -41.431 -35.970 -35.791 1.00 87.14 360 PRO A CA 1
ATOM 2819 C C . PRO A 1 366 ? -42.016 -36.008 -37.206 1.00 96.95 360 PRO A C 1
ATOM 2820 O O . PRO A 1 366 ? -43.077 -36.587 -37.477 1.00 88.65 360 PRO A O 1
ATOM 2824 N N . VAL A 1 367 ? -41.302 -35.354 -38.106 1.00 98.81 361 VAL A N 1
ATOM 2825 C CA . VAL A 1 367 ? -41.660 -35.308 -39.506 1.00 92.32 361 VAL A CA 1
ATOM 2826 C C . VAL A 1 367 ? -41.856 -36.694 -40.140 1.00 97.73 361 VAL A C 1
ATOM 2827 O O . VAL A 1 367 ? -42.588 -36.828 -41.122 1.00 105.25 361 VAL A O 1
ATOM 2831 N N . SER A 1 368 ? -41.210 -37.719 -39.586 1.00 94.33 362 SER A N 1
ATOM 2832 C CA . SER A 1 368 ? -41.311 -39.074 -40.135 1.00 93.06 362 SER A CA 1
ATOM 2833 C C . SER A 1 368 ? -42.623 -39.735 -39.716 1.00 98.27 362 SER A C 1
ATOM 2834 O O . SER A 1 368 ? -43.061 -40.727 -40.308 1.00 97.23 362 SER A O 1
ATOM 2837 N N . VAL A 1 369 ? -43.225 -39.178 -38.671 1.00 94.01 363 VAL A N 1
ATOM 2838 C CA . VAL A 1 369 ? -44.484 -39.664 -38.133 1.00 90.08 363 VAL A CA 1
ATOM 2839 C C . VAL A 1 369 ? -45.664 -39.046 -38.913 1.00 95.38 363 VAL A C 1
ATOM 2840 O O . VAL A 1 369 ? -46.611 -39.731 -39.296 1.00 92.93 363 VAL A O 1
ATOM 2844 N N . GLN A 1 370 ? -45.584 -37.747 -39.165 1.00 94.82 364 GLN A N 1
ATOM 2845 C CA . GLN A 1 370 ? -46.592 -37.063 -39.947 1.00 93.66 364 GLN A CA 1
ATOM 2846 C C . GLN A 1 370 ? -46.628 -37.556 -41.399 1.00 103.18 364 GLN A C 1
ATOM 2847 O O . GLN A 1 370 ? -47.693 -37.597 -42.031 1.00 104.97 364 GLN A O 1
ATOM 2853 N N . GLN A 1 371 ? -45.474 -37.963 -41.916 1.00 104.21 365 GLN A N 1
ATOM 2854 C CA . GLN A 1 371 ? -45.417 -38.533 -43.258 1.00 108.57 365 GLN A CA 1
ATOM 2855 C C . GLN A 1 371 ? -46.020 -39.935 -43.310 1.00 111.05 365 GLN A C 1
ATOM 2856 O O . GLN A 1 371 ? -46.631 -40.319 -44.300 1.00 113.89 365 GLN A O 1
ATOM 2862 N N . SER A 1 372 ? -45.836 -40.703 -42.244 1.00 111.74 366 SER A N 1
ATOM 2863 C CA . SER A 1 372 ? -46.408 -42.044 -42.174 1.00 109.80 366 SER A CA 1
ATOM 2864 C C . SER A 1 372 ? -47.909 -42.008 -41.853 1.00 100.64 366 SER A C 1
ATOM 2865 O O . SER A 1 372 ? -48.632 -42.969 -42.124 1.00 98.93 366 SER A O 1
ATOM 2868 N N . LEU A 1 373 ? -48.368 -40.905 -41.266 1.00 91.90 367 LEU A N 1
ATOM 2869 C CA . LEU A 1 373 ? -49.785 -40.734 -40.990 1.00 89.21 367 LEU A CA 1
ATOM 2870 C C . LEU A 1 373 ? -50.525 -40.430 -42.285 1.00 93.17 367 LEU A C 1
ATOM 2871 O O . LEU A 1 373 ? -51.568 -41.015 -42.565 1.00 94.33 367 LEU A O 1
ATOM 2876 N N . ALA A 1 374 ? -49.977 -39.510 -43.073 1.00 91.67 368 ALA A N 1
ATOM 2877 C CA . ALA A 1 374 ? -50.575 -39.166 -44.352 1.00 83.54 368 ALA A CA 1
ATOM 2878 C C . ALA A 1 374 ? -50.554 -40.378 -45.263 1.00 93.22 368 ALA A C 1
ATOM 2879 O O . ALA A 1 374 ? -51.575 -40.743 -45.835 1.00 102.12 368 ALA A O 1
ATOM 2881 N N . ALA A 1 375 ? -49.399 -41.014 -45.397 1.00 93.53 369 ALA A N 1
ATOM 2882 C CA . ALA A 1 375 ? -49.327 -42.217 -46.214 1.00 98.63 369 ALA A CA 1
ATOM 2883 C C . ALA A 1 375 ? -50.412 -43.214 -45.807 1.00 98.10 369 ALA A C 1
ATOM 2884 O O . ALA A 1 375 ? -50.989 -43.881 -46.663 1.00 88.51 369 ALA A O 1
ATOM 2886 N N . TYR A 1 376 ? -50.681 -43.303 -44.502 1.00 102.11 370 TYR A N 1
ATOM 2887 C CA . TYR A 1 376 ? -51.669 -44.239 -43.958 1.00 99.64 370 TYR A CA 1
ATOM 2888 C C . TYR A 1 376 ? -53.098 -43.907 -44.383 1.00 108.75 370 TYR A C 1
ATOM 2889 O O . TYR A 1 376 ? -53.911 -44.806 -44.610 1.00 111.35 370 TYR A O 1
ATOM 2898 N N . ASN A 1 377 ? -53.406 -42.618 -44.479 1.00 110.11 371 ASN A N 1
ATOM 2899 C CA . ASN A 1 377 ? -54.751 -42.196 -44.847 1.00 109.23 371 ASN A CA 1
ATOM 2900 C C . ASN A 1 377 ? -55.069 -42.382 -46.321 1.00 106.62 371 ASN A C 1
ATOM 2901 O O . ASN A 1 377 ? -56.167 -42.800 -46.658 1.00 112.56 371 ASN A O 1
ATOM 2906 N N . GLN A 1 378 ? -54.110 -42.087 -47.193 1.00 101.83 372 GLN A N 1
ATOM 2907 C CA . GLN A 1 378 ? -54.236 -42.451 -48.600 1.00 108.12 372 GLN A CA 1
ATOM 2908 C C . GLN A 1 378 ? -54.441 -43.955 -48.761 1.00 113.07 372 GLN A C 1
ATOM 2909 O O . GLN A 1 378 ? -55.011 -44.402 -49.754 1.00 119.70 372 GLN A O 1
ATOM 2915 N N . ARG A 1 379 ? -53.980 -44.737 -47.788 1.00 106.22 373 ARG A N 1
ATOM 2916 C CA . ARG A 1 379 ? -54.150 -46.190 -47.841 1.00 109.39 373 ARG A CA 1
ATOM 2917 C C . ARG A 1 379 ? -55.514 -46.607 -47.297 1.00 104.27 373 ARG A C 1
ATOM 2918 O O . ARG A 1 379 ? -56.094 -47.605 -47.732 1.00 96.00 373 ARG A O 1
ATOM 2926 N N . LYS A 1 380 ? -56.013 -45.838 -46.335 1.00 100.80 374 LYS A N 1
ATOM 2927 C CA . LYS A 1 380 ? -57.283 -46.138 -45.694 1.00 94.42 374 LYS A CA 1
ATOM 2928 C C . LYS A 1 380 ? -58.464 -45.673 -46.545 1.00 96.22 374 LYS A C 1
ATOM 2929 O O . LYS A 1 380 ? -59.478 -46.372 -46.650 1.00 98.20 374 LYS A O 1
ATOM 2935 N N . ALA A 1 381 ? -58.333 -44.486 -47.131 1.00 87.38 375 ALA A N 1
ATOM 2936 C CA . ALA A 1 381 ? -59.315 -43.991 -48.075 1.00 90.44 375 ALA A CA 1
ATOM 2937 C C . ALA A 1 381 ? -59.479 -45.027 -49.179 1.00 105.71 375 ALA A C 1
ATOM 2938 O O . ALA A 1 381 ? -60.603 -45.412 -49.526 1.00 109.25 375 ALA A O 1
ATOM 2940 N N . ASP A 1 382 ? -58.355 -45.489 -49.720 1.00 103.51 376 ASP A N 1
ATOM 2941 C CA . ASP A 1 382 ? -58.395 -46.481 -50.788 1.00 101.24 376 ASP A CA 1
ATOM 2942 C C . ASP A 1 382 ? -59.162 -47.733 -50.375 1.00 94.61 376 ASP A C 1
ATOM 2943 O O . ASP A 1 382 ? -60.035 -48.206 -51.102 1.00 96.14 376 ASP A O 1
ATOM 2948 N N . LEU A 1 383 ? -58.843 -48.250 -49.198 1.00 81.46 377 LEU A N 1
ATOM 2949 C CA . LEU A 1 383 ? -59.578 -49.367 -48.632 1.00 81.99 377 LEU A CA 1
ATOM 2950 C C . LEU A 1 383 ? -61.088 -49.120 -48.588 1.00 81.81 377 LEU A C 1
ATOM 2951 O O . LEU A 1 383 ? -61.879 -50.011 -48.924 1.00 74.33 377 LEU A O 1
ATOM 2956 N N . VAL A 1 384 ? -61.484 -47.930 -48.138 1.00 73.01 378 VAL A N 1
ATOM 2957 C CA . VAL A 1 384 ? -62.884 -47.685 -47.827 1.00 77.81 378 VAL A CA 1
ATOM 2958 C C . VAL A 1 384 ? -63.673 -47.375 -49.093 1.00 88.89 378 VAL A C 1
ATOM 2959 O O . VAL A 1 384 ? -64.711 -47.980 -49.358 1.00 88.09 378 VAL A O 1
ATOM 2963 N N . ASN A 1 385 ? -63.158 -46.439 -49.877 1.00 89.54 379 ASN A N 1
A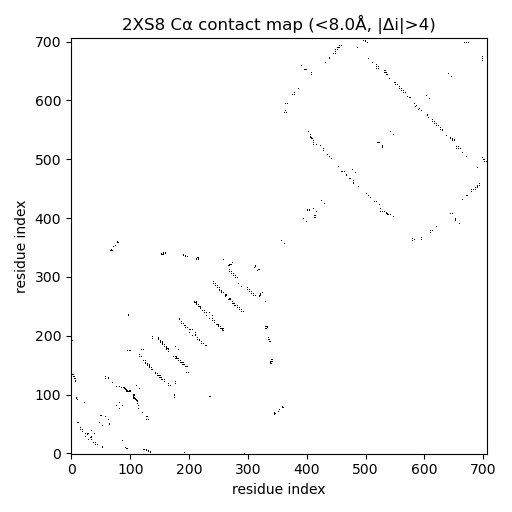TOM 2964 C CA . ASN A 1 385 ? -63.745 -46.121 -51.153 1.00 84.55 379 ASN A CA 1
ATOM 2965 C C . ASN A 1 385 ? -63.897 -47.351 -52.029 1.00 93.06 379 ASN A C 1
ATOM 2966 O O . ASN A 1 385 ? -64.985 -47.618 -52.545 1.00 101.05 379 ASN A O 1
ATOM 2971 N N . ARG A 1 386 ? -62.811 -48.096 -52.198 1.00 88.22 380 ARG A N 1
ATOM 2972 C CA . ARG A 1 386 ? -62.858 -49.300 -53.008 1.00 92.07 380 ARG A CA 1
ATOM 2973 C C . ARG A 1 386 ? -64.041 -50.156 -52.585 1.00 91.54 380 ARG A C 1
ATOM 2974 O O . ARG A 1 386 ? -64.961 -50.377 -53.377 1.00 104.62 380 ARG A O 1
ATOM 2982 N N . SER A 1 387 ? -64.021 -50.623 -51.340 1.00 74.73 381 SER A N 1
ATOM 2983 C CA . SER A 1 387 ? -65.096 -51.451 -50.810 1.00 76.80 381 SER A CA 1
ATOM 2984 C C . SER A 1 387 ? -66.475 -50.835 -51.102 1.00 92.55 381 SER A C 1
ATOM 2985 O O . SER A 1 387 ? -67.406 -51.516 -51.563 1.00 90.49 381 SER A O 1
ATOM 2988 N N . ILE A 1 388 ? -66.599 -49.540 -50.840 1.00 92.40 382 ILE A N 1
ATOM 2989 C CA . ILE A 1 388 ? -67.881 -48.880 -50.992 1.00 90.04 382 ILE A CA 1
ATOM 2990 C C . ILE A 1 388 ? -68.342 -48.834 -52.453 1.00 87.13 382 ILE A C 1
ATOM 2991 O O . ILE A 1 388 ? -69.447 -49.274 -52.775 1.00 75.34 382 ILE A O 1
ATOM 2996 N N . ALA A 1 389 ? -67.479 -48.330 -53.329 1.00 84.30 383 ALA A N 1
ATOM 2997 C CA . ALA A 1 389 ? -67.792 -48.268 -54.747 1.00 80.72 383 ALA A CA 1
ATOM 2998 C C . ALA A 1 389 ? -68.080 -49.652 -55.303 1.00 86.73 383 ALA A C 1
ATOM 2999 O O . ALA A 1 389 ? -68.983 -49.824 -56.115 1.00 101.23 383 ALA A O 1
ATOM 3001 N N . GLN A 1 390 ? -67.311 -50.642 -54.883 1.00 82.06 384 GLN A N 1
ATOM 3002 C CA . GLN A 1 390 ? -67.564 -52.001 -55.330 1.00 85.62 384 GLN A CA 1
ATOM 3003 C C . GLN A 1 390 ? -69.011 -52.392 -55.038 1.00 89.87 384 GLN A C 1
ATOM 3004 O O . GLN A 1 390 ? -69.691 -52.960 -55.894 1.00 85.62 384 GLN A O 1
ATOM 3010 N N . MET A 1 391 ? -69.471 -52.077 -53.830 1.00 87.84 385 MET A N 1
ATOM 3011 C CA . MET A 1 391 ? -70.793 -52.483 -53.382 1.00 78.08 385 MET A CA 1
ATOM 3012 C C . MET A 1 391 ? -71.896 -51.794 -54.181 1.00 80.74 385 MET A C 1
ATOM 3013 O O . MET A 1 391 ? -72.810 -52.447 -54.691 1.00 83.33 385 MET A O 1
ATOM 3018 N N . ARG A 1 392 ? -71.819 -50.472 -54.258 1.00 70.31 386 ARG A N 1
ATOM 3019 C CA . ARG A 1 392 ? -72.810 -49.699 -54.972 1.00 64.09 386 ARG A CA 1
ATOM 3020 C C . ARG A 1 392 ? -72.979 -50.250 -56.383 1.00 70.36 386 ARG A C 1
ATOM 3021 O O . ARG A 1 392 ? -74.068 -50.697 -56.746 1.00 72.13 386 ARG A O 1
ATOM 3029 N N . GLU A 1 393 ? -71.900 -50.244 -57.161 1.00 69.70 387 GLU A N 1
ATOM 3030 C CA . GLU A 1 393 ? -71.922 -50.839 -58.497 1.00 75.09 387 GLU A CA 1
ATOM 3031 C C . GLU A 1 393 ? -72.650 -52.184 -58.557 1.00 75.07 387 GLU A C 1
ATOM 3032 O O . GLU A 1 393 ? -73.427 -52.443 -59.487 1.00 84.49 387 GLU A O 1
ATOM 3038 N N . ALA A 1 394 ? -72.405 -53.035 -57.571 1.00 61.44 388 ALA A N 1
ATOM 3039 C CA . ALA A 1 394 ? -73.065 -54.333 -57.523 1.00 66.89 388 ALA A CA 1
ATOM 3040 C C . ALA A 1 394 ? -74.577 -54.203 -57.273 1.00 73.92 388 ALA A C 1
ATOM 3041 O O . ALA A 1 394 ? -75.361 -55.002 -57.784 1.00 83.86 388 ALA A O 1
ATOM 3043 N N . THR A 1 395 ? -74.974 -53.216 -56.474 1.00 63.93 389 THR A N 1
ATOM 3044 C CA . THR A 1 395 ? -76.382 -53.017 -56.169 1.00 72.93 389 THR A CA 1
ATOM 3045 C C . THR A 1 395 ? -77.064 -52.444 -57.418 1.00 74.11 389 THR A C 1
ATOM 3046 O O . THR A 1 395 ? -78.127 -52.920 -57.843 1.00 70.53 389 THR A O 1
ATOM 3050 N N . THR A 1 396 ? -76.423 -51.442 -58.016 1.00 69.52 390 THR A N 1
ATOM 3051 C CA . THR A 1 396 ? -76.866 -50.892 -59.287 1.00 68.26 390 THR A CA 1
ATOM 3052 C C . THR A 1 396 ? -77.119 -51.995 -60.309 1.00 66.36 390 THR A C 1
ATOM 3053 O O . THR A 1 396 ? -78.143 -51.996 -60.984 1.00 83.99 390 THR A O 1
ATOM 3057 N N . LEU A 1 397 ? -76.204 -52.946 -60.397 1.00 62.87 391 LEU A N 1
ATOM 3058 C CA . LEU A 1 397 ? -76.313 -54.026 -61.362 1.00 67.51 391 LE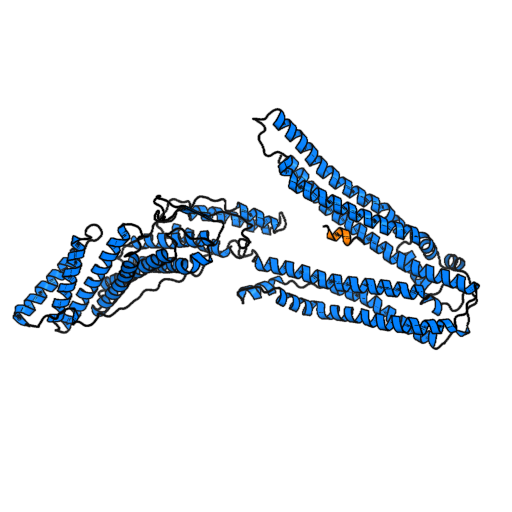U A CA 1
ATOM 3059 C C . LEU A 1 397 ? -77.517 -54.927 -61.079 1.00 74.27 391 LEU A C 1
ATOM 3060 O O . LEU A 1 397 ? -78.281 -55.280 -61.984 1.00 85.38 391 LEU A O 1
ATOM 3065 N N . ALA A 1 398 ? -77.690 -55.288 -59.817 1.00 67.19 392 ALA A N 1
ATOM 3066 C CA . ALA A 1 398 ? -78.749 -56.211 -59.435 1.00 63.99 392 ALA A CA 1
ATOM 3067 C C . ALA A 1 398 ? -80.139 -55.599 -59.609 1.00 63.94 392 ALA A C 1
ATOM 3068 O O . ALA A 1 398 ? -81.073 -56.271 -60.040 1.00 75.78 392 ALA A O 1
ATOM 3070 N N . ASN A 1 399 ? -80.269 -54.331 -59.249 1.00 62.24 393 ASN A N 1
ATOM 3071 C CA . ASN A 1 399 ? -81.504 -53.587 -59.434 1.00 63.82 393 ASN A CA 1
ATOM 3072 C C . ASN A 1 399 ? -81.876 -53.473 -60.914 1.00 72.93 393 ASN A C 1
ATOM 3073 O O . ASN A 1 399 ? -83.047 -53.597 -61.291 1.00 67.38 393 ASN A O 1
ATOM 3078 N N . GLY A 1 400 ? -80.862 -53.233 -61.738 1.00 75.08 394 GLY A N 1
ATOM 3079 C CA . GLY A 1 400 ? -81.046 -53.140 -63.170 1.00 71.04 394 GLY A CA 1
ATOM 3080 C C . GLY A 1 400 ? -81.409 -54.486 -63.760 1.00 74.65 394 GLY A C 1
ATOM 3081 O O . GLY A 1 400 ? -82.144 -54.568 -64.734 1.00 82.00 394 GLY A O 1
ATOM 3082 N N . VAL A 1 401 ? -80.901 -55.558 -63.177 1.00 77.88 395 VAL A N 1
ATOM 3083 C CA . VAL A 1 401 ? -81.250 -56.872 -63.685 1.00 78.75 395 VAL A CA 1
ATOM 3084 C C . VAL A 1 401 ? -82.693 -57.215 -63.325 1.00 84.77 395 VAL A C 1
ATOM 3085 O O . VAL A 1 401 ? -83.480 -57.548 -64.200 1.00 98.30 395 VAL A O 1
ATOM 3089 N N . LEU A 1 402 ? -83.051 -57.091 -62.051 1.00 77.65 396 LEU A N 1
ATOM 3090 C CA . LEU A 1 402 ? -84.419 -57.362 -61.601 1.00 67.05 396 LEU A CA 1
ATOM 3091 C C . LEU A 1 402 ? -85.479 -56.604 -62.405 1.00 70.26 396 LEU A C 1
ATOM 3092 O O . LEU A 1 402 ? -86.561 -57.125 -62.655 1.00 68.35 396 LEU A O 1
ATOM 3097 N N . ALA A 1 403 ? -85.176 -55.356 -62.752 1.00 64.29 397 ALA A N 1
ATOM 3098 C CA . ALA A 1 403 ? -86.061 -54.542 -63.560 1.00 72.73 397 ALA A CA 1
ATOM 3099 C C . ALA A 1 403 ? -86.195 -55.235 -64.911 1.00 88.55 397 ALA A C 1
ATOM 3100 O O . ALA A 1 403 ? -87.298 -55.471 -65.417 1.00 76.63 397 ALA A O 1
ATOM 3102 N N . SER A 1 404 ? -85.040 -55.558 -65.476 1.00 98.55 398 SER A N 1
ATOM 3103 C CA . SER A 1 404 ? -84.940 -56.287 -66.721 1.00 97.69 398 SER A CA 1
ATOM 3104 C C . SER A 1 404 ? -85.835 -57.536 -66.716 1.00 99.86 398 SER A C 1
ATOM 3105 O O . SER A 1 404 ? -86.247 -58.020 -67.773 1.00 103.59 398 SER A O 1
ATOM 3108 N N . LEU A 1 405 ? -86.160 -58.046 -65.532 1.00 91.02 399 LEU A N 1
ATOM 3109 C CA . LEU A 1 405 ? -87.008 -59.232 -65.446 1.00 87.65 399 LEU A CA 1
ATOM 3110 C C . LEU A 1 405 ? -88.411 -58.947 -64.910 1.00 77.58 399 LEU A C 1
ATOM 3111 O O . LEU A 1 405 ? -89.205 -59.863 -64.702 1.00 77.56 399 LEU A O 1
ATOM 3116 N N . ASN A 1 406 ? -88.712 -57.684 -64.662 1.00 73.94 400 ASN A N 1
ATOM 3117 C CA . ASN A 1 406 ? -89.990 -57.357 -64.065 1.00 75.94 400 ASN A CA 1
ATOM 3118 C C . ASN A 1 406 ? -90.106 -58.033 -62.707 1.00 67.95 400 ASN A C 1
ATOM 3119 O O . ASN A 1 406 ? -91.166 -58.540 -62.341 1.00 63.89 400 ASN A O 1
ATOM 3124 N N . LEU A 1 407 ? -89.000 -58.051 -61.967 1.00 75.73 401 LEU A N 1
ATOM 3125 C CA . LEU A 1 407 ? -88.959 -58.681 -60.654 1.00 73.80 401 LEU A CA 1
ATOM 3126 C C . LEU A 1 407 ? -88.620 -57.644 -59.606 1.00 80.71 401 LEU A C 1
ATOM 3127 O O . LEU A 1 407 ? -87.690 -56.855 -59.784 1.00 81.00 401 LEU A O 1
ATOM 3132 N N . PRO A 1 408 ? -89.337 -57.679 -58.481 1.00 75.74 402 PRO A N 1
ATOM 3133 C CA . PRO A 1 408 ? -90.247 -58.775 -58.202 1.00 68.07 402 PRO A CA 1
ATOM 3134 C C . PRO A 1 408 ? -91.700 -58.388 -58.385 1.00 69.58 402 PRO A C 1
ATOM 3135 O O . PRO A 1 408 ? -92.519 -58.994 -57.693 1.00 75.55 402 PRO A O 1
ATOM 3139 N N . ALA A 1 409 ? -92.022 -57.408 -59.229 1.00 72.12 403 ALA A N 1
ATOM 3140 C CA . ALA A 1 409 ? -93.437 -57.128 -59.558 1.00 66.47 403 ALA A CA 1
ATOM 3141 C C . ALA A 1 409 ? -94.115 -58.389 -60.074 1.00 71.77 403 ALA A C 1
ATOM 3142 O O . ALA A 1 409 ? -95.131 -58.819 -59.531 1.00 73.50 403 ALA A O 1
ATOM 3144 N N . ALA A 1 410 ? -93.521 -58.999 -61.096 1.00 73.25 404 ALA A N 1
ATOM 3145 C CA . ALA A 1 410 ? -94.154 -60.114 -61.791 1.00 72.81 404 ALA A CA 1
ATOM 3146 C C . ALA A 1 410 ? -94.818 -61.099 -60.844 1.00 79.48 404 ALA A C 1
ATOM 3147 O O . ALA A 1 410 ? -95.936 -61.550 -61.097 1.00 85.87 404 ALA A O 1
ATOM 3149 N N . ILE A 1 411 ? -94.151 -61.411 -59.738 1.00 74.33 405 ILE A N 1
ATOM 3150 C CA . ILE A 1 411 ? -94.631 -62.463 -58.843 1.00 77.07 405 ILE A CA 1
ATOM 3151 C C . ILE A 1 411 ? -95.488 -61.928 -57.704 1.00 78.67 405 ILE A C 1
ATOM 3152 O O . ILE A 1 411 ? -96.020 -62.695 -56.898 1.00 84.12 405 ILE A O 1
ATOM 3157 N N . GLU A 1 412 ? -95.614 -60.609 -57.642 1.00 75.30 406 GLU A N 1
ATOM 3158 C CA . GLU A 1 412 ? -96.587 -59.985 -56.762 1.00 86.88 406 GLU A CA 1
ATOM 3159 C C . GLU A 1 412 ? -97.893 -59.721 -57.508 1.00 91.95 406 GLU A C 1
ATOM 3160 O O . GLU A 1 412 ? -98.897 -59.396 -56.885 1.00 89.69 406 GLU A O 1
ATOM 3166 N N . ASP A 1 413 ? -97.854 -59.859 -58.838 1.00 96.98 407 ASP A N 1
ATOM 3167 C CA . ASP A 1 413 ? -98.957 -59.477 -59.732 1.00 96.41 407 ASP A CA 1
ATOM 3168 C C . ASP A 1 413 ? -99.987 -60.596 -59.879 1.00 102.15 407 ASP A C 1
ATOM 3169 O O . ASP A 1 413 ? -100.020 -61.294 -60.899 1.00 96.07 407 ASP A O 1
ATOM 3174 N N . VAL A 1 414 ? -100.817 -60.756 -58.852 1.00 99.59 408 VAL A N 1
ATOM 3175 C CA . VAL A 1 414 ? -101.809 -61.817 -58.818 1.00 101.66 408 VAL A CA 1
ATOM 3176 C C . VAL A 1 414 ? -102.948 -61.522 -59.783 1.00 101.99 408 VAL A C 1
ATOM 3177 O O . VAL A 1 414 ? -103.284 -62.343 -60.632 1.00 99.67 408 VAL A O 1
ATOM 3181 N N . SER A 1 415 ? -103.541 -60.347 -59.636 1.00 102.89 409 SER A N 1
ATOM 3182 C CA . SER A 1 415 ? -104.527 -59.853 -60.573 1.00 111.44 409 SER A CA 1
ATOM 3183 C C . SER A 1 415 ? -103.863 -58.755 -61.366 1.00 108.99 409 SER A C 1
ATOM 3184 O O . SER A 1 415 ? -103.308 -57.829 -60.771 1.00 113.76 409 SER A O 1
ATOM 3187 N N . GLY A 1 416 ? -103.910 -58.834 -62.693 1.00 97.11 410 GLY A N 1
ATOM 3188 C CA . GLY A 1 416 ? -103.409 -57.738 -63.513 1.00 77.16 410 GLY A CA 1
ATOM 3189 C C . GLY A 1 416 ? -104.253 -56.497 -63.292 1.00 74.69 410 GLY A C 1
ATOM 3190 O O . GLY A 1 416 ? -104.310 -55.616 -64.132 1.00 79.00 410 GLY A O 1
ATOM 3191 N N . ASP A 1 417 ? -104.924 -56.430 -62.151 1.00 91.54 411 ASP A N 1
ATOM 3192 C CA . ASP A 1 417 ? -105.965 -55.432 -61.944 1.00 101.12 411 ASP A CA 1
ATOM 3193 C C . ASP A 1 417 ? -105.456 -54.286 -61.089 1.00 91.13 411 ASP A C 1
ATOM 3194 O O . ASP A 1 417 ? -105.895 -53.150 -61.254 1.00 88.71 411 ASP A O 1
ATOM 3199 N N . THR A 1 418 ? -104.532 -54.591 -60.179 1.00 87.45 412 THR A N 1
ATOM 3200 C CA . THR A 1 418 ? -104.054 -53.623 -59.186 1.00 87.86 412 THR A CA 1
ATOM 3201 C C . THR A 1 418 ? -102.558 -53.333 -59.274 1.00 87.57 412 THR A C 1
ATOM 3202 O O . THR A 1 418 ? -101.832 -53.946 -60.060 1.00 89.86 412 THR A O 1
ATOM 3206 N N . VAL A 1 419 ? -102.108 -52.397 -58.441 1.00 82.40 413 VAL A N 1
ATOM 3207 C CA . VAL A 1 419 ? -100.696 -52.061 -58.317 1.00 66.93 413 VAL A CA 1
ATOM 3208 C C . VAL A 1 419 ? -99.989 -53.120 -57.477 1.00 74.67 413 VAL A C 1
ATOM 3209 O O . VAL A 1 419 ? -100.345 -53.353 -56.313 1.00 76.96 413 VAL A O 1
ATOM 3213 N N . PRO A 1 420 ? -99.002 -53.804 -58.074 1.00 73.78 414 PRO A N 1
ATOM 3214 C CA . PRO A 1 420 ? -98.274 -54.786 -57.268 1.00 71.84 414 PRO A CA 1
ATOM 3215 C C . PRO A 1 420 ? -97.682 -54.112 -56.027 1.00 75.97 414 PRO A C 1
ATOM 3216 O O . PRO A 1 420 ? -97.358 -52.917 -56.069 1.00 76.90 414 PRO A O 1
ATOM 3220 N N . GLN A 1 421 ? -97.561 -54.864 -54.932 1.00 85.02 415 GLN A N 1
ATOM 3221 C CA . GLN A 1 421 ? -97.133 -54.300 -53.653 1.00 90.55 415 GLN A CA 1
ATOM 3222 C C . GLN A 1 421 ? -95.771 -53.595 -53.683 1.00 79.33 415 GLN A C 1
ATOM 3223 O O . GLN A 1 421 ? -95.631 -52.518 -53.115 1.00 73.99 415 GLN A O 1
ATOM 3229 N N . SER A 1 422 ? -94.783 -54.192 -54.347 1.00 74.40 416 SER A N 1
ATOM 3230 C CA . SER A 1 422 ? -93.455 -53.588 -54.432 1.00 77.97 416 SER A CA 1
ATOM 3231 C C . SER A 1 422 ? -93.528 -52.241 -55.125 1.00 77.65 416 SER A C 1
ATOM 3232 O O . SER A 1 422 ? -92.842 -51.298 -54.746 1.00 81.30 416 SER A O 1
ATOM 3235 N N . ILE A 1 423 ? -94.369 -52.151 -56.145 1.00 78.75 417 ILE A N 1
ATOM 3236 C CA . ILE A 1 423 ? -94.548 -50.897 -56.865 1.00 71.49 417 ILE A CA 1
ATOM 3237 C C . ILE A 1 423 ? -95.205 -49.854 -55.968 1.00 61.59 417 ILE A C 1
ATOM 3238 O O . ILE A 1 423 ? -94.785 -48.711 -55.933 1.00 63.24 417 ILE A O 1
ATOM 3243 N N . LEU A 1 424 ? -96.222 -50.268 -55.224 1.00 66.53 418 LEU A N 1
ATOM 3244 C CA . LEU A 1 424 ? -96.954 -49.370 -54.343 1.00 73.14 418 LEU A CA 1
ATOM 3245 C C . LEU A 1 424 ? -96.057 -48.875 -53.199 1.00 86.22 418 LEU A C 1
ATOM 3246 O O . LEU A 1 424 ? -96.123 -47.702 -52.818 1.00 92.16 418 LEU A O 1
ATOM 3251 N N . THR A 1 425 ? -95.212 -49.765 -52.671 1.00 81.77 419 THR A N 1
ATOM 3252 C CA . THR A 1 425 ? -94.266 -49.408 -51.622 1.00 80.50 419 THR A CA 1
ATOM 3253 C C . THR A 1 425 ? -93.255 -48.380 -52.135 1.00 83.96 419 THR A C 1
ATOM 3254 O O . THR A 1 425 ? -93.003 -47.362 -51.487 1.00 87.10 419 THR A O 1
ATOM 3258 N N . LYS A 1 426 ? -92.672 -48.659 -53.296 1.00 79.08 420 LYS A N 1
ATOM 3259 C CA . LYS A 1 426 ? -91.738 -47.731 -53.915 1.00 74.87 420 LYS A CA 1
ATOM 3260 C C . LYS A 1 426 ? -92.424 -46.410 -54.226 1.00 76.96 420 LYS A C 1
ATOM 3261 O O . LYS A 1 426 ? -91.855 -45.343 -54.009 1.00 76.88 420 LYS A O 1
ATOM 3267 N N . SER A 1 427 ? -93.646 -46.471 -54.742 1.00 71.88 421 SER A N 1
ATOM 3268 C CA . SER A 1 427 ? -94.369 -45.245 -55.019 1.00 68.90 421 SER A CA 1
ATOM 3269 C C . SER A 1 427 ? -94.461 -44.400 -53.757 1.00 75.55 421 SER A C 1
ATOM 3270 O O . SER A 1 427 ? -94.052 -43.240 -53.738 1.00 73.46 421 SER A O 1
ATOM 3273 N N . ARG A 1 428 ? -95.009 -44.997 -52.705 1.00 81.87 422 ARG A N 1
ATOM 3274 C CA . ARG A 1 428 ? -95.175 -44.306 -51.434 1.00 84.11 422 ARG A CA 1
ATOM 3275 C C . ARG A 1 428 ? -93.843 -43.806 -50.873 1.00 80.56 422 ARG A C 1
ATOM 3276 O O . ARG A 1 428 ? -93.760 -42.728 -50.275 1.00 76.47 422 ARG A O 1
ATOM 3284 N N . SER A 1 429 ? -92.798 -44.590 -51.089 1.00 80.43 423 SER A N 1
ATOM 3285 C CA . SER A 1 429 ? -91.469 -44.199 -50.657 1.00 78.70 423 SER A CA 1
ATOM 3286 C C . SER A 1 429 ? -91.046 -42.911 -51.355 1.00 76.50 423 SER A C 1
ATOM 3287 O O . SER A 1 429 ? -90.469 -42.019 -50.724 1.00 78.41 423 SER A O 1
ATOM 3290 N N . VAL A 1 430 ? -91.345 -42.812 -52.650 1.00 68.19 424 VAL A N 1
ATOM 3291 C CA . VAL A 1 430 ? -90.972 -41.638 -53.438 1.00 72.17 424 VAL A CA 1
ATOM 3292 C C . VAL A 1 430 ? -91.809 -40.414 -53.081 1.00 78.82 424 VAL A C 1
ATOM 3293 O O . VAL A 1 430 ? -91.283 -39.320 -52.878 1.00 77.88 424 VAL A O 1
ATOM 3297 N N . ILE A 1 431 ? -93.119 -40.601 -53.007 1.00 87.58 425 ILE A N 1
ATOM 3298 C CA . ILE A 1 431 ? -94.025 -39.509 -52.667 1.00 87.64 425 ILE A CA 1
ATOM 3299 C C . ILE A 1 431 ? -93.663 -38.880 -51.320 1.00 82.21 425 ILE A C 1
ATOM 3300 O O . ILE A 1 431 ? -93.858 -37.677 -51.106 1.00 76.07 425 ILE A O 1
ATOM 3305 N N . GLU A 1 432 ? -93.148 -39.703 -50.412 1.00 73.98 426 GLU A N 1
ATOM 3306 C CA . GLU A 1 432 ? -92.906 -39.256 -49.051 1.00 80.87 426 GLU A CA 1
ATOM 3307 C C . GLU A 1 432 ? -91.597 -38.454 -48.935 1.00 89.84 426 GLU A C 1
ATOM 3308 O O . GLU A 1 432 ? -91.402 -37.694 -47.979 1.00 90.65 426 GLU A O 1
ATOM 3314 N N . GLN A 1 433 ? -90.720 -38.619 -49.925 1.00 84.88 427 GLN A N 1
ATOM 3315 C CA . GLN A 1 433 ? -89.483 -37.853 -50.012 1.00 75.64 427 GLN A CA 1
ATOM 3316 C C . GLN A 1 433 ? -89.678 -36.645 -50.906 1.00 80.26 427 GLN A C 1
ATOM 3317 O O . GLN A 1 433 ? -88.709 -36.076 -51.412 1.00 78.36 427 GLN A O 1
ATOM 3323 N N . GLY A 1 434 ? -90.938 -36.275 -51.125 1.00 86.50 428 GLY A N 1
ATOM 3324 C CA . GLY A 1 434 ? -91.261 -35.074 -51.876 1.00 87.59 428 GLY A CA 1
ATOM 3325 C C . GLY A 1 434 ? -91.739 -35.260 -53.305 1.00 92.87 428 GLY A C 1
ATOM 3326 O O . GLY A 1 434 ? -92.384 -34.367 -53.847 1.00 98.64 428 GLY A O 1
ATOM 3327 N N . GLY A 1 435 ? -91.440 -36.397 -53.925 1.00 91.58 429 GLY A N 1
ATOM 3328 C CA . GLY A 1 435 ? -91.859 -36.613 -55.303 1.00 89.32 429 GLY A CA 1
ATOM 3329 C C . GLY A 1 435 ? -90.955 -35.845 -56.245 1.00 83.54 429 GLY A C 1
ATOM 3330 O O . GLY A 1 435 ? -89.857 -35.485 -55.843 1.00 84.15 429 GLY A O 1
ATOM 3331 N N . ILE A 1 436 ? -91.395 -35.581 -57.477 1.00 80.35 430 ILE A N 1
ATOM 3332 C CA . ILE A 1 436 ? -90.534 -34.882 -58.440 1.00 86.53 430 ILE A CA 1
ATOM 3333 C C . ILE A 1 436 ? -90.215 -33.441 -58.042 1.00 94.54 430 ILE A C 1
ATOM 3334 O O . ILE A 1 436 ? -89.099 -32.977 -58.258 1.00 96.31 430 ILE A O 1
ATOM 3339 N N . GLN A 1 437 ? -91.187 -32.725 -57.485 1.00 96.99 431 GLN A N 1
ATOM 3340 C CA . GLN A 1 437 ? -90.937 -31.349 -57.068 1.00 103.59 431 GLN A CA 1
ATOM 3341 C C . GLN A 1 437 ? -89.709 -31.245 -56.163 1.00 105.54 431 GLN A C 1
ATOM 3342 O O . GLN A 1 437 ? -89.159 -30.158 -55.978 1.00 106.51 431 GLN A O 1
ATOM 3348 N N . THR A 1 438 ? -89.291 -32.375 -55.594 1.00 101.38 432 THR A N 1
ATOM 3349 C CA . THR A 1 438 ? -88.031 -32.447 -54.858 1.00 96.26 432 THR A CA 1
ATOM 3350 C C . THR A 1 438 ? -86.855 -32.405 -55.826 1.00 92.01 432 THR A C 1
ATOM 3351 O O . THR A 1 438 ? -85.920 -31.627 -55.646 1.00 98.68 432 THR A O 1
ATOM 3355 N N . VAL A 1 439 ? -86.915 -33.248 -56.853 1.00 102.37 433 VAL A N 1
ATOM 3356 C CA . VAL A 1 439 ? -85.900 -33.284 -57.900 1.00 91.00 433 VAL A CA 1
ATOM 3357 C C . VAL A 1 439 ? -85.968 -32.058 -58.813 1.00 84.40 433 VAL A C 1
ATOM 3358 O O . VAL A 1 439 ? -84.957 -31.639 -59.379 1.00 83.53 433 VAL A O 1
ATOM 3362 N N . ASP A 1 440 ? -87.154 -31.476 -58.953 1.00 81.24 434 ASP A N 1
ATOM 3363 C CA . ASP A 1 440 ? -87.301 -30.281 -59.776 1.00 82.82 434 ASP A CA 1
ATOM 3364 C C . ASP A 1 440 ? -86.552 -29.115 -59.145 1.00 87.64 434 ASP A C 1
ATOM 3365 O O . ASP A 1 440 ? -85.997 -28.262 -59.843 1.00 82.66 434 ASP A O 1
ATOM 3370 N N . GLN A 1 441 ? -86.538 -29.090 -57.817 1.00 92.12 435 GLN A N 1
ATOM 3371 C CA . GLN A 1 441 ? -85.884 -28.019 -57.078 1.00 92.35 435 GLN A CA 1
ATOM 3372 C C . GLN A 1 441 ? -84.369 -28.095 -57.224 1.00 92.42 435 GLN A C 1
ATOM 3373 O O . GLN A 1 441 ? -83.743 -27.167 -57.739 1.00 91.73 435 GLN A O 1
ATOM 3379 N N . LEU A 1 442 ? -83.794 -29.206 -56.772 1.00 87.49 436 LEU A N 1
ATOM 3380 C CA . LEU A 1 442 ? -82.358 -29.445 -56.874 1.00 76.80 436 LEU A CA 1
ATOM 3381 C C . LEU A 1 442 ? -81.825 -29.227 -58.285 1.00 75.89 436 LEU A C 1
ATOM 3382 O O . LEU A 1 442 ? -80.716 -28.732 -58.453 1.00 82.71 436 LEU A O 1
ATOM 3387 N N . ILE A 1 443 ? -82.603 -29.598 -59.298 1.00 70.24 437 ILE A N 1
ATOM 3388 C CA . ILE A 1 443 ? -82.172 -29.420 -60.679 1.00 65.51 437 ILE A CA 1
ATOM 3389 C C . ILE A 1 443 ? -82.211 -27.948 -61.088 1.00 73.39 437 ILE A C 1
ATOM 3390 O O . ILE A 1 443 ? -81.447 -27.497 -61.952 1.00 70.11 437 ILE A O 1
ATOM 3395 N N . LYS A 1 444 ? -83.110 -27.203 -60.461 1.00 81.39 438 LYS A N 1
ATOM 3396 C CA . LYS A 1 444 ? -83.269 -25.787 -60.756 1.00 90.76 438 LYS A CA 1
ATOM 3397 C C . LYS A 1 444 ? -82.171 -24.972 -60.088 1.00 88.72 438 LYS A C 1
ATOM 3398 O O . LYS A 1 444 ? -81.674 -23.996 -60.650 1.00 92.42 438 LYS A O 1
ATOM 3404 N N . GLU A 1 445 ? -81.791 -25.393 -58.887 1.00 85.89 439 GLU A N 1
ATOM 3405 C CA . GLU A 1 445 ? -80.859 -24.641 -58.067 1.00 93.67 439 GLU A CA 1
ATOM 3406 C C . GLU A 1 445 ? -79.407 -24.983 -58.373 1.00 95.60 439 GLU A C 1
ATOM 3407 O O . GLU A 1 445 ? -78.482 -24.320 -57.900 1.00 98.91 439 GLU A O 1
ATOM 3413 N N . LEU A 1 446 ? -79.210 -26.026 -59.166 1.00 88.72 440 LEU A N 1
ATOM 3414 C CA . LEU A 1 446 ? -77.866 -26.463 -59.485 1.00 82.75 440 LEU A CA 1
ATOM 3415 C C . LEU A 1 446 ? -77.131 -25.382 -60.273 1.00 84.19 440 LEU A C 1
ATOM 3416 O O . LEU A 1 446 ? -76.011 -25.015 -59.927 1.00 83.38 440 LEU A O 1
ATOM 3421 N N . PRO A 1 447 ? -77.768 -24.850 -61.325 1.00 79.19 441 PRO A N 1
ATOM 3422 C CA . PRO A 1 447 ? -77.103 -23.827 -62.134 1.00 75.49 441 PRO A CA 1
ATOM 3423 C C . PRO A 1 447 ? -76.836 -22.546 -61.343 1.00 68.38 441 PRO A C 1
ATOM 3424 O O . PRO A 1 447 ? -76.038 -21.702 -61.761 1.00 68.10 441 PRO A O 1
ATOM 3428 N N . GLU A 1 448 ? -77.498 -22.409 -60.203 1.00 64.94 442 GLU A N 1
ATOM 3429 C CA . GLU A 1 448 ? -77.329 -21.225 -59.378 1.00 68.21 442 GLU A CA 1
ATOM 3430 C C . GLU A 1 448 ? -76.133 -21.389 -58.452 1.00 71.16 442 GLU A C 1
ATOM 3431 O O . GLU A 1 448 ? -75.358 -20.456 -58.276 1.00 70.52 442 GLU A O 1
ATOM 3437 N N . LEU A 1 449 ? -75.977 -22.578 -57.872 1.00 74.73 443 LEU A N 1
ATOM 3438 C CA . LEU A 1 449 ? -74.785 -22.890 -57.085 1.00 75.71 443 LEU A CA 1
ATOM 3439 C C . LEU A 1 449 ? -73.541 -22.807 -57.970 1.00 74.43 443 LEU A C 1
ATOM 3440 O O . LEU A 1 449 ? -72.482 -22.383 -57.522 1.00 75.14 443 LEU A O 1
ATOM 3445 N N . LEU A 1 450 ? -73.671 -23.208 -59.229 1.00 65.15 444 LEU A N 1
ATOM 3446 C CA . LEU A 1 450 ? -72.580 -23.046 -60.173 1.00 64.31 444 LEU A CA 1
ATOM 3447 C C . LEU A 1 450 ? -72.251 -21.570 -60.404 1.00 70.27 444 LEU A C 1
ATOM 3448 O O . LEU A 1 450 ? -71.086 -21.176 -60.365 1.00 67.96 444 LEU A O 1
ATOM 3453 N N . GLN A 1 451 ? -73.275 -20.760 -60.655 1.00 68.14 445 GLN A N 1
ATOM 3454 C CA . GLN A 1 451 ? -73.068 -19.342 -60.905 1.00 64.42 445 GLN A CA 1
ATOM 3455 C C . GLN A 1 451 ? -72.372 -18.685 -59.711 1.00 67.65 445 GLN A C 1
ATOM 3456 O O . GLN A 1 451 ? -71.386 -17.954 -59.868 1.00 66.88 445 GLN A O 1
ATOM 3462 N N . ARG A 1 452 ? -72.886 -18.958 -58.517 1.00 62.24 446 ARG A N 1
ATOM 3463 C CA . ARG A 1 452 ? -72.321 -18.407 -57.299 1.00 65.32 446 ARG A CA 1
ATOM 3464 C C . ARG A 1 452 ? -70.800 -18.556 -57.299 1.00 70.59 446 ARG A C 1
ATOM 3465 O O . ARG A 1 452 ? -70.068 -17.599 -57.033 1.00 79.32 446 ARG A O 1
ATOM 3473 N N . ASN A 1 453 ? -70.339 -19.762 -57.613 1.00 60.80 447 ASN A N 1
ATOM 3474 C CA . ASN A 1 453 ? -68.923 -20.061 -57.660 1.00 55.98 447 ASN A CA 1
ATOM 3475 C C . ASN A 1 453 ? -68.170 -19.404 -58.821 1.00 64.12 447 ASN A C 1
ATOM 3476 O O . ASN A 1 453 ? -67.050 -18.959 -58.644 1.00 75.87 447 ASN A O 1
ATOM 3481 N N . ARG A 1 454 ? -68.755 -19.344 -60.005 1.00 63.69 448 ARG A N 1
ATOM 3482 C CA . ARG A 1 454 ? -68.086 -18.644 -61.087 1.00 68.14 448 ARG A CA 1
ATOM 3483 C C . ARG A 1 454 ? -67.854 -17.231 -60.608 1.00 73.84 448 ARG A C 1
ATOM 3484 O O . ARG A 1 454 ? -66.808 -16.640 -60.852 1.00 80.18 448 ARG A O 1
ATOM 3492 N N . GLU A 1 455 ? -68.850 -16.685 -59.925 1.00 72.63 449 GLU A N 1
ATOM 3493 C CA . GLU A 1 455 ? -68.807 -15.293 -59.521 1.00 68.56 449 GLU A CA 1
ATOM 3494 C C . GLU A 1 455 ? -67.682 -15.033 -58.546 1.00 70.38 449 GLU A C 1
ATOM 3495 O O . GLU A 1 455 ? -66.954 -14.052 -58.678 1.00 76.26 449 GLU A O 1
ATOM 3501 N N . ILE A 1 456 ? -67.530 -15.912 -57.566 1.00 68.73 450 ILE A N 1
ATOM 3502 C CA . ILE A 1 456 ? -66.456 -15.742 -56.592 1.00 73.31 450 ILE A CA 1
ATOM 3503 C C . ILE A 1 456 ? -65.091 -15.798 -57.297 1.00 68.32 450 ILE A C 1
ATOM 3504 O O . ILE A 1 456 ? -64.293 -14.878 -57.190 1.00 66.87 450 ILE A O 1
ATOM 3509 N N . LEU A 1 457 ? -64.849 -16.862 -58.050 1.00 64.12 451 LEU A N 1
ATOM 3510 C CA . LEU A 1 457 ? -63.617 -16.986 -58.805 1.00 59.64 451 LEU A CA 1
ATOM 3511 C C . LEU A 1 457 ? -63.357 -15.756 -59.675 1.00 67.43 451 LEU A C 1
ATOM 3512 O O . LEU A 1 457 ? -62.215 -15.349 -59.844 1.00 72.20 451 LEU A O 1
ATOM 3517 N N . ASP A 1 458 ? -64.416 -15.161 -60.216 1.00 70.25 452 ASP A N 1
ATOM 3518 C CA . ASP A 1 458 ? -64.270 -14.058 -61.167 1.00 70.11 452 ASP A CA 1
ATOM 3519 C C . ASP A 1 458 ? -63.912 -12.727 -60.508 1.00 64.16 452 ASP A C 1
ATOM 3520 O O . ASP A 1 458 ? -63.047 -12.004 -60.997 1.00 64.40 452 ASP A O 1
ATOM 3525 N N . GLU A 1 459 ? -64.602 -12.398 -59.421 1.00 59.60 453 GLU A N 1
ATOM 3526 C CA . GLU A 1 459 ? -64.306 -11.193 -58.663 1.00 71.92 453 GLU A CA 1
ATOM 3527 C C . GLU A 1 459 ? -62.895 -11.300 -58.066 1.00 69.39 453 GLU A C 1
ATOM 3528 O O . GLU A 1 459 ? -62.137 -10.322 -58.047 1.00 60.58 453 GLU A O 1
ATOM 3534 N N . SER A 1 460 ? -62.555 -12.496 -57.590 1.00 59.91 454 SER A N 1
ATOM 3535 C CA . SER A 1 460 ? -61.226 -12.776 -57.082 1.00 63.44 454 SER A CA 1
ATOM 3536 C C . SER A 1 460 ? -60.147 -12.354 -58.071 1.00 63.67 454 SER A C 1
ATOM 3537 O O . SER A 1 460 ? -59.272 -11.555 -57.748 1.00 64.32 454 SER A O 1
ATOM 3540 N N . LEU A 1 461 ? -60.220 -12.891 -59.279 1.00 59.23 455 LEU A N 1
ATOM 3541 C CA . LEU A 1 461 ? -59.180 -12.679 -60.263 1.00 57.28 455 LEU A CA 1
ATOM 3542 C C . LEU A 1 461 ? -59.204 -11.268 -60.846 1.00 66.03 455 LEU A C 1
ATOM 3543 O O . LEU A 1 461 ? -58.158 -10.726 -61.209 1.00 67.95 455 LEU A O 1
ATOM 3548 N N . ARG A 1 462 ? -60.390 -10.667 -60.918 1.00 67.13 456 ARG A N 1
ATOM 3549 C CA . ARG A 1 462 ? -60.504 -9.267 -61.336 1.00 64.90 456 ARG A CA 1
ATOM 3550 C C . ARG A 1 462 ? -59.689 -8.338 -60.417 1.00 65.36 456 ARG A C 1
ATOM 3551 O O . ARG A 1 462 ? -59.050 -7.394 -60.891 1.00 63.44 456 ARG A O 1
ATOM 3559 N N . LEU A 1 463 ? -59.736 -8.611 -59.111 1.00 60.24 457 LEU A N 1
ATOM 3560 C CA . LEU A 1 463 ? -58.943 -7.896 -58.123 1.00 64.73 457 LEU A CA 1
ATOM 3561 C C . LEU A 1 463 ? -57.484 -7.867 -58.545 1.00 71.51 457 LEU A C 1
ATOM 3562 O O . LEU A 1 463 ? -56.908 -6.798 -58.729 1.00 75.06 457 LEU A O 1
ATOM 3567 N N . LEU A 1 464 ? -56.899 -9.053 -58.696 1.00 65.59 458 LEU A N 1
ATOM 3568 C CA . LEU A 1 464 ? -55.532 -9.179 -59.166 1.00 64.18 458 LEU A CA 1
ATOM 3569 C C . LEU A 1 464 ? -55.328 -8.413 -60.469 1.00 68.41 458 LEU A C 1
ATOM 3570 O O . LEU A 1 464 ? -54.349 -7.677 -60.619 1.00 79.42 458 LEU A O 1
ATOM 3575 N N . ASP A 1 465 ? -56.259 -8.564 -61.402 1.00 59.96 459 ASP A N 1
ATOM 3576 C CA . ASP A 1 465 ? -56.141 -7.875 -62.675 1.00 61.52 459 ASP A CA 1
ATOM 3577 C C . ASP A 1 465 ? -56.119 -6.365 -62.524 1.00 65.83 459 ASP A C 1
ATOM 3578 O O . ASP A 1 465 ? -55.316 -5.692 -63.163 1.00 68.63 459 ASP A O 1
ATOM 3583 N N . GLU A 1 466 ? -57.004 -5.834 -61.689 1.00 64.56 460 GLU A N 1
ATOM 3584 C CA . GLU A 1 466 ? -57.071 -4.394 -61.470 1.00 69.21 460 GLU A CA 1
ATOM 3585 C C . GLU A 1 466 ? -55.843 -3.829 -60.726 1.00 72.12 460 GLU A C 1
ATOM 3586 O O . GLU A 1 466 ? -55.286 -2.807 -61.133 1.00 76.68 460 GLU A O 1
ATOM 3592 N N . GLU A 1 467 ? -55.418 -4.478 -59.646 1.00 52.49 461 GLU A N 1
ATOM 3593 C CA . GLU A 1 467 ? -54.245 -4.007 -58.957 1.00 57.31 461 GLU A CA 1
ATOM 3594 C C . GLU A 1 467 ? -53.000 -4.171 -59.848 1.00 63.39 461 GLU A C 1
ATOM 3595 O O . GLU A 1 467 ? -52.131 -3.302 -59.875 1.00 53.59 461 GLU A O 1
ATOM 3601 N N . GLU A 1 468 ? -52.922 -5.264 -60.601 1.00 67.42 462 GLU A N 1
ATOM 3602 C CA . GLU A 1 468 ? -51.795 -5.437 -61.507 1.00 64.62 462 GLU A CA 1
ATOM 3603 C C . GLU A 1 468 ? -51.775 -4.329 -62.549 1.00 66.91 462 GLU A C 1
ATOM 3604 O O . GLU A 1 468 ? -50.728 -3.975 -63.071 1.00 75.82 462 GLU A O 1
ATOM 3610 N N . ALA A 1 469 ? -52.941 -3.783 -62.855 1.00 62.70 463 ALA A N 1
ATOM 3611 C CA . ALA A 1 469 ? -53.037 -2.740 -63.864 1.00 62.28 463 ALA A CA 1
ATOM 3612 C C . ALA A 1 469 ? -52.425 -1.433 -63.362 1.00 64.32 463 ALA A C 1
ATOM 3613 O O . ALA A 1 469 ? -51.522 -0.885 -63.989 1.00 72.53 463 ALA A O 1
ATOM 3615 N N . THR A 1 470 ? -52.919 -0.928 -62.240 1.00 58.33 464 THR A N 1
ATOM 3616 C CA . THR A 1 470 ? -52.379 0.310 -61.691 1.00 67.98 464 THR A CA 1
ATOM 3617 C C . THR A 1 470 ? -50.873 0.179 -61.396 1.00 62.51 464 THR A C 1
ATOM 3618 O O . THR A 1 470 ? -50.106 1.101 -61.646 1.00 66.52 464 THR A O 1
ATOM 3622 N N . ASP A 1 471 ? -50.456 -0.973 -60.888 1.00 57.01 465 ASP A N 1
ATOM 3623 C CA . ASP A 1 471 ? -49.036 -1.242 -60.662 1.00 55.46 465 ASP A CA 1
ATOM 3624 C C . ASP A 1 471 ? -48.187 -1.058 -61.943 1.00 61.30 465 ASP A C 1
ATOM 3625 O O . ASP A 1 471 ? -47.183 -0.362 -61.903 1.00 57.61 465 ASP A O 1
ATOM 3630 N N . ASN A 1 472 ? -48.604 -1.647 -63.070 1.00 67.48 466 ASN A N 1
ATOM 3631 C CA . ASN A 1 472 ? -47.909 -1.449 -64.357 1.00 65.52 466 ASN A CA 1
ATOM 3632 C C . ASN A 1 472 ? -47.917 0.011 -64.839 1.00 64.38 466 ASN A C 1
ATOM 3633 O O . ASN A 1 472 ? -46.968 0.464 -65.487 1.00 64.06 466 ASN A O 1
ATOM 3638 N N . ASP A 1 473 ? -48.988 0.738 -64.538 1.00 53.30 467 ASP A N 1
ATOM 3639 C CA . ASP A 1 473 ? -49.032 2.163 -64.844 1.00 61.41 467 ASP A CA 1
ATOM 3640 C C . ASP A 1 473 ? -48.056 2.984 -63.996 1.00 68.74 467 ASP A C 1
ATOM 3641 O O . ASP A 1 473 ? -47.341 3.843 -64.521 1.00 73.01 467 ASP A O 1
ATOM 3646 N N . LEU A 1 474 ? -48.028 2.713 -62.691 1.00 63.18 468 LEU A N 1
ATOM 3647 C CA . LEU A 1 474 ? -47.200 3.478 -61.766 1.00 61.45 468 LEU A CA 1
ATOM 3648 C C . LEU A 1 474 ? -45.717 3.272 -62.067 1.00 68.46 468 LEU A C 1
ATOM 3649 O O . LEU A 1 474 ? -44.944 4.216 -62.081 1.00 66.48 468 LEU A O 1
ATOM 3654 N N . ARG A 1 475 ? -45.330 2.031 -62.328 1.00 76.09 469 ARG A N 1
ATOM 3655 C CA . ARG A 1 475 ? -43.966 1.734 -62.730 1.00 71.76 469 ARG A CA 1
ATOM 3656 C C . ARG A 1 475 ? -43.652 2.425 -64.046 1.00 70.76 469 ARG A C 1
ATOM 3657 O O . ARG A 1 475 ? -42.511 2.750 -64.323 1.00 74.62 469 ARG A O 1
ATOM 3665 N N . ALA A 1 476 ? -44.676 2.652 -64.859 1.00 70.79 470 ALA A N 1
ATOM 3666 C CA . ALA A 1 476 ? -44.471 3.295 -66.150 1.00 67.56 470 ALA A CA 1
ATOM 3667 C C . ALA A 1 476 ? -44.214 4.787 -66.009 1.00 64.84 470 ALA A C 1
ATOM 3668 O O . ALA A 1 476 ? -43.252 5.275 -66.574 1.00 68.63 470 ALA A O 1
ATOM 3670 N N . LYS A 1 477 ? -45.063 5.506 -65.271 1.00 63.88 471 LYS A N 1
ATOM 3671 C CA . LYS A 1 477 ? -44.897 6.958 -65.099 1.00 68.54 471 LYS A CA 1
ATOM 3672 C C . LYS A 1 477 ? -43.929 7.382 -63.992 1.00 70.95 471 LYS A C 1
ATOM 3673 O O . LYS A 1 477 ? -43.564 8.549 -63.916 1.00 79.77 471 LYS A O 1
ATOM 3679 N N . PHE A 1 478 ? -43.516 6.451 -63.136 1.00 72.68 472 PHE A N 1
ATOM 3680 C CA . PHE A 1 478 ? -42.602 6.773 -62.033 1.00 64.51 472 PHE A CA 1
ATOM 3681 C C . PHE A 1 478 ? -41.562 5.683 -61.837 1.00 75.94 472 PHE A C 1
ATOM 3682 O O . PHE A 1 478 ? -41.485 5.091 -60.761 1.00 77.08 472 PHE A O 1
ATOM 3690 N N . LYS A 1 479 ? -40.772 5.409 -62.869 1.00 86.58 473 LYS A N 1
ATOM 3691 C CA . LYS A 1 479 ? -39.774 4.350 -62.785 1.00 95.91 473 LYS A CA 1
ATOM 3692 C C . LYS A 1 479 ? -39.019 4.390 -61.460 1.00 94.95 473 LYS A C 1
ATOM 3693 O O . LYS A 1 479 ? -38.892 3.370 -60.785 1.00 102.87 473 LYS A O 1
ATOM 3699 N N . GLU A 1 480 ? -38.529 5.567 -61.082 1.00 82.68 474 GLU A N 1
ATOM 3700 C CA . GLU A 1 480 ? -37.710 5.690 -59.879 1.00 80.54 474 GLU A CA 1
ATOM 3701 C C . GLU A 1 480 ? -38.482 5.501 -58.579 1.00 82.49 474 GLU A C 1
ATOM 3702 O O . GLU A 1 480 ? -38.064 4.725 -57.719 1.00 93.27 474 GLU A O 1
ATOM 3708 N N . ARG A 1 481 ? -39.594 6.212 -58.414 1.00 70.70 475 ARG A N 1
ATOM 3709 C CA . ARG A 1 481 ? -40.298 6.149 -57.138 1.00 58.12 475 ARG A CA 1
ATOM 3710 C C . ARG A 1 481 ? -41.180 4.926 -57.049 1.00 58.12 475 ARG A C 1
ATOM 3711 O O . ARG A 1 481 ? -41.699 4.602 -55.993 1.00 68.24 475 ARG A O 1
ATOM 3719 N N . TRP A 1 482 ? -41.362 4.248 -58.168 1.00 64.91 476 TRP A N 1
ATOM 3720 C CA . TRP A 1 482 ? -42.150 3.025 -58.161 1.00 71.81 476 TRP A CA 1
ATOM 3721 C C . TRP A 1 482 ? -41.285 1.872 -58.633 1.00 87.75 476 TRP A C 1
ATOM 3722 O O . TRP A 1 482 ? -41.416 1.381 -59.757 1.00 92.93 476 TRP A O 1
ATOM 3733 N N . GLN A 1 483 ? -40.373 1.464 -57.764 1.00 98.35 477 GLN A N 1
ATOM 3734 C CA . GLN A 1 483 ? -39.555 0.297 -58.027 1.00 107.37 477 GLN A CA 1
ATOM 3735 C C . GLN A 1 483 ? -40.038 -0.781 -57.080 1.00 103.91 477 GLN A C 1
ATOM 3736 O O . GLN A 1 483 ? -40.170 -0.557 -55.877 1.00 113.88 477 GLN A O 1
ATOM 3742 N N . ARG A 1 484 ? -40.335 -1.942 -57.638 1.00 89.14 478 ARG A N 1
ATOM 3743 C CA . ARG A 1 484 ? -40.970 -3.005 -56.882 1.00 92.99 478 ARG A CA 1
ATOM 3744 C C . ARG A 1 484 ? -41.021 -4.216 -57.775 1.00 91.94 478 ARG A C 1
ATOM 3745 O O . ARG A 1 484 ? -40.869 -4.098 -58.993 1.00 97.60 478 ARG A O 1
ATOM 3753 N N . THR A 1 485 ? -41.213 -5.385 -57.178 1.00 82.93 479 THR A N 1
ATOM 3754 C CA . THR A 1 485 ? -41.473 -6.557 -57.980 1.00 82.19 479 THR A CA 1
ATOM 3755 C C . THR A 1 485 ? -42.848 -6.304 -58.570 1.00 78.97 479 THR A C 1
ATOM 3756 O O . THR A 1 485 ? -43.777 -5.920 -57.850 1.00 65.95 479 THR A O 1
ATOM 3760 N N . PRO A 1 486 ? -42.965 -6.437 -59.895 1.00 79.63 480 PRO A N 1
ATOM 3761 C CA . PRO A 1 486 ? -44.248 -6.230 -60.571 1.00 82.97 480 PRO A CA 1
ATOM 3762 C C . PRO A 1 486 ? -45.346 -7.064 -59.913 1.00 81.60 480 PRO A C 1
ATOM 3763 O O . PRO A 1 486 ? -45.054 -8.113 -59.331 1.00 84.59 480 PRO A O 1
ATOM 3767 N N . SER A 1 487 ? -46.583 -6.589 -59.971 1.00 76.02 481 SER A N 1
ATOM 3768 C CA . SER A 1 487 ? -47.700 -7.400 -59.517 1.00 76.98 481 SER A CA 1
ATOM 3769 C C . SER A 1 487 ? -47.770 -8.664 -60.362 1.00 80.14 481 SER A C 1
ATOM 3770 O O . SER A 1 487 ? -48.012 -9.753 -59.853 1.00 76.83 481 SER A O 1
ATOM 3773 N N . ASN A 1 488 ? -47.522 -8.507 -61.656 1.00 89.07 482 ASN A N 1
ATOM 3774 C CA . ASN A 1 488 ? -47.483 -9.630 -62.584 1.00 93.39 482 ASN A CA 1
ATOM 3775 C C . ASN A 1 488 ? -46.753 -10.860 -62.032 1.00 99.53 482 ASN A C 1
ATOM 3776 O O . ASN A 1 488 ? -47.274 -11.974 -62.100 1.00 100.03 482 ASN A O 1
ATOM 3781 N N . GLU A 1 489 ? -45.552 -10.659 -61.488 1.00 101.91 483 GLU A N 1
ATOM 3782 C CA . GLU A 1 489 ? -44.746 -11.771 -60.970 1.00 107.27 483 GLU A CA 1
ATOM 3783 C C . GLU A 1 489 ? -45.266 -12.293 -59.631 1.00 105.74 483 GLU A C 1
ATOM 3784 O O . GLU A 1 489 ? -45.255 -13.498 -59.372 1.00 107.95 483 GLU A O 1
ATOM 3790 N N . LEU A 1 490 ? -45.715 -11.377 -58.783 1.00 97.09 484 LEU A N 1
ATOM 3791 C CA . LEU A 1 490 ? -46.204 -11.725 -57.459 1.00 92.80 484 LEU A CA 1
ATOM 3792 C C . LEU A 1 490 ? -47.481 -12.579 -57.544 1.00 89.75 484 LEU A C 1
ATOM 3793 O O . LEU A 1 490 ? -47.766 -13.405 -56.666 1.00 81.12 484 LEU A O 1
ATOM 3798 N N . TYR A 1 491 ? -48.236 -12.381 -58.622 1.00 90.71 485 TYR A N 1
ATOM 3799 C CA . TYR A 1 491 ? -49.565 -12.978 -58.770 1.00 85.46 485 TYR A CA 1
ATOM 3800 C C . TYR A 1 491 ? -49.574 -14.298 -59.548 1.00 87.10 485 TYR A C 1
ATOM 3801 O O . TYR A 1 491 ? -50.611 -14.950 -59.654 1.00 89.84 485 TYR A O 1
ATOM 3810 N N . LYS A 1 492 ? -48.423 -14.686 -60.087 1.00 82.63 486 LYS A N 1
ATOM 3811 C CA . LYS A 1 492 ? -48.315 -15.932 -60.840 1.00 90.53 486 LYS A CA 1
ATOM 3812 C C . LYS A 1 492 ? -48.841 -17.182 -60.092 1.00 93.07 486 LYS A C 1
ATOM 3813 O O . LYS A 1 492 ? -49.577 -17.992 -60.673 1.00 87.96 486 LYS A O 1
ATOM 3819 N N . PRO A 1 493 ? -48.454 -17.353 -58.813 1.00 91.83 487 PRO A N 1
ATOM 3820 C CA . PRO A 1 493 ? -48.992 -18.449 -57.993 1.00 86.38 487 PRO A CA 1
ATOM 3821 C C . PRO A 1 493 ? -50.515 -18.460 -57.904 1.00 89.09 487 PRO A C 1
ATOM 3822 O O . PRO A 1 493 ? -51.150 -19.442 -58.302 1.00 89.62 487 PRO A O 1
ATOM 3826 N N . LEU A 1 494 ? -51.094 -17.385 -57.376 1.00 83.23 488 LEU A N 1
ATOM 3827 C CA . LEU A 1 494 ? -52.544 -17.304 -57.204 1.00 74.44 488 LEU A CA 1
ATOM 3828 C C . LEU A 1 494 ? -53.348 -17.464 -58.509 1.00 77.71 488 LEU A C 1
ATOM 3829 O O . LEU A 1 494 ? -54.471 -17.985 -58.506 1.00 73.84 488 LEU A O 1
ATOM 3834 N N . ARG A 1 495 ? -52.778 -17.005 -59.616 1.00 72.82 489 ARG A N 1
ATOM 3835 C CA . ARG A 1 495 ? -53.408 -17.178 -60.912 1.00 65.20 489 ARG A CA 1
ATOM 3836 C C . ARG A 1 495 ? -53.277 -18.616 -61.405 1.00 76.80 489 ARG A C 1
ATOM 3837 O O . ARG A 1 495 ? -53.966 -19.022 -62.340 1.00 82.27 489 ARG A O 1
ATOM 3845 N N . ALA A 1 496 ? -52.390 -19.381 -60.771 1.00 76.38 490 ALA A N 1
ATOM 3846 C CA . ALA A 1 496 ? -52.263 -20.807 -61.053 1.00 74.17 490 ALA A CA 1
ATOM 3847 C C . ALA A 1 496 ? -53.366 -21.598 -60.337 1.00 78.12 490 ALA A C 1
ATOM 3848 O O . ALA A 1 496 ? -53.962 -22.498 -60.925 1.00 79.29 490 ALA A O 1
ATOM 3850 N N . GLU A 1 497 ? -53.636 -21.268 -59.074 1.00 77.38 491 GLU A N 1
ATOM 3851 C CA . GLU A 1 497 ? -54.794 -21.830 -58.391 1.00 80.69 491 GLU A CA 1
ATOM 3852 C C . GLU A 1 497 ? -56.045 -21.472 -59.193 1.00 78.50 491 GLU A C 1
ATOM 3853 O O . GLU A 1 497 ? -56.866 -22.339 -59.527 1.00 77.07 491 GLU A O 1
ATOM 3859 N N . GLY A 1 498 ? -56.175 -20.186 -59.495 1.00 65.45 492 GLY A N 1
ATOM 3860 C CA . GLY A 1 498 ? -57.257 -19.707 -60.323 1.00 66.72 492 GLY A CA 1
ATOM 3861 C C . GLY A 1 498 ? -57.527 -20.617 -61.506 1.00 71.78 492 GLY A C 1
ATOM 3862 O O . GLY A 1 498 ? -58.647 -21.091 -61.684 1.00 67.01 492 GLY A O 1
ATOM 3863 N N . THR A 1 499 ? -56.501 -20.866 -62.313 1.00 71.60 493 THR A N 1
ATOM 3864 C CA . THR A 1 499 ? -56.669 -21.636 -63.539 1.00 76.87 493 THR A CA 1
ATOM 3865 C C . THR A 1 499 ? -57.151 -23.061 -63.271 1.00 88.21 493 THR A C 1
ATOM 3866 O O . THR A 1 499 ? -58.007 -23.586 -64.000 1.00 89.77 493 THR A O 1
ATOM 3870 N N . ASN A 1 500 ? -56.601 -23.684 -62.232 1.00 81.19 494 ASN A N 1
ATOM 3871 C CA . ASN A 1 500 ? -57.066 -24.998 -61.817 1.00 88.43 494 ASN A CA 1
ATOM 3872 C C . ASN A 1 500 ? -58.535 -24.949 -61.438 1.00 89.52 494 ASN A C 1
ATOM 3873 O O . ASN A 1 500 ? -59.357 -25.676 -61.992 1.00 96.40 494 ASN A O 1
ATOM 3878 N N . PHE A 1 501 ? -58.859 -24.092 -60.480 1.00 81.82 495 PHE A N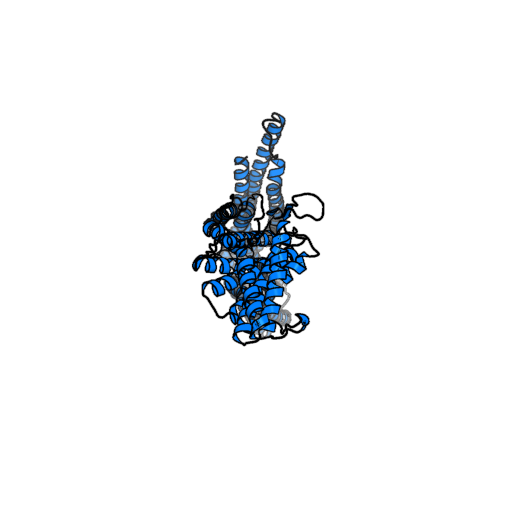 1
ATOM 3879 C CA . PHE A 1 501 ? -60.238 -23.890 -60.092 1.00 78.69 495 PHE A CA 1
ATOM 3880 C C . PHE A 1 501 ? -61.113 -23.869 -61.330 1.00 81.60 495 PHE A C 1
ATOM 3881 O O . PHE A 1 501 ? -62.127 -24.556 -61.396 1.00 82.36 495 PHE A O 1
ATOM 3889 N N . ARG A 1 502 ? -60.697 -23.095 -62.320 1.00 79.19 496 ARG A N 1
ATOM 3890 C CA . ARG A 1 502 ? -61.433 -22.996 -63.563 1.00 80.42 496 ARG A CA 1
ATOM 3891 C C . ARG A 1 502 ? -61.685 -24.388 -64.156 1.00 87.96 496 ARG A C 1
ATOM 3892 O O . ARG A 1 502 ? -62.809 -24.724 -64.526 1.00 95.02 496 ARG A O 1
ATOM 3900 N N . THR A 1 503 ? -60.637 -25.200 -64.229 1.00 85.19 497 THR A N 1
ATOM 3901 C CA . THR A 1 503 ? -60.744 -26.546 -64.770 1.00 73.92 497 THR A CA 1
ATOM 3902 C C . THR A 1 503 ? -61.602 -27.451 -63.889 1.00 76.90 497 THR A C 1
ATOM 3903 O O . THR A 1 503 ? -62.154 -28.447 -64.363 1.00 89.21 497 THR A O 1
ATOM 3907 N N . VAL A 1 504 ? -61.737 -27.097 -62.618 1.00 69.60 498 VAL A N 1
ATOM 3908 C CA . VAL A 1 504 ? -62.675 -27.797 -61.749 1.00 76.73 498 VAL A CA 1
ATOM 3909 C C . VAL A 1 504 ? -64.124 -27.514 -62.166 1.00 86.78 498 VAL A C 1
ATOM 3910 O O . VAL A 1 504 ? -64.929 -28.434 -62.345 1.00 91.85 498 VAL A O 1
ATOM 3914 N N . LEU A 1 505 ? -64.449 -26.237 -62.322 1.00 80.80 499 LEU A N 1
ATOM 3915 C CA . LEU A 1 505 ? -65.786 -25.843 -62.728 1.00 76.86 499 LEU A CA 1
ATOM 3916 C C . LEU A 1 505 ? -66.149 -26.470 -64.068 1.00 84.51 499 LEU A C 1
ATOM 3917 O O . LEU A 1 505 ? -67.319 -26.743 -64.336 1.00 86.45 499 LEU A O 1
ATOM 3922 N N . ASP A 1 506 ? -65.137 -26.696 -64.899 1.00 82.84 500 ASP A N 1
ATOM 3923 C CA . ASP A 1 506 ? -65.328 -27.349 -66.181 1.00 85.65 500 ASP A CA 1
ATOM 3924 C C . ASP A 1 506 ? -65.872 -28.757 -65.987 1.00 87.89 500 ASP A C 1
ATOM 3925 O O . ASP A 1 506 ? -66.813 -29.165 -66.665 1.00 84.25 500 ASP A O 1
ATOM 3930 N N . LYS A 1 507 ? -65.273 -29.493 -65.055 1.00 86.22 501 LYS A N 1
ATOM 3931 C CA . LYS A 1 507 ? -65.691 -30.856 -64.774 1.00 84.05 501 LYS A CA 1
ATOM 3932 C C . LYS A 1 507 ? -67.057 -30.893 -64.090 1.00 86.31 501 LYS A C 1
ATOM 3933 O O . LYS A 1 507 ? -67.897 -31.729 -64.412 1.00 87.12 501 LYS A O 1
ATOM 3939 N N . ALA A 1 508 ? -67.281 -29.976 -63.157 1.00 85.10 502 ALA A N 1
ATOM 3940 C CA . ALA A 1 508 ? -68.549 -29.919 -62.443 1.00 81.16 502 ALA A CA 1
ATOM 3941 C C . ALA A 1 508 ? -69.727 -29.671 -63.380 1.00 85.07 502 ALA A C 1
ATOM 3942 O O . ALA A 1 508 ? -70.784 -30.285 -63.231 1.00 89.44 502 ALA A O 1
ATOM 3944 N N . VAL A 1 509 ? -69.547 -28.763 -64.333 1.00 81.04 503 VAL A N 1
ATOM 3945 C CA . VAL A 1 509 ? -70.575 -28.483 -65.336 1.00 77.16 503 VAL A CA 1
ATOM 3946 C C . VAL A 1 509 ? -70.831 -29.720 -66.200 1.00 82.84 503 VAL A C 1
ATOM 3947 O O . VAL A 1 509 ? -71.971 -30.063 -66.495 1.00 82.61 503 VAL A O 1
ATOM 3951 N N . GLN A 1 510 ? -69.754 -30.382 -66.605 1.00 85.32 504 GLN A N 1
ATOM 3952 C CA . GLN A 1 510 ? -69.831 -31.621 -67.361 1.00 80.99 504 GLN A CA 1
ATOM 3953 C C . GLN A 1 510 ? -70.748 -32.626 -66.654 1.00 77.88 504 GLN A C 1
ATOM 3954 O O . GLN A 1 510 ? -71.533 -33.331 -67.294 1.00 79.42 504 GLN A O 1
ATOM 3960 N N . ALA A 1 511 ? -70.647 -32.672 -65.329 1.00 73.61 505 ALA A N 1
ATOM 3961 C CA . ALA A 1 511 ? -71.439 -33.590 -64.518 1.00 72.13 505 ALA A CA 1
ATOM 3962 C C . ALA A 1 511 ? -72.884 -33.109 -64.375 1.00 69.26 505 ALA A C 1
ATOM 3963 O O . ALA A 1 511 ? -73.822 -33.908 -64.407 1.00 77.13 505 ALA A O 1
ATOM 3965 N N . ASP A 1 512 ? -73.060 -31.804 -64.206 1.00 59.39 506 ASP A N 1
ATOM 3966 C CA . ASP A 1 512 ? -74.384 -31.196 -64.287 1.00 68.05 506 ASP A CA 1
ATOM 3967 C C . ASP A 1 512 ? -75.147 -31.667 -65.529 1.00 77.32 506 ASP A C 1
ATOM 3968 O O . ASP A 1 512 ? -76.331 -31.989 -65.457 1.00 81.05 506 ASP A O 1
ATOM 3973 N N . GLY A 1 513 ? -74.460 -31.693 -66.667 1.00 76.45 507 GLY A N 1
ATOM 3974 C CA . GLY A 1 513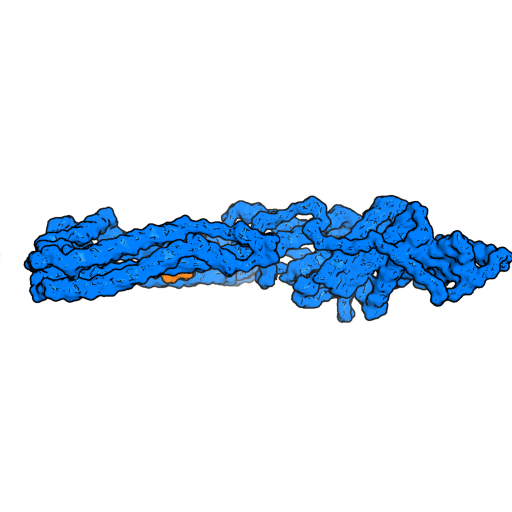 ? -75.069 -32.063 -67.928 1.00 72.75 507 GLY A CA 1
ATOM 3975 C C . GLY A 1 513 ? -75.503 -33.516 -67.964 1.00 78.35 507 GLY A C 1
ATOM 3976 O O . GLY A 1 513 ? -76.534 -33.841 -68.559 1.00 78.64 507 GLY A O 1
ATOM 3977 N N . GLN A 1 514 ? -74.721 -34.389 -67.330 1.00 71.50 508 GLN A N 1
ATOM 3978 C CA . GLN A 1 514 ? -75.039 -35.808 -67.306 1.00 72.94 508 GLN A CA 1
ATOM 3979 C C . GLN A 1 514 ? -76.274 -36.060 -66.452 1.00 76.37 508 GLN A C 1
ATOM 3980 O O . GLN A 1 514 ? -77.169 -36.813 -66.838 1.00 76.85 508 GLN A O 1
ATOM 3986 N N . VAL A 1 515 ? -76.292 -35.439 -65.279 1.00 68.58 509 VAL A N 1
ATOM 3987 C CA . VAL A 1 515 ? -77.386 -35.571 -64.331 1.00 67.42 509 VAL A CA 1
ATOM 3988 C C . VAL A 1 515 ? -78.701 -34.992 -64.891 1.00 83.24 509 VAL A C 1
ATOM 3989 O O . VAL A 1 515 ? -79.779 -35.556 -64.685 1.00 88.62 509 VAL A O 1
ATOM 3993 N N . LYS A 1 516 ? -78.598 -33.886 -65.623 1.00 82.63 510 LYS A N 1
ATOM 3994 C CA . LYS A 1 516 ? -79.762 -33.209 -66.194 1.00 80.32 510 LYS A CA 1
ATOM 3995 C C . LYS A 1 516 ? -80.380 -34.029 -67.333 1.00 78.62 510 LYS A C 1
ATOM 3996 O O . LYS A 1 516 ? -81.598 -34.129 -67.452 1.00 71.58 510 LYS A O 1
ATOM 4002 N N . GLU A 1 517 ? -79.531 -34.619 -68.165 1.00 79.81 511 GLU A N 1
ATOM 4003 C CA . GLU A 1 517 ? -79.994 -35.454 -69.256 1.00 82.83 511 GLU A CA 1
ATOM 4004 C C . GLU A 1 517 ? -80.678 -36.713 -68.710 1.00 85.49 511 GLU A C 1
ATOM 4005 O O . GLU A 1 517 ? -81.659 -37.206 -69.292 1.00 79.16 511 GLU A O 1
ATOM 4011 N N . CYS A 1 518 ? -80.170 -37.221 -67.586 1.00 75.01 512 CYS A N 1
ATOM 4012 C CA . CYS A 1 518 ? -80.806 -38.355 -66.922 1.00 72.43 512 CYS A CA 1
ATOM 4013 C C . CYS A 1 518 ? -82.175 -37.963 -66.345 1.00 65.86 512 CYS A C 1
ATOM 4014 O O . CYS A 1 518 ? -83.112 -38.734 -66.409 1.00 68.46 512 CYS A O 1
ATOM 4017 N N . TYR A 1 519 ? -82.272 -36.761 -65.789 1.00 68.14 513 TYR A N 1
ATOM 4018 C CA . TYR A 1 519 ? -83.518 -36.203 -65.250 1.00 72.09 513 TYR A CA 1
ATOM 4019 C C . TYR A 1 519 ? -84.586 -35.920 -66.291 1.00 72.42 513 TYR A C 1
ATOM 4020 O O . TYR A 1 519 ? -85.766 -36.030 -65.995 1.00 76.08 513 TYR A O 1
ATOM 4029 N N . GLN A 1 520 ? -84.176 -35.537 -67.494 1.00 70.45 514 GLN A N 1
ATOM 4030 C CA . GLN A 1 520 ? -85.138 -35.244 -68.546 1.00 82.73 514 GLN A CA 1
ATOM 4031 C C . GLN A 1 520 ? -85.660 -36.537 -69.178 1.00 82.58 514 GLN A C 1
ATOM 4032 O O . GLN A 1 520 ? -86.777 -36.579 -69.704 1.00 87.50 514 GLN A O 1
ATOM 4038 N N . SER A 1 521 ? -84.853 -37.589 -69.105 1.00 69.98 515 SER A N 1
ATOM 4039 C CA . SER A 1 521 ? -85.183 -38.851 -69.741 1.00 67.97 515 SER A CA 1
ATOM 4040 C C . SER A 1 521 ? -85.904 -39.790 -68.823 1.00 67.07 515 SER A C 1
ATOM 4041 O O . SER A 1 521 ? -86.232 -40.891 -69.226 1.00 73.87 515 SER A O 1
ATOM 4044 N N . HIS A 1 522 ? -86.139 -39.376 -67.587 1.00 61.15 516 HIS A N 1
ATOM 4045 C CA . HIS A 1 522 ? -86.842 -40.249 -66.654 1.00 65.32 516 HIS A CA 1
ATOM 4046 C C . HIS A 1 522 ? -87.902 -39.503 -65.864 1.00 68.93 516 HIS A C 1
ATOM 4047 O O . HIS A 1 522 ? -88.647 -40.111 -65.095 1.00 72.97 516 HIS A O 1
ATOM 4054 N N . ARG A 1 523 ? -87.977 -38.190 -66.053 1.00 66.84 517 ARG A N 1
ATOM 4055 C CA . ARG A 1 523 ? -88.954 -37.396 -65.317 1.00 72.28 517 ARG A CA 1
ATOM 4056 C C . ARG A 1 523 ? -90.428 -37.776 -65.551 1.00 76.39 517 ARG A C 1
ATOM 4057 O O . ARG A 1 523 ? -91.245 -37.591 -64.650 1.00 78.88 517 ARG A O 1
ATOM 4065 N N . ASP A 1 524 ? -90.785 -38.292 -66.727 1.00 70.19 518 ASP A N 1
ATOM 4066 C CA . ASP A 1 524 ? -92.211 -38.605 -66.959 1.00 65.78 518 ASP A CA 1
ATOM 4067 C C . ASP A 1 524 ? -92.696 -39.833 -66.192 1.00 65.76 518 ASP A C 1
ATOM 4068 O O . ASP A 1 524 ? -93.712 -39.771 -65.499 1.00 63.76 518 ASP A O 1
ATOM 4073 N N . THR A 1 525 ? -91.957 -40.936 -66.293 1.00 68.52 519 THR A N 1
ATOM 4074 C CA . THR A 1 525 ? -92.290 -42.141 -65.532 1.00 71.11 519 THR A CA 1
ATOM 4075 C C . THR A 1 525 ? -92.359 -41.854 -64.031 1.00 68.68 519 THR A C 1
ATOM 4076 O O . THR A 1 525 ? -93.260 -42.331 -63.340 1.00 72.36 519 THR A O 1
ATOM 4080 N N . ILE A 1 526 ? -91.396 -41.085 -63.530 1.00 61.87 520 ILE A N 1
ATOM 4081 C CA . ILE A 1 526 ? -91.357 -40.714 -62.114 1.00 63.52 520 ILE A CA 1
ATOM 4082 C C . ILE A 1 526 ? -92.618 -39.967 -61.639 1.00 68.23 520 ILE A C 1
ATOM 4083 O O . ILE A 1 526 ? -93.191 -40.307 -60.605 1.00 68.54 520 ILE A O 1
ATOM 4088 N N . VAL A 1 527 ? -93.028 -38.946 -62.393 1.00 78.54 521 VAL A N 1
ATOM 4089 C CA . VAL A 1 527 ? -94.278 -38.214 -62.152 1.00 75.08 521 VAL A CA 1
ATOM 4090 C C . VAL A 1 527 ? -95.473 -39.150 -62.052 1.00 76.03 521 VAL A C 1
ATOM 4091 O O . VAL A 1 527 ? -96.353 -38.976 -61.210 1.00 80.83 521 VAL A O 1
ATOM 4095 N N . LEU A 1 528 ? -95.513 -40.130 -62.941 1.00 66.64 522 LEU A N 1
ATOM 4096 C CA . LEU A 1 528 ? -96.532 -41.154 -62.866 1.00 72.33 522 LEU A CA 1
ATOM 4097 C C . LEU A 1 528 ? -96.410 -41.944 -61.544 1.00 73.26 522 LEU A C 1
ATOM 4098 O O . LEU A 1 528 ? -97.369 -42.015 -60.759 1.00 66.17 522 LEU A O 1
ATOM 4103 N N . LEU A 1 529 ? -95.226 -42.514 -61.301 1.00 70.00 523 LEU A N 1
ATOM 4104 C CA . LEU A 1 529 ? -94.930 -43.242 -60.059 1.00 72.12 523 LEU A CA 1
ATOM 4105 C C . LEU A 1 529 ? -95.363 -42.503 -58.794 1.00 74.95 523 LEU A C 1
ATOM 4106 O O . LEU A 1 529 ? -95.675 -43.131 -57.780 1.00 74.70 523 LEU A O 1
ATOM 4111 N N . CYS A 1 530 ? -95.375 -41.175 -58.857 1.00 75.08 524 CYS A N 1
ATOM 4112 C CA . CYS A 1 530 ? -95.716 -40.348 -57.700 1.00 80.93 524 CYS A CA 1
ATOM 4113 C C . CYS A 1 530 ? -97.211 -40.092 -57.490 1.00 88.69 524 CYS A C 1
ATOM 4114 O O . CYS A 1 530 ? -97.585 -39.375 -56.561 1.00 94.55 524 CYS A O 1
ATOM 4117 N N . LYS A 1 531 ? -98.062 -40.663 -58.340 1.00 86.83 525 LYS A N 1
ATOM 4118 C CA . LYS A 1 531 ? -99.499 -40.404 -58.252 1.00 86.96 525 LYS A CA 1
ATOM 4119 C C . LYS A 1 531 ? -100.156 -41.193 -57.118 1.00 79.19 525 LYS A C 1
ATOM 4120 O O . LYS A 1 531 ? -99.671 -42.262 -56.749 1.00 82.02 525 LYS A O 1
ATOM 4126 N N . PRO A 1 532 ? -101.260 -40.663 -56.557 1.00 77.23 526 PRO A N 1
ATOM 4127 C CA . PRO A 1 532 ? -102.056 -41.383 -55.551 1.00 73.66 526 PRO A CA 1
ATOM 4128 C C . PRO A 1 532 ? -102.461 -42.755 -56.072 1.00 79.05 526 PRO A C 1
ATOM 4129 O O . PRO A 1 532 ? -102.640 -42.915 -57.275 1.00 89.65 526 PRO A O 1
ATOM 4133 N N . GLU A 1 533 ? -102.610 -43.729 -55.184 1.00 77.27 527 GLU A N 1
ATOM 4134 C CA . GLU A 1 533 ? -102.705 -45.123 -55.615 1.00 85.64 527 GLU A CA 1
ATOM 4135 C C . GLU A 1 533 ? -103.743 -45.423 -56.713 1.00 94.17 527 GLU A C 1
ATOM 4136 O O . GLU A 1 533 ? -103.419 -46.096 -57.692 1.00 93.38 527 GLU A O 1
ATOM 4142 N N . PRO A 1 534 ? -104.986 -44.937 -56.552 1.00 99.41 528 PRO A N 1
ATOM 4143 C CA . PRO A 1 534 ? -106.015 -45.214 -57.570 1.00 103.87 528 PRO A CA 1
ATOM 4144 C C . PRO A 1 534 ? -105.675 -44.608 -58.937 1.00 93.77 528 PRO A C 1
ATOM 4145 O O . PRO A 1 534 ? -105.733 -45.312 -59.944 1.00 90.28 528 PRO A O 1
ATOM 4149 N N . GLU A 1 535 ? -105.327 -43.324 -58.962 1.00 85.04 529 GLU A N 1
ATOM 4150 C CA . GLU A 1 535 ? -104.899 -42.663 -60.187 1.00 85.84 529 GLU A CA 1
ATOM 4151 C C . GLU A 1 535 ? -103.721 -43.381 -60.846 1.00 81.29 529 GLU A C 1
ATOM 4152 O O . GLU A 1 535 ? -103.689 -43.583 -62.058 1.00 89.76 529 GLU A O 1
ATOM 4158 N N . LEU A 1 536 ? -102.749 -43.772 -60.043 1.00 73.17 530 LEU A N 1
ATOM 4159 C CA . LEU A 1 536 ? -101.630 -44.513 -60.571 1.00 77.71 530 LEU A CA 1
ATOM 4160 C C . LEU A 1 536 ? -102.092 -45.863 -61.111 1.00 77.02 530 LEU A C 1
ATOM 4161 O O . LEU A 1 536 ? -101.702 -46.272 -62.198 1.00 85.75 530 LEU A O 1
ATOM 4166 N N . ASN A 1 537 ? -102.925 -46.556 -60.352 1.00 68.96 531 ASN A N 1
ATOM 4167 C CA . ASN A 1 537 ? -103.433 -47.848 -60.802 1.00 76.36 531 ASN A CA 1
ATOM 4168 C C . ASN A 1 537 ? -104.181 -47.767 -62.132 1.00 87.14 531 ASN A C 1
ATOM 4169 O O . ASN A 1 537 ? -104.048 -48.649 -62.980 1.00 89.99 531 ASN A O 1
ATOM 4174 N N . ALA A 1 538 ? -104.952 -46.694 -62.303 1.00 89.63 532 ALA A N 1
ATOM 4175 C CA . ALA A 1 538 ? -105.766 -46.484 -63.499 1.00 88.42 532 ALA A CA 1
ATOM 4176 C C . ALA A 1 538 ? -104.931 -46.111 -64.723 1.00 81.53 532 ALA A C 1
ATOM 4177 O O . ALA A 1 538 ? -105.467 -45.913 -65.812 1.00 88.75 532 ALA A O 1
ATOM 4179 N N . ALA A 1 539 ? -103.619 -46.035 -64.538 1.00 76.58 533 ALA A N 1
ATOM 4180 C CA . ALA A 1 539 ? -102.696 -45.674 -65.606 1.00 76.75 533 ALA A CA 1
ATOM 4181 C C . ALA A 1 539 ? -101.810 -46.854 -65.987 1.00 75.50 533 ALA A C 1
ATOM 4182 O O . ALA A 1 539 ? -101.056 -46.785 -66.965 1.00 74.72 533 ALA A O 1
ATOM 4184 N N . ILE A 1 540 ? -101.910 -47.931 -65.207 1.00 67.72 534 ILE A N 1
ATOM 4185 C CA . ILE A 1 540 ? -101.159 -49.162 -65.461 1.00 73.46 534 ILE A CA 1
ATOM 4186 C C . ILE A 1 540 ? -102.042 -50.193 -66.157 1.00 77.47 534 ILE A C 1
ATOM 4187 O O . ILE A 1 540 ? -102.942 -50.758 -65.529 1.00 79.53 534 ILE A O 1
ATOM 4192 N N . PRO A 1 541 ? -101.764 -50.468 -67.445 1.00 79.88 535 PRO A N 1
ATOM 4193 C CA . PRO A 1 541 ? -102.677 -51.273 -68.278 1.00 85.68 535 PRO A CA 1
ATOM 4194 C C . PRO A 1 541 ? -102.963 -52.629 -67.650 1.00 93.76 535 PRO A C 1
ATOM 4195 O O . PRO A 1 541 ? -102.046 -53.275 -67.125 1.00 87.71 535 PRO A O 1
ATOM 4199 N N . SER A 1 542 ? -104.227 -53.042 -67.713 1.00 100.68 536 SER A N 1
ATOM 4200 C CA . SER A 1 542 ? -104.673 -54.322 -67.166 1.00 101.62 536 SER A CA 1
ATOM 4201 C C . SER A 1 542 ? -104.253 -55.493 -68.032 1.00 89.77 536 SER A C 1
ATOM 4202 O O . SER A 1 542 ? -103.965 -55.346 -69.216 1.00 88.52 536 SER A O 1
ATOM 4205 N N . ALA A 1 543 ? -104.234 -56.661 -67.416 1.00 86.80 537 ALA A N 1
ATOM 4206 C CA . ALA A 1 543 ? -103.888 -57.897 -68.094 1.00 93.22 537 ALA A CA 1
ATOM 4207 C C . ALA A 1 543 ? -104.690 -59.004 -67.443 1.00 96.41 537 ALA A C 1
ATOM 4208 O O . ALA A 1 543 ? -105.119 -58.880 -66.290 1.00 95.62 537 ALA A O 1
ATOM 4210 N N . ASN A 1 544 ? -104.906 -60.081 -68.181 1.00 97.86 538 ASN A N 1
ATOM 4211 C CA . ASN A 1 544 ? -105.508 -61.253 -67.586 1.00 106.97 538 ASN A CA 1
ATOM 4212 C C . ASN A 1 544 ? -104.397 -62.010 -66.895 1.00 117.45 538 ASN A C 1
ATOM 4213 O O . ASN A 1 544 ? -103.446 -62.453 -67.540 1.00 120.61 538 ASN A O 1
ATOM 4218 N N . PRO A 1 545 ? -104.486 -62.108 -65.563 1.00 123.93 539 PRO A N 1
ATOM 4219 C CA . PRO A 1 545 ? -103.508 -62.824 -64.746 1.00 128.96 539 PRO A CA 1
ATOM 4220 C C . PRO A 1 545 ? -103.737 -64.332 -64.796 1.00 135.14 539 PRO A C 1
ATOM 4221 O O . PRO A 1 545 ? -104.847 -64.793 -64.528 1.00 135.89 539 PRO A O 1
ATOM 4225 N N . ALA A 1 546 ? -102.698 -65.083 -65.151 1.00 143.79 540 ALA A N 1
ATOM 4226 C CA . ALA A 1 546 ? -102.763 -66.542 -65.148 1.00 152.63 540 ALA A CA 1
ATOM 4227 C C . ALA A 1 546 ? -102.715 -67.070 -63.717 1.00 160.81 540 ALA A C 1
ATOM 4228 O O . ALA A 1 546 ? -101.653 -67.098 -63.093 1.00 161.21 540 ALA A O 1
ATOM 4230 N N . LYS A 1 547 ? -103.872 -67.480 -63.203 1.00 167.99 541 LYS A N 1
ATOM 4231 C CA . LYS A 1 547 ? -104.001 -67.957 -61.826 1.00 177.33 541 LYS A CA 1
ATOM 4232 C C . LYS A 1 547 ? -103.166 -69.215 -61.605 1.00 180.89 541 LYS A C 1
ATOM 4233 O O . LYS A 1 547 ? -102.904 -69.617 -60.468 1.00 179.79 541 LYS A O 1
ATOM 4239 N N . THR A 1 548 ? -102.756 -69.825 -62.712 1.00 183.80 542 THR A N 1
ATOM 4240 C CA . THR A 1 548 ? -101.902 -71.008 -62.708 1.00 184.27 542 THR A CA 1
ATOM 4241 C C . THR A 1 548 ? -100.655 -70.789 -61.849 1.00 179.56 542 THR A C 1
ATOM 4242 O O . THR A 1 548 ? -100.024 -71.733 -61.369 1.00 177.67 542 THR A O 1
ATOM 4246 N N . MET A 1 549 ? -100.329 -69.520 -61.649 1.00 175.43 543 MET A N 1
ATOM 4247 C CA . MET A 1 549 ? -99.073 -69.114 -61.046 1.00 174.72 543 MET A CA 1
ATOM 4248 C C . MET A 1 549 ? -99.076 -69.178 -59.519 1.00 177.92 543 MET A C 1
ATOM 4249 O O . MET A 1 549 ? -98.016 -69.286 -58.904 1.00 182.56 543 MET A O 1
ATOM 4254 N N . GLN A 1 550 ? -100.253 -69.114 -58.902 1.00 176.24 544 GLN A N 1
ATOM 4255 C CA . GLN A 1 550 ? -100.318 -69.096 -57.440 1.00 179.49 544 GLN A CA 1
ATOM 4256 C C . GLN A 1 550 ? -99.925 -70.433 -56.798 1.00 179.38 544 GLN A C 1
ATOM 4257 O O . GLN A 1 550 ? -100.653 -71.424 -56.904 1.00 184.07 544 GLN A O 1
ATOM 4263 N N . GLY A 1 551 ? -98.773 -70.449 -56.129 1.00 169.72 545 GLY A N 1
ATOM 4264 C CA . GLY A 1 551 ? -98.296 -71.641 -55.451 1.00 166.03 545 GLY A CA 1
ATOM 4265 C C . GLY A 1 551 ? -97.157 -72.351 -56.161 1.00 163.92 545 GLY A C 1
ATOM 4266 O O . GLY A 1 551 ? -96.470 -73.184 -55.565 1.00 162.94 545 GLY A O 1
ATOM 4267 N N . SER A 1 552 ? -96.953 -72.015 -57.432 1.00 159.73 546 SER A N 1
ATOM 4268 C CA . SER A 1 552 ? -95.950 -72.675 -58.267 1.00 160.56 546 SER A CA 1
ATOM 4269 C C . SER A 1 552 ? -94.636 -72.918 -57.533 1.00 161.72 546 SER A C 1
ATOM 4270 O O . SER A 1 552 ? -94.323 -72.234 -56.558 1.00 160.52 546 SER A O 1
ATOM 4273 N N . GLU A 1 553 ? -93.872 -73.896 -58.010 1.00 162.86 547 GLU A N 1
ATOM 4274 C CA . GLU A 1 553 ? -92.543 -74.160 -57.470 1.00 167.11 547 GLU A CA 1
ATOM 4275 C C . GLU A 1 553 ? -91.586 -73.050 -57.881 1.00 160.55 547 GLU A C 1
ATOM 4276 O O . GLU A 1 553 ? -90.804 -72.558 -57.069 1.00 160.50 547 GLU A O 1
ATOM 4282 N N . VAL A 1 554 ? -91.649 -72.667 -59.152 1.00 152.56 548 VAL A N 1
ATOM 4283 C CA . VAL A 1 554 ? -90.817 -71.590 -59.663 1.00 145.66 548 VAL A CA 1
ATOM 4284 C C . VAL A 1 554 ? -91.035 -70.319 -58.847 1.00 141.76 548 VAL A C 1
ATOM 4285 O O . VAL A 1 554 ? -90.090 -69.581 -58.578 1.00 149.89 548 VAL A O 1
ATOM 4289 N N . VAL A 1 555 ? -92.278 -70.081 -58.436 1.00 130.40 549 VAL A N 1
ATOM 4290 C CA . VAL A 1 555 ? -92.639 -68.854 -57.724 1.00 121.53 549 VAL A CA 1
ATOM 4291 C C . VAL A 1 555 ? -92.084 -68.753 -56.286 1.00 114.55 549 VAL A C 1
ATOM 4292 O O . VAL A 1 555 ? -91.458 -67.755 -55.934 1.00 109.70 549 VAL A O 1
ATOM 4296 N N . ASN A 1 556 ? -92.309 -69.769 -55.463 1.00 117.53 550 ASN A N 1
ATOM 4297 C CA . ASN A 1 556 ? -91.753 -69.755 -54.104 1.00 120.87 550 ASN A CA 1
ATOM 4298 C C . ASN A 1 556 ? -90.222 -69.703 -54.064 1.00 119.60 550 ASN A C 1
ATOM 4299 O O . ASN A 1 556 ? -89.652 -69.026 -53.217 1.00 114.56 550 ASN A O 1
ATOM 4304 N N . VAL A 1 557 ? -89.569 -70.408 -54.985 1.00 122.55 551 VAL A N 1
ATOM 4305 C CA . VAL A 1 557 ? -88.115 -70.335 -55.131 1.00 121.40 551 VAL A CA 1
ATOM 4306 C C . VAL A 1 557 ? -87.665 -68.938 -55.519 1.00 121.28 551 VAL A C 1
ATOM 4307 O O . VAL A 1 557 ? -86.838 -68.325 -54.848 1.00 126.88 551 VAL A O 1
ATOM 4311 N N . LEU A 1 558 ? -88.200 -68.446 -56.624 1.00 122.60 552 LEU A N 1
ATOM 4312 C CA . LEU A 1 558 ? -87.908 -67.093 -57.058 1.00 119.05 552 LEU A CA 1
ATOM 4313 C C . LEU A 1 558 ? -88.161 -66.123 -55.897 1.00 124.34 552 LEU A C 1
ATOM 4314 O O . LEU A 1 558 ? -87.361 -65.226 -55.645 1.00 125.56 552 LEU A O 1
ATOM 4319 N N . LYS A 1 559 ? -89.254 -66.342 -55.167 1.00 125.59 553 LYS A N 1
ATOM 4320 C CA . LYS A 1 559 ? -89.711 -65.411 -54.133 1.00 122.88 553 LYS A CA 1
ATOM 4321 C C . LYS A 1 559 ? -88.726 -65.215 -52.980 1.00 120.96 553 LYS A C 1
ATOM 4322 O O . LYS A 1 559 ? -88.501 -64.095 -52.513 1.00 119.23 553 LYS A O 1
ATOM 4328 N N . SER A 1 560 ? -88.159 -66.317 -52.513 1.00 113.70 554 SER A N 1
ATOM 4329 C CA . SER A 1 560 ? -87.242 -66.290 -51.403 1.00 113.91 554 SER A CA 1
ATOM 4330 C C . SER A 1 560 ? -85.823 -66.135 -51.941 1.00 117.86 554 SER A C 1
ATOM 4331 O O . SER A 1 560 ? -84.920 -65.653 -51.241 1.00 110.14 554 SER A O 1
ATOM 4334 N N . LEU A 1 561 ? -85.633 -66.537 -53.194 1.00 116.47 555 LEU A N 1
ATOM 4335 C CA . LEU A 1 561 ? -84.387 -66.258 -53.895 1.00 118.69 555 LEU A CA 1
ATOM 4336 C C . LEU A 1 561 ? -84.227 -64.735 -53.956 1.00 117.82 555 LEU A C 1
ATOM 4337 O O . LEU A 1 561 ? -83.116 -64.201 -53.833 1.00 109.71 555 LEU A O 1
ATOM 4342 N N . LEU A 1 562 ? -85.362 -64.047 -54.110 1.00 90.51 556 LEU A N 1
ATOM 4343 C CA . LEU A 1 562 ? -85.424 -62.585 -54.084 1.00 89.17 556 LEU A CA 1
ATOM 4344 C C . LEU A 1 562 ? -85.412 -62.003 -52.665 1.00 93.54 556 LEU A C 1
ATOM 4345 O O . LEU A 1 562 ? -84.975 -60.876 -52.459 1.00 96.53 556 LEU A O 1
ATOM 4350 N N . SER A 1 563 ? -85.915 -62.756 -51.694 1.00 94.91 557 SER A N 1
ATOM 4351 C CA . SER A 1 563 ? -85.868 -62.331 -50.297 1.00 97.09 557 SER A CA 1
ATOM 4352 C C . SER A 1 563 ? -84.416 -62.131 -49.848 1.00 93.19 557 SER A C 1
ATOM 4353 O O . SER A 1 563 ? -84.067 -61.110 -49.235 1.00 82.68 557 SER A O 1
ATOM 4356 N N . ASN A 1 564 ? -83.584 -63.120 -50.163 1.00 92.84 558 ASN A N 1
ATOM 4357 C CA . ASN A 1 564 ? -82.171 -63.094 -49.822 1.00 89.74 558 ASN A CA 1
ATOM 4358 C C . ASN A 1 564 ? -81.449 -61.976 -50.539 1.00 94.78 558 ASN A C 1
ATOM 4359 O O . ASN A 1 564 ? -80.658 -61.255 -49.929 1.00 93.65 558 ASN A O 1
ATOM 4364 N N . LEU A 1 565 ? -81.724 -61.817 -51.830 1.00 89.65 559 LEU A N 1
ATOM 4365 C CA . LEU A 1 565 ? -81.099 -60.729 -52.562 1.00 79.34 559 LEU A CA 1
ATOM 4366 C C . LEU A 1 565 ? -81.426 -59.403 -51.898 1.00 83.33 559 LEU A C 1
ATOM 4367 O O . LEU A 1 565 ? -80.563 -58.522 -51.830 1.00 91.08 559 LEU A O 1
ATOM 4372 N N . ASP A 1 566 ? -82.648 -59.261 -51.382 1.00 78.42 560 ASP A N 1
ATOM 4373 C CA . ASP A 1 566 ? -82.997 -58.016 -50.689 1.00 88.41 560 ASP A CA 1
ATOM 4374 C C . ASP A 1 566 ? -82.202 -57.791 -49.383 1.00 97.87 560 ASP A C 1
ATOM 4375 O O . ASP A 1 566 ? -81.701 -56.690 -49.149 1.00 101.74 560 ASP A O 1
ATOM 4380 N N . GLU A 1 567 ? -82.102 -58.826 -48.546 1.00 95.99 561 GLU A N 1
ATOM 4381 C CA . GLU A 1 567 ? -81.315 -58.773 -47.311 1.00 99.12 561 GLU A CA 1
ATOM 4382 C C . GLU A 1 567 ? -79.847 -58.472 -47.628 1.00 92.68 561 GLU A C 1
ATOM 4383 O O . GLU A 1 567 ? -79.231 -57.599 -47.024 1.00 85.73 561 GLU A O 1
ATOM 4389 N N . VAL A 1 568 ? -79.304 -59.210 -48.587 1.00 84.98 562 VAL A N 1
ATOM 4390 C CA . VAL A 1 568 ? -77.980 -58.950 -49.126 1.00 68.21 562 VAL A CA 1
ATOM 4391 C C . VAL A 1 568 ? -77.718 -57.503 -49.563 1.00 77.21 562 VAL A C 1
ATOM 4392 O O . VAL A 1 568 ? -76.573 -57.089 -49.675 1.00 91.48 562 VAL A O 1
ATOM 4396 N N . LYS A 1 569 ? -78.747 -56.711 -49.825 1.00 84.39 563 LYS A N 1
ATOM 4397 C CA . LYS A 1 569 ? -78.448 -55.350 -50.264 1.00 89.67 563 LYS A CA 1
ATOM 4398 C C . LYS A 1 569 ? -78.764 -54.299 -49.200 1.00 98.95 563 LYS A C 1
ATOM 4399 O O . LYS A 1 569 ? -78.122 -53.248 -49.139 1.00 91.82 563 LYS A O 1
ATOM 4405 N N . LYS A 1 570 ? -79.723 -54.603 -48.334 1.00 106.66 564 LYS A N 1
ATOM 4406 C CA . LYS A 1 570 ? -79.960 -53.757 -47.176 1.00 112.20 564 LYS A CA 1
ATOM 4407 C C . LYS A 1 570 ? -78.788 -53.921 -46.210 1.00 104.83 564 LYS A C 1
ATOM 4408 O O . LYS A 1 570 ? -78.574 -53.104 -45.319 1.00 105.10 564 LYS A O 1
ATOM 4414 N N . GLU A 1 571 ? -78.026 -54.989 -46.404 1.00 99.97 565 GLU A N 1
ATOM 4415 C CA . GLU A 1 571 ? -76.860 -55.264 -45.579 1.00 100.12 565 GLU A CA 1
ATOM 4416 C C . GLU A 1 571 ? -75.719 -54.304 -45.916 1.00 95.68 565 GLU A C 1
ATOM 4417 O O . GLU A 1 571 ? -74.997 -53.847 -45.038 1.00 97.53 565 GLU A O 1
ATOM 4423 N N . ARG A 1 572 ? -75.576 -53.993 -47.199 1.00 92.92 566 ARG A N 1
ATOM 4424 C CA . ARG A 1 572 ? -74.550 -53.072 -47.664 1.00 85.21 566 ARG A CA 1
ATOM 4425 C C . ARG A 1 572 ? -74.683 -51.693 -47.022 1.00 85.54 566 ARG A C 1
ATOM 4426 O O . ARG A 1 572 ? -73.733 -50.912 -47.001 1.00 85.15 566 ARG A O 1
ATOM 4434 N N . GLU A 1 573 ? -75.860 -51.414 -46.475 1.00 81.64 567 GLU A N 1
ATOM 4435 C CA . GLU A 1 573 ? -76.145 -50.103 -45.907 1.00 85.91 567 GLU A CA 1
ATOM 4436 C C . GLU A 1 573 ? -75.462 -49.922 -44.556 1.00 79.36 567 GLU A C 1
ATOM 4437 O O . GLU A 1 573 ? -74.934 -48.856 -44.266 1.00 73.22 567 GLU A O 1
ATOM 4443 N N . GLY A 1 574 ? -75.501 -50.966 -43.735 1.00 81.37 568 GLY A N 1
ATOM 4444 C CA . GLY A 1 574 ? -74.807 -50.978 -42.461 1.00 88.95 568 GLY A CA 1
ATOM 4445 C C . GLY A 1 574 ? -73.319 -51.080 -42.709 1.00 89.56 568 GLY A C 1
ATOM 4446 O O . GLY A 1 574 ? -72.544 -50.288 -42.186 1.00 97.20 568 GLY A O 1
ATOM 4447 N N . LEU A 1 575 ? -72.931 -52.046 -43.534 1.00 79.38 569 LEU A N 1
ATOM 4448 C CA . LEU A 1 575 ? -71.548 -52.184 -43.961 1.00 71.52 569 LEU A CA 1
ATOM 4449 C C . LEU A 1 575 ? -70.885 -50.851 -44.349 1.00 76.59 569 LEU A C 1
ATOM 4450 O O . LEU A 1 575 ? -69.948 -50.402 -43.682 1.00 81.28 569 LEU A O 1
ATOM 4455 N N . GLU A 1 576 ? -71.351 -50.203 -45.408 1.00 69.01 570 GLU A N 1
ATOM 4456 C CA . GLU A 1 576 ? -70.755 -48.930 -45.769 1.00 66.12 570 GLU A CA 1
ATOM 4457 C C . GLU A 1 576 ? -70.724 -47.982 -44.576 1.00 71.15 570 GLU A C 1
ATOM 4458 O O . GLU A 1 576 ? -69.783 -47.214 -44.421 1.00 76.22 570 GLU A O 1
ATOM 4464 N N . ASN A 1 577 ? -71.769 -48.009 -43.755 1.00 67.82 571 ASN A N 1
ATOM 4465 C CA . ASN A 1 577 ? -71.868 -47.065 -42.651 1.00 67.72 571 ASN A CA 1
ATOM 4466 C C . ASN A 1 577 ? -70.835 -47.357 -41.556 1.00 72.38 571 ASN A C 1
ATOM 4467 O O . ASN A 1 577 ? -70.415 -46.454 -40.832 1.00 76.25 571 ASN A O 1
ATOM 4472 N N . ASP A 1 578 ? -70.438 -48.622 -41.446 1.00 64.87 572 ASP A N 1
ATOM 4473 C CA . ASP A 1 578 ? -69.442 -49.041 -40.467 1.00 73.45 572 ASP A CA 1
ATOM 4474 C C . ASP A 1 578 ? -68.029 -48.750 -40.975 1.00 79.49 572 ASP A C 1
ATOM 4475 O O . ASP A 1 578 ? -67.168 -48.309 -40.215 1.00 82.44 572 ASP A O 1
ATOM 4480 N N . LEU A 1 579 ? -67.805 -48.968 -42.267 1.00 76.08 573 LEU A N 1
ATOM 4481 C CA . LEU A 1 579 ? -66.536 -48.619 -42.885 1.00 66.60 573 LEU A CA 1
ATOM 4482 C C . LEU A 1 579 ? -66.202 -47.164 -42.600 1.00 74.08 573 LEU A C 1
ATOM 4483 O O . LEU A 1 579 ? -65.072 -46.840 -42.200 1.00 90.48 573 LEU A O 1
ATOM 4488 N N . LYS A 1 580 ? -67.194 -46.297 -42.778 1.00 67.92 574 LYS A N 1
ATOM 4489 C CA . LYS A 1 580 ? -67.015 -44.853 -42.612 1.00 66.48 574 LYS A CA 1
ATOM 4490 C C . LYS A 1 580 ? -66.976 -44.381 -41.150 1.00 71.05 574 LYS A C 1
ATOM 4491 O O . LYS A 1 580 ? -66.330 -43.376 -40.839 1.00 76.77 574 LYS A O 1
ATOM 4497 N N . SER A 1 581 ? -67.656 -45.091 -40.258 1.00 65.98 575 SER A N 1
ATOM 4498 C CA . SER A 1 581 ? -67.803 -44.604 -38.891 1.00 68.35 575 SER A CA 1
ATOM 4499 C C . SER A 1 581 ? -66.597 -44.893 -37.949 1.00 82.80 575 SER A C 1
ATOM 4500 O O . SER A 1 581 ? -66.394 -44.193 -36.949 1.00 74.45 575 SER A O 1
ATOM 4503 N N . VAL A 1 582 ? -65.812 -45.921 -38.267 1.00 76.19 576 VAL A N 1
ATOM 4504 C CA . VAL A 1 582 ? -64.629 -46.230 -37.495 1.00 73.38 576 VAL A CA 1
ATOM 4505 C C . VAL A 1 582 ? -63.461 -45.373 -37.936 1.00 80.23 576 VAL A C 1
ATOM 4506 O O . VAL A 1 582 ? -63.417 -44.898 -39.078 1.00 80.79 576 VAL A O 1
ATOM 4510 N N . ASN A 1 583 ? -62.531 -45.170 -37.005 1.00 82.94 577 ASN A N 1
ATOM 4511 C CA . ASN A 1 583 ? -61.201 -44.642 -37.309 1.00 85.32 577 ASN A CA 1
ATOM 4512 C C . ASN A 1 583 ? -60.154 -45.062 -36.279 1.00 81.13 577 ASN A C 1
ATOM 4513 O O . ASN A 1 583 ? -60.433 -45.162 -35.075 1.00 68.43 577 ASN A O 1
ATOM 4518 N N . PHE A 1 584 ? -58.952 -45.333 -36.777 1.00 86.84 578 PHE A N 1
ATOM 4519 C CA . PHE A 1 584 ? -57.818 -45.570 -35.907 1.00 81.03 578 PHE A CA 1
ATOM 4520 C C . PHE A 1 584 ? -56.792 -44.458 -36.040 1.00 80.51 578 PHE A C 1
ATOM 4521 O O . PHE A 1 584 ? -56.224 -44.236 -37.113 1.00 75.11 578 PHE A O 1
ATOM 4529 N N . ASP A 1 585 ? -56.585 -43.757 -34.931 1.00 82.19 579 ASP A N 1
ATOM 4530 C CA . ASP A 1 585 ? -55.493 -42.808 -34.772 1.00 85.16 579 ASP A CA 1
ATOM 4531 C C . ASP A 1 585 ? -54.190 -43.603 -34.687 1.00 88.15 579 ASP A C 1
ATOM 4532 O O . ASP A 1 585 ? -54.000 -44.400 -33.770 1.00 83.17 579 ASP A O 1
ATOM 4537 N N . MET A 1 586 ? -53.301 -43.397 -35.650 1.00 90.69 580 MET A N 1
ATOM 4538 C CA . MET A 1 586 ? -52.087 -44.197 -35.744 1.00 88.03 580 MET A CA 1
ATOM 4539 C C . MET A 1 586 ? -50.834 -43.527 -35.170 1.00 84.57 580 MET A C 1
ATOM 4540 O O . MET A 1 586 ? -49.785 -44.141 -35.142 1.00 85.01 580 MET A O 1
ATOM 4545 N N . THR A 1 587 ? -50.953 -42.281 -34.718 1.00 82.41 581 THR A N 1
ATOM 4546 C CA . THR A 1 587 ? -49.799 -41.507 -34.273 1.00 85.79 581 THR A CA 1
ATOM 4547 C C . THR A 1 587 ? -48.985 -42.237 -33.190 1.00 93.07 581 THR A C 1
ATOM 4548 O O . THR A 1 587 ? -47.774 -42.448 -33.323 1.00 84.59 581 THR A O 1
ATOM 4552 N N . SER A 1 588 ? -49.670 -42.629 -32.126 1.00 92.28 582 SER A N 1
ATOM 4553 C CA . SER A 1 588 ? -49.021 -43.225 -30.987 1.00 85.87 582 SER A CA 1
ATOM 4554 C C . SER A 1 588 ? -48.406 -44.581 -31.326 1.00 97.31 582 SER A C 1
ATOM 4555 O O . SER A 1 588 ? -47.471 -45.023 -30.664 1.00 110.17 582 SER A O 1
ATOM 4558 N N . LYS A 1 589 ? -48.915 -45.233 -32.363 1.00 103.59 583 LYS A N 1
ATOM 4559 C CA . LYS A 1 589 ? -48.341 -46.499 -32.815 1.00 106.04 583 LYS A CA 1
ATOM 4560 C C . LYS A 1 589 ? -47.088 -46.228 -33.638 1.00 103.54 583 LYS A C 1
ATOM 4561 O O . LYS A 1 589 ? -46.179 -47.053 -33.688 1.00 100.62 583 LYS A O 1
ATOM 4567 N N . PHE A 1 590 ? -47.063 -45.066 -34.289 1.00 100.77 584 PHE A N 1
ATOM 4568 C CA . PHE A 1 590 ? -45.915 -44.623 -35.072 1.00 96.01 584 PHE A CA 1
ATOM 4569 C C . PHE A 1 590 ? -44.801 -44.082 -34.173 1.00 104.07 584 PHE A C 1
ATOM 4570 O O . PHE A 1 590 ? -43.623 -44.162 -34.509 1.00 109.08 584 PHE A O 1
ATOM 4578 N N . LEU A 1 591 ? -45.189 -43.506 -33.043 1.00 97.91 585 LEU A N 1
ATOM 4579 C CA . LEU A 1 591 ? -44.241 -42.993 -32.082 1.00 93.88 585 LEU A CA 1
ATOM 4580 C C . LEU A 1 591 ? -43.490 -44.147 -31.453 1.00 102.41 585 LEU A C 1
ATOM 4581 O O . LEU A 1 591 ? -42.273 -44.086 -31.261 1.00 109.72 585 LEU A O 1
ATOM 4586 N N . THR A 1 592 ? -44.229 -45.199 -31.128 1.00 97.75 586 THR A N 1
ATOM 4587 C CA . THR A 1 592 ? -43.642 -46.370 -30.515 1.00 100.21 586 THR A CA 1
ATOM 4588 C C . THR A 1 592 ? -42.607 -46.998 -31.433 1.00 110.07 586 THR A C 1
ATOM 4589 O O . THR A 1 592 ? -41.498 -47.325 -31.004 1.00 116.78 586 THR A O 1
ATOM 4593 N N . ALA A 1 593 ? -42.961 -47.144 -32.702 1.00 108.97 587 ALA A N 1
ATOM 4594 C CA . ALA A 1 593 ? -42.038 -47.699 -33.682 1.00 116.01 587 ALA A CA 1
ATOM 4595 C C . ALA A 1 593 ? -40.764 -46.855 -33.816 1.00 124.51 587 ALA A C 1
ATOM 4596 O O . ALA A 1 593 ? -39.716 -47.366 -34.215 1.00 124.80 587 ALA A O 1
ATOM 4598 N N . LEU A 1 594 ? -40.854 -45.570 -33.483 1.00 125.34 588 LEU A N 1
ATOM 4599 C CA . LEU A 1 594 ? -39.714 -44.670 -33.642 1.00 123.82 588 LEU A CA 1
ATOM 4600 C C . LEU A 1 594 ? -38.831 -44.550 -32.394 1.00 124.86 588 LEU A C 1
ATOM 4601 O O . LEU A 1 594 ? -37.638 -44.276 -32.501 1.00 125.72 588 LEU A O 1
ATOM 4606 N N . ALA A 1 595 ? -39.420 -44.737 -31.216 1.00 121.20 589 ALA A N 1
ATOM 4607 C CA . ALA A 1 595 ? -38.671 -44.645 -29.966 1.00 107.90 589 ALA A CA 1
ATOM 4608 C C . ALA A 1 595 ? -38.076 -46.005 -29.651 1.00 121.83 589 ALA A C 1
ATOM 4609 O O . ALA A 1 595 ? -36.888 -46.135 -29.351 1.00 134.83 589 ALA A O 1
ATOM 4611 N N . GLN A 1 596 ? -38.919 -47.022 -29.720 1.00 121.99 590 GLN A N 1
ATOM 4612 C CA . GLN A 1 596 ? -38.483 -48.389 -29.529 1.00 127.70 590 GLN A CA 1
ATOM 4613 C C . GLN A 1 596 ? -37.549 -48.831 -30.650 1.00 125.98 590 GLN A C 1
ATOM 4614 O O . GLN A 1 596 ? -36.857 -49.843 -30.527 1.00 134.40 590 GLN A O 1
ATOM 4620 N N . ASP A 1 597 ? -37.520 -48.070 -31.737 1.00 114.76 591 ASP A N 1
ATOM 4621 C CA . ASP A 1 597 ? -36.761 -48.464 -32.919 1.00 117.12 591 ASP A CA 1
ATOM 4622 C C . ASP A 1 597 ? -36.131 -47.272 -33.610 1.00 119.89 591 ASP A C 1
ATOM 4623 O O . ASP A 1 597 ? -36.484 -46.126 -33.342 1.00 126.25 591 ASP A O 1
ATOM 4628 N N . GLY A 1 598 ? -35.214 -47.554 -34.527 1.00 115.79 592 GLY A N 1
ATOM 4629 C CA . GLY A 1 598 ? -34.521 -46.504 -35.246 1.00 114.81 592 GLY A CA 1
ATOM 4630 C C . GLY A 1 598 ? -35.370 -45.855 -36.316 1.00 112.57 592 GLY A C 1
ATOM 4631 O O . GLY A 1 598 ? -35.212 -44.672 -36.613 1.00 111.46 592 GLY A O 1
ATOM 4632 N N . VAL A 1 599 ? -36.284 -46.630 -36.891 1.00 113.89 593 VAL A N 1
ATOM 4633 C CA . VAL A 1 599 ? -37.039 -46.179 -38.056 1.00 109.16 593 VAL A CA 1
ATOM 4634 C C . VAL A 1 599 ? -38.517 -46.540 -37.977 1.00 112.64 593 VAL A C 1
ATOM 4635 O O . VAL A 1 599 ? -38.899 -47.520 -37.331 1.00 110.46 593 VAL A O 1
ATOM 4639 N N . ILE A 1 600 ? -39.341 -45.728 -38.635 1.00 118.30 594 ILE A N 1
ATOM 4640 C CA . ILE A 1 600 ? -40.757 -46.025 -38.819 1.00 113.14 594 ILE A CA 1
ATOM 4641 C C . ILE A 1 600 ? -40.989 -46.679 -40.170 1.00 119.48 594 ILE A C 1
ATOM 4642 O O . ILE A 1 600 ? -40.925 -46.013 -41.207 1.00 121.19 594 ILE A O 1
ATOM 4647 N N . ASN A 1 601 ? -41.254 -47.982 -40.166 1.00 120.97 595 ASN A N 1
ATOM 4648 C CA . ASN A 1 601 ? -41.699 -48.639 -41.388 1.00 123.58 595 ASN A CA 1
ATOM 4649 C C . ASN A 1 601 ? -43.226 -48.687 -41.482 1.00 122.57 595 ASN A C 1
ATOM 4650 O O . ASN A 1 601 ? -43.860 -49.640 -41.020 1.00 121.44 595 ASN A O 1
ATOM 4655 N N . GLU A 1 602 ? -43.810 -47.663 -42.093 1.00 121.33 596 GLU A N 1
ATOM 4656 C CA . GLU A 1 602 ? -45.266 -47.525 -42.105 1.00 116.74 596 GLU A CA 1
ATOM 4657 C C . GLU A 1 602 ? -45.993 -48.591 -42.931 1.00 113.08 596 GLU A C 1
ATOM 4658 O O . GLU A 1 602 ? -47.005 -49.124 -42.484 1.00 104.80 596 GLU A O 1
ATOM 4664 N N . GLU A 1 603 ? -45.479 -48.925 -44.111 1.00 120.07 597 GLU A N 1
ATOM 4665 C CA . GLU A 1 603 ? -46.190 -49.875 -44.963 1.00 126.18 597 GLU A CA 1
ATOM 4666 C C . GLU A 1 603 ? -46.661 -51.083 -44.173 1.00 125.01 597 GLU A C 1
ATOM 4667 O O . GLU A 1 603 ? -47.858 -51.330 -44.052 1.00 128.02 597 GLU A O 1
ATOM 4673 N N . ALA A 1 604 ? -45.714 -51.836 -43.634 1.00 124.31 598 ALA A N 1
ATOM 4674 C CA . ALA A 1 604 ? -46.053 -53.033 -42.881 1.00 123.90 598 ALA A CA 1
ATOM 4675 C C . ALA A 1 604 ? -46.920 -52.692 -41.669 1.00 117.85 598 ALA A C 1
ATOM 4676 O O . ALA A 1 604 ? -47.830 -53.449 -41.320 1.00 113.60 598 ALA A O 1
ATOM 4678 N N . LEU A 1 605 ? -46.638 -51.552 -41.040 1.00 110.33 599 LEU A N 1
ATOM 4679 C CA . LEU A 1 605 ? -47.333 -51.145 -39.817 1.00 103.43 599 LEU A CA 1
ATOM 4680 C C . LEU A 1 605 ? -48.811 -50.824 -40.041 1.00 112.38 599 LEU A C 1
ATOM 4681 O O . LEU A 1 605 ? -49.663 -51.195 -39.230 1.00 124.32 599 LEU A O 1
ATOM 4686 N N . SER A 1 606 ? -49.110 -50.118 -41.124 1.00 98.98 600 SER A N 1
ATOM 4687 C CA . SER A 1 606 ? -50.477 -49.705 -41.390 1.00 105.39 600 SER A CA 1
ATOM 4688 C C . SER A 1 606 ? -51.291 -50.823 -42.066 1.00 104.61 600 SER A C 1
ATOM 4689 O O . SER A 1 606 ? -52.457 -51.052 -41.734 1.00 102.57 600 SER A O 1
ATOM 4692 N N . VAL A 1 607 ? -50.663 -51.528 -43.000 1.00 99.22 601 VAL A N 1
ATOM 4693 C CA . VAL A 1 607 ? -51.271 -52.706 -43.595 1.00 96.31 601 VAL A CA 1
ATOM 4694 C C . VAL A 1 607 ? -51.791 -53.632 -42.506 1.00 99.87 601 VAL A C 1
ATOM 4695 O O . VAL A 1 607 ? -52.823 -54.275 -42.654 1.00 105.40 601 VAL A O 1
ATOM 4699 N N . THR A 1 608 ? -51.065 -53.684 -41.400 1.00 104.34 602 THR A N 1
ATOM 4700 C CA . THR A 1 608 ? -51.372 -54.611 -40.317 1.00 104.91 602 THR A CA 1
ATOM 4701 C C . THR A 1 608 ? -52.525 -54.097 -39.469 1.00 98.33 602 THR A C 1
ATOM 4702 O O . THR A 1 608 ? -53.329 -54.875 -38.942 1.00 93.69 602 THR A O 1
ATOM 4706 N N . GLU A 1 609 ? -52.594 -52.777 -39.350 1.00 87.23 603 GLU A N 1
ATOM 4707 C CA . GLU A 1 609 ? -53.596 -52.132 -38.528 1.00 87.16 603 GLU A CA 1
ATOM 4708 C C . GLU A 1 609 ? -54.895 -52.032 -39.325 1.00 92.71 603 GLU A C 1
ATOM 4709 O O . GLU A 1 609 ? -55.987 -52.146 -38.771 1.00 98.31 603 GLU A O 1
ATOM 4715 N N . LEU A 1 610 ? -54.764 -51.829 -40.632 1.00 89.10 604 LEU A N 1
ATOM 4716 C CA . LEU A 1 610 ? -55.921 -51.772 -41.516 1.00 83.65 604 LEU A CA 1
ATOM 4717 C C . LEU A 1 610 ? -56.621 -53.114 -41.492 1.00 91.36 604 LEU A C 1
ATOM 4718 O O . LEU A 1 610 ? -57.836 -53.185 -41.380 1.00 95.73 604 LEU A O 1
ATOM 4723 N N . ASP A 1 611 ? -55.840 -54.182 -41.588 1.00 94.17 605 ASP A N 1
ATOM 4724 C CA . ASP A 1 611 ? -56.393 -55.523 -41.583 1.00 101.08 605 ASP A CA 1
ATOM 4725 C C . ASP A 1 611 ? -57.129 -55.786 -40.271 1.00 98.99 605 ASP A C 1
ATOM 4726 O O . ASP A 1 611 ? -58.089 -56.560 -40.223 1.00 94.76 605 ASP A O 1
ATOM 4731 N N . ARG A 1 612 ? -56.681 -55.126 -39.209 1.00 91.37 606 ARG A N 1
ATOM 4732 C CA . ARG A 1 612 ? -57.249 -55.337 -37.884 1.00 85.80 606 ARG A CA 1
ATOM 4733 C C . ARG A 1 612 ? -58.531 -54.528 -37.712 1.00 84.18 606 ARG A C 1
ATOM 4734 O O . ARG A 1 612 ? -59.496 -54.992 -37.107 1.00 84.84 606 ARG A O 1
ATOM 4742 N N . VAL A 1 613 ? -58.526 -53.308 -38.236 1.00 72.18 607 VAL A N 1
ATOM 4743 C CA . VAL A 1 613 ? -59.651 -52.397 -38.072 1.00 74.70 607 VAL A CA 1
ATOM 4744 C C . VAL A 1 613 ? -60.777 -52.667 -39.080 1.00 85.98 607 VAL A C 1
ATOM 4745 O O . VAL A 1 613 ? -61.964 -52.624 -38.741 1.00 81.84 607 VAL A O 1
ATOM 4749 N N . TYR A 1 614 ? -60.383 -52.954 -40.317 1.00 90.12 608 TYR A N 1
ATOM 4750 C CA . TYR A 1 614 ? -61.305 -53.017 -41.438 1.00 87.36 608 TYR A CA 1
ATOM 4751 C C . TYR A 1 614 ? -61.469 -54.419 -42.001 1.00 84.18 608 TYR A C 1
ATOM 4752 O O . TYR A 1 614 ? -62.379 -54.680 -42.771 1.00 94.60 608 TYR A O 1
ATOM 4761 N N . GLY A 1 615 ? -60.584 -55.319 -41.618 1.00 86.55 609 GLY A N 1
ATOM 4762 C CA . GLY A 1 615 ? -60.551 -56.645 -42.199 1.00 88.02 609 GLY A CA 1
ATOM 4763 C C . GLY A 1 615 ? -61.861 -57.405 -42.125 1.00 89.27 609 GLY A C 1
ATOM 4764 O O . GLY A 1 615 ? -62.210 -58.137 -43.060 1.00 95.43 609 GLY A O 1
ATOM 4765 N N . GLY A 1 616 ? -62.585 -57.242 -41.020 1.00 80.66 610 GLY A N 1
ATOM 4766 C CA . GLY A 1 616 ? -63.841 -57.945 -40.828 1.00 81.45 610 GLY A CA 1
ATOM 4767 C C . GLY A 1 616 ? -64.848 -57.570 -41.905 1.00 87.65 610 GLY A C 1
ATOM 4768 O O . GLY A 1 616 ? -65.563 -58.429 -42.449 1.00 94.30 610 GLY A O 1
ATOM 4769 N N . LEU A 1 617 ? -64.875 -56.277 -42.221 1.00 79.99 611 LEU A N 1
ATOM 4770 C CA . LEU A 1 617 ? -65.803 -55.707 -43.176 1.00 80.25 611 LEU A CA 1
ATOM 4771 C C . LEU A 1 617 ? -65.346 -55.948 -44.606 1.00 93.52 611 LEU A C 1
ATOM 4772 O O . LEU A 1 617 ? -66.129 -56.393 -45.438 1.00 102.57 611 LEU A O 1
ATOM 4777 N N . THR A 1 618 ? -64.079 -55.662 -44.894 1.00 97.30 612 THR A N 1
ATOM 4778 C CA . THR A 1 618 ? -63.558 -55.844 -46.245 1.00 94.07 612 THR A CA 1
ATOM 4779 C C . THR A 1 618 ? -63.700 -57.290 -46.648 1.00 99.78 612 THR A C 1
ATOM 4780 O O . THR A 1 618 ? -63.436 -57.659 -47.790 1.00 108.39 612 THR A O 1
ATOM 4784 N N . THR A 1 619 ? -64.125 -58.111 -45.700 1.00 99.24 613 THR A N 1
ATOM 4785 C CA . THR A 1 619 ? -64.359 -59.514 -45.983 1.00 98.68 613 THR A CA 1
ATOM 4786 C C . THR A 1 619 ? -65.851 -59.804 -46.115 1.00 95.94 613 THR A C 1
ATOM 4787 O O . THR A 1 619 ? -66.261 -60.604 -46.950 1.00 93.30 613 THR A O 1
ATOM 4791 N N . LYS A 1 620 ? -66.656 -59.142 -45.296 1.00 91.00 614 LYS A N 1
ATOM 4792 C CA . LYS A 1 620 ? -68.097 -59.252 -45.418 1.00 89.49 614 LYS A CA 1
ATOM 4793 C C . LYS A 1 620 ? -68.554 -58.623 -46.741 1.00 87.33 614 LYS A C 1
ATOM 4794 O O . LYS A 1 620 ? -69.361 -59.211 -47.480 1.00 79.12 614 LYS A O 1
ATOM 4800 N N . VAL A 1 621 ? -68.025 -57.436 -47.030 1.00 86.50 615 VAL A N 1
ATOM 4801 C CA . VAL A 1 621 ? -68.181 -56.809 -48.339 1.00 78.59 615 VAL A CA 1
ATOM 4802 C C . VAL A 1 621 ? -67.846 -57.819 -49.416 1.00 87.69 615 VAL A C 1
ATOM 4803 O O . VAL A 1 621 ? -68.643 -58.098 -50.297 1.00 94.19 615 VAL A O 1
ATOM 4807 N N . GLN A 1 622 ? -66.646 -58.369 -49.334 1.00 105.02 616 GLN A N 1
ATOM 4808 C CA . GLN A 1 622 ? -66.186 -59.317 -50.334 1.00 109.38 616 GLN A CA 1
ATOM 4809 C C . GLN A 1 622 ? -67.150 -60.512 -50.478 1.00 105.44 616 GLN A C 1
ATOM 4810 O O . GLN A 1 622 ? -67.289 -61.102 -51.559 1.00 94.49 616 GLN A O 1
ATOM 4816 N N . GLU A 1 623 ? -67.822 -60.848 -49.382 1.00 103.84 617 GLU A N 1
ATOM 4817 C CA . GLU A 1 623 ? -68.804 -61.918 -49.374 1.00 99.48 617 GLU A CA 1
ATOM 4818 C C . GLU A 1 623 ? -70.025 -61.523 -50.176 1.00 100.96 617 GLU A C 1
ATOM 4819 O O . GLU A 1 623 ? -70.514 -62.298 -50.991 1.00 104.90 617 GLU A O 1
ATOM 4825 N N . SER A 1 624 ? -70.529 -60.324 -49.904 1.00 93.74 618 SER A N 1
ATOM 4826 C CA . SER A 1 624 ? -71.681 -59.795 -50.605 1.00 90.62 618 SER A CA 1
ATOM 4827 C C . SER A 1 624 ? -71.565 -60.109 -52.092 1.00 89.65 618 SER A C 1
ATOM 4828 O O . SER A 1 624 ? -72.312 -60.938 -52.612 1.00 93.17 618 SER A O 1
ATOM 4831 N N . LEU A 1 625 ? -70.598 -59.486 -52.758 1.00 83.24 619 LEU A N 1
ATOM 4832 C CA . LEU A 1 625 ? -70.444 -59.613 -54.207 1.00 81.95 619 LEU A CA 1
ATOM 4833 C C . LEU A 1 625 ? -70.612 -61.029 -54.773 1.00 94.28 619 LEU A C 1
ATOM 4834 O O . LEU A 1 625 ? -71.445 -61.255 -55.664 1.00 100.43 619 LEU A O 1
ATOM 4839 N N . LYS A 1 626 ? -69.826 -61.976 -54.276 1.00 90.91 620 LYS A N 1
ATOM 4840 C CA . LYS A 1 626 ? -69.918 -63.347 -54.776 1.00 101.24 620 LYS A CA 1
ATOM 4841 C C . LYS A 1 626 ? -71.224 -64.036 -54.335 1.00 100.53 620 LYS A C 1
ATOM 4842 O O . LYS A 1 626 ? -71.671 -65.007 -54.951 1.00 95.12 620 LYS A O 1
ATOM 4848 N N . LYS A 1 627 ? -71.835 -63.514 -53.277 1.00 100.20 621 LYS A N 1
ATOM 4849 C CA . LYS A 1 627 ? -73.125 -64.001 -52.814 1.00 101.91 621 LYS A CA 1
ATOM 4850 C C . LYS A 1 627 ? -74.239 -63.447 -53.726 1.00 99.98 621 LYS A C 1
ATOM 4851 O O . LYS A 1 627 ? -75.268 -64.098 -53.949 1.00 94.20 621 LYS A O 1
ATOM 4857 N N . GLN A 1 628 ? -74.023 -62.250 -54.263 1.00 96.32 622 GLN A N 1
ATOM 4858 C CA . GLN A 1 628 ? -74.935 -61.705 -55.260 1.00 98.69 622 GLN A CA 1
ATOM 4859 C C . GLN A 1 628 ? -74.801 -62.494 -56.552 1.00 107.79 622 GLN A C 1
ATOM 4860 O O . GLN A 1 628 ? -75.798 -62.888 -57.153 1.00 111.53 622 GLN A O 1
ATOM 4866 N N . GLU A 1 629 ? -73.560 -62.722 -56.976 1.00 111.19 623 GLU A N 1
ATOM 4867 C CA . GLU A 1 629 ? -73.304 -63.474 -58.198 1.00 109.40 623 GLU A CA 1
ATOM 4868 C C . GLU A 1 629 ? -74.057 -64.796 -58.161 1.00 103.53 623 GLU A C 1
ATOM 4869 O O . GLU A 1 629 ? -74.715 -65.176 -59.134 1.00 99.76 623 GLU A O 1
ATOM 4875 N N . GLY A 1 630 ? -73.966 -65.484 -57.027 1.00 92.97 624 GLY A N 1
ATOM 4876 C CA . GLY A 1 630 ? -74.699 -66.717 -56.825 1.00 89.47 624 GLY A CA 1
ATOM 4877 C C . GLY A 1 630 ? -76.192 -66.506 -56.965 1.00 100.94 624 GLY A C 1
ATOM 4878 O O . GLY A 1 630 ? -76.893 -67.304 -57.587 1.00 107.70 624 GLY A O 1
ATOM 4879 N N . LEU A 1 631 ? -76.686 -65.418 -56.392 1.00 101.73 625 LEU A N 1
ATOM 4880 C CA . LEU A 1 631 ? -78.107 -65.121 -56.458 1.00 95.70 625 LEU A CA 1
ATOM 4881 C C . LEU A 1 631 ? -78.571 -64.719 -57.871 1.00 96.90 625 LEU A C 1
ATOM 4882 O O . LEU A 1 631 ? -79.607 -65.191 -58.341 1.00 94.71 625 LEU A O 1
ATOM 4887 N N . LEU A 1 632 ? -77.801 -63.869 -58.549 1.00 99.23 626 LEU A N 1
ATOM 4888 C CA . LEU A 1 632 ? -78.154 -63.422 -59.899 1.00 96.47 626 LEU A CA 1
ATOM 4889 C C . LEU A 1 632 ? -78.167 -64.567 -60.907 1.00 106.55 626 LEU A C 1
ATOM 4890 O O . LEU A 1 632 ? -79.045 -64.641 -61.759 1.00 111.83 626 LEU A O 1
ATOM 4895 N N . LYS A 1 633 ? -77.178 -65.445 -60.814 1.00 111.14 627 LYS A N 1
ATOM 4896 C CA . LYS A 1 633 ? -77.119 -66.642 -61.642 1.00 122.08 627 LYS A CA 1
ATOM 4897 C C . LYS A 1 633 ? -78.369 -67.519 -61.440 1.00 125.77 627 LYS A C 1
ATOM 4898 O O . LYS A 1 633 ? -79.040 -67.882 -62.404 1.00 126.56 627 LYS A O 1
ATOM 4904 N N . ASN A 1 634 ? -78.674 -67.847 -60.185 1.00 124.00 628 ASN A N 1
ATOM 4905 C CA . ASN A 1 634 ? -79.828 -68.682 -59.843 1.00 114.72 628 ASN A CA 1
ATOM 4906 C C . ASN A 1 634 ? -81.153 -68.057 -60.241 1.00 116.87 628 ASN A C 1
ATOM 4907 O O . ASN A 1 634 ? -82.096 -68.755 -60.595 1.00 124.12 628 ASN A O 1
ATOM 4912 N N . ILE A 1 635 ? -81.227 -66.736 -60.170 1.00 112.23 629 ILE A N 1
ATOM 4913 C CA . ILE A 1 635 ? -82.457 -66.039 -60.509 1.00 108.09 629 ILE A CA 1
ATOM 4914 C C . ILE A 1 635 ? -82.717 -66.023 -62.016 1.00 106.11 629 ILE A C 1
ATOM 4915 O O . ILE A 1 635 ? -83.818 -66.338 -62.448 1.00 115.81 629 ILE A O 1
ATOM 4920 N N . GLN A 1 636 ? -81.704 -65.664 -62.802 1.00 101.95 630 GLN A N 1
ATOM 4921 C CA . GLN A 1 636 ? -81.805 -65.626 -64.260 1.00 108.98 630 GLN A CA 1
ATOM 4922 C C . GLN A 1 636 ? -82.385 -66.919 -64.843 1.00 118.73 630 GLN A C 1
ATOM 4923 O O . GLN A 1 636 ? -83.197 -66.890 -65.776 1.00 112.43 630 GLN A O 1
ATOM 4929 N N . VAL A 1 637 ? -81.952 -68.050 -64.296 1.00 120.99 631 VAL A N 1
ATOM 4930 C CA . VAL A 1 637 ? -82.402 -69.353 -64.769 1.00 125.42 631 VAL A CA 1
ATOM 4931 C C . VAL A 1 637 ? -83.799 -69.675 -64.255 1.00 131.00 631 VAL A C 1
ATOM 4932 O O . VAL A 1 637 ? -84.728 -69.893 -65.038 1.00 140.29 631 VAL A O 1
ATOM 4936 N N . SER A 1 638 ? -83.937 -69.702 -62.934 1.00 126.11 632 SER A N 1
ATOM 4937 C CA . SER A 1 638 ? -85.215 -69.967 -62.290 1.00 125.48 632 SER A CA 1
ATOM 4938 C C . SER A 1 638 ? -86.321 -69.042 -62.802 1.00 126.30 632 SER A C 1
ATOM 4939 O O . SER A 1 638 ? -87.503 -69.374 -62.721 1.00 128.27 632 SER A O 1
ATOM 4942 N N . HIS A 1 639 ? -85.940 -67.885 -63.331 1.00 118.01 633 HIS A N 1
ATOM 4943 C CA . HIS A 1 639 ? -86.915 -66.975 -63.909 1.00 115.22 633 HIS A CA 1
ATOM 4944 C C . HIS A 1 639 ? -87.372 -67.445 -65.274 1.00 130.14 633 HIS A C 1
ATOM 4945 O O . HIS A 1 639 ? -88.567 -67.585 -65.522 1.00 131.48 633 HIS A O 1
ATOM 4952 N N . GLN A 1 640 ? -86.420 -67.654 -66.175 1.00 135.55 634 GLN A N 1
ATOM 4953 C CA . GLN A 1 640 ? -86.768 -68.000 -67.543 1.00 139.66 634 GLN A CA 1
ATOM 4954 C C . GLN A 1 640 ? -87.638 -69.256 -67.574 1.00 136.85 634 GLN A C 1
ATOM 4955 O O . GLN A 1 640 ? -88.268 -69.552 -68.587 1.00 139.23 634 GLN A O 1
ATOM 4961 N N . GLU A 1 641 ? -87.666 -69.991 -66.464 1.00 130.36 635 GLU A N 1
ATOM 4962 C CA . GLU A 1 641 ? -88.616 -71.084 -66.310 1.00 127.24 635 GLU A CA 1
ATOM 4963 C C . GLU A 1 641 ? -89.975 -70.488 -65.984 1.00 127.64 635 GLU A C 1
ATOM 4964 O O . GLU A 1 641 ? -90.991 -70.857 -66.569 1.00 127.53 635 GLU A O 1
ATOM 4970 N N . PHE A 1 642 ? -89.985 -69.554 -65.044 1.00 126.17 636 PHE A N 1
ATOM 4971 C CA . PHE A 1 642 ? -91.166 -68.739 -64.816 1.00 123.50 636 PHE A CA 1
ATOM 4972 C C . PHE A 1 642 ? -91.631 -68.101 -66.129 1.00 118.99 636 PHE A C 1
ATOM 4973 O O . PHE A 1 642 ? -92.770 -67.674 -66.232 1.00 120.32 636 PHE A O 1
ATOM 4981 N N . SER A 1 643 ? -90.738 -68.030 -67.118 1.00 113.28 637 SER A N 1
ATOM 4982 C CA . SER A 1 643 ? -91.047 -67.462 -68.431 1.00 103.93 637 SER A CA 1
ATOM 4983 C C . SER A 1 643 ? -91.793 -68.469 -69.313 1.00 112.48 637 SER A C 1
ATOM 4984 O O . SER A 1 643 ? -92.465 -68.101 -70.275 1.00 94.44 637 SER A O 1
ATOM 4987 N N . LYS A 1 644 ? -91.658 -69.746 -68.982 1.00 127.99 638 LYS A N 1
ATOM 4988 C CA . LYS A 1 644 ? -92.438 -70.782 -69.638 1.00 136.83 638 LYS A CA 1
ATOM 4989 C C . LYS A 1 644 ? -93.906 -70.627 -69.245 1.00 139.94 638 LYS A C 1
ATOM 4990 O O . LYS A 1 644 ? -94.773 -70.469 -70.105 1.00 146.68 638 LYS A O 1
ATOM 4996 N N . MET A 1 645 ? -94.178 -70.660 -67.942 1.00 137.74 639 MET A N 1
ATOM 4997 C CA . MET A 1 645 ? -95.518 -70.394 -67.417 1.00 138.03 639 MET A CA 1
ATOM 4998 C C . MET A 1 645 ? -96.010 -69.003 -67.807 1.00 137.73 639 MET A C 1
ATOM 4999 O O . MET A 1 645 ? -97.204 -68.711 -67.744 1.00 138.81 639 MET A O 1
ATOM 5004 N N . LYS A 1 646 ? -95.073 -68.145 -68.190 1.00 134.30 640 LYS A N 1
ATOM 5005 C CA . LYS A 1 646 ? -95.392 -66.824 -68.714 1.00 138.29 640 LYS A CA 1
ATOM 5006 C C . LYS A 1 646 ? -96.159 -66.994 -70.032 1.00 139.43 640 LYS A C 1
ATOM 5007 O O . LYS A 1 646 ? -95.943 -67.965 -70.761 1.00 138.93 640 LYS A O 1
ATOM 5013 N N . GLN A 1 647 ? -97.066 -66.068 -70.329 1.00 138.81 641 GLN A N 1
ATOM 5014 C CA . GLN A 1 647 ? -97.906 -66.193 -71.521 1.00 139.08 641 GLN A CA 1
ATOM 5015 C C . GLN A 1 647 ? -97.996 -64.896 -72.324 1.00 129.23 641 GLN A C 1
ATOM 5016 O O . GLN A 1 647 ? -98.663 -63.947 -71.914 1.00 123.68 641 GLN A O 1
ATOM 5022 N N . SER A 1 648 ? -97.336 -64.876 -73.478 1.00 124.91 642 SER A N 1
ATOM 5023 C CA . SER A 1 648 ? -97.205 -63.658 -74.276 1.00 127.12 642 SER A CA 1
ATOM 5024 C C . SER A 1 648 ? -98.494 -63.202 -74.981 1.00 132.38 642 SER A C 1
ATOM 5025 O O . SER A 1 648 ? -98.671 -63.406 -76.184 1.00 133.61 642 SER A O 1
ATOM 5028 N N . ASN A 1 649 ? -99.386 -62.584 -74.213 1.00 132.35 643 ASN A N 1
ATOM 5029 C CA . ASN A 1 649 ? -100.548 -61.897 -74.760 1.00 127.22 643 ASN A CA 1
ATOM 5030 C C . ASN A 1 649 ? -100.353 -60.395 -74.667 1.00 124.31 643 ASN A C 1
ATOM 5031 O O . ASN A 1 649 ? -100.026 -59.878 -73.606 1.00 134.22 643 ASN A O 1
ATOM 5036 N N . ASN A 1 650 ? -100.562 -59.689 -75.767 1.00 117.39 644 ASN A N 1
ATOM 5037 C CA . ASN A 1 650 ? -100.321 -58.248 -75.808 1.00 117.23 644 ASN A CA 1
ATOM 5038 C C . ASN A 1 650 ? -100.911 -57.424 -74.656 1.00 106.10 644 ASN A C 1
ATOM 5039 O O . ASN A 1 650 ? -100.427 -56.326 -74.367 1.00 90.15 644 ASN A O 1
ATOM 5044 N N . GLU A 1 651 ? -101.955 -57.949 -74.016 1.00 107.00 645 GLU A N 1
ATOM 5045 C CA . GLU A 1 651 ? -102.584 -57.288 -72.874 1.00 108.93 645 GLU A CA 1
ATOM 5046 C C . GLU A 1 651 ? -101.600 -57.300 -71.699 1.00 109.02 645 GLU A C 1
ATOM 5047 O O . GLU A 1 651 ? -101.472 -56.335 -70.940 1.00 106.63 645 GLU A O 1
ATOM 5053 N N . ALA A 1 652 ? -100.893 -58.414 -71.577 1.00 104.25 646 ALA A N 1
ATOM 5054 C CA . ALA A 1 652 ? -99.923 -58.612 -70.520 1.00 91.97 646 ALA A CA 1
ATOM 5055 C C . ALA A 1 652 ? -98.562 -58.024 -70.907 1.00 92.41 646 ALA A C 1
ATOM 5056 O O . ALA A 1 652 ? -97.757 -57.698 -70.040 1.00 71.76 646 ALA A O 1
ATOM 5058 N N . ASN A 1 653 ? -98.309 -57.897 -72.208 1.00 95.90 647 ASN A N 1
ATOM 5059 C CA . ASN A 1 653 ? -97.054 -57.325 -72.679 1.00 86.06 647 ASN A CA 1
ATOM 5060 C C . ASN A 1 653 ? -97.023 -55.850 -72.376 1.00 85.12 647 ASN A C 1
ATOM 5061 O O . ASN A 1 653 ? -95.988 -55.305 -71.990 1.00 90.25 647 ASN A O 1
ATOM 5066 N N . LEU A 1 654 ? -98.166 -55.204 -72.562 1.00 82.63 648 LEU A N 1
ATOM 5067 C CA . LEU A 1 654 ? -98.296 -53.800 -72.226 1.00 76.69 648 LEU A CA 1
ATOM 5068 C C . LEU A 1 654 ? -98.100 -53.621 -70.724 1.00 69.02 648 LEU A C 1
ATOM 5069 O O . LEU A 1 654 ? -97.331 -52.761 -70.288 1.00 73.77 648 LEU A O 1
ATOM 5074 N N . ARG A 1 655 ? -98.795 -54.436 -69.938 1.00 65.52 649 ARG A N 1
ATOM 5075 C CA . ARG A 1 655 ? -98.682 -54.366 -68.490 1.00 71.59 649 ARG A CA 1
ATOM 5076 C C . ARG A 1 655 ? -97.219 -54.509 -68.060 1.00 72.75 649 ARG A C 1
ATOM 5077 O O . ARG A 1 655 ? -96.712 -53.710 -67.277 1.00 70.95 649 ARG A O 1
ATOM 5085 N N . GLU A 1 656 ? -96.547 -55.516 -68.611 1.00 71.56 650 GLU A N 1
ATOM 5086 C CA . GLU A 1 656 ? -95.158 -55.778 -68.300 1.00 75.11 650 GLU A CA 1
ATOM 5087 C C . GLU A 1 656 ? -94.236 -54.603 -68.598 1.00 76.43 650 GLU A C 1
ATOM 5088 O O . GLU A 1 656 ? -93.358 -54.275 -67.789 1.00 76.99 650 GLU A O 1
ATOM 5094 N N . GLU A 1 657 ? -94.413 -53.987 -69.762 1.00 68.99 651 GLU A N 1
ATOM 5095 C CA . GLU A 1 657 ? -93.622 -52.813 -70.119 1.00 65.11 651 GLU A CA 1
ATOM 5096 C C . GLU A 1 657 ? -93.712 -51.785 -69.004 1.00 68.37 651 GLU A C 1
ATOM 5097 O O . GLU A 1 657 ? -92.710 -51.358 -68.439 1.00 75.53 651 GLU A O 1
ATOM 5103 N N . VAL A 1 658 ? -94.937 -51.403 -68.683 1.00 75.98 652 VAL A N 1
ATOM 5104 C CA . VAL A 1 658 ? -95.199 -50.341 -67.724 1.00 74.77 652 VAL A CA 1
ATOM 5105 C C . VAL A 1 658 ? -94.647 -50.647 -66.320 1.00 72.46 652 VAL A C 1
ATOM 5106 O O . VAL A 1 658 ? -94.108 -49.762 -65.653 1.00 72.61 652 VAL A O 1
ATOM 5110 N N . LEU A 1 659 ? -94.786 -51.896 -65.886 1.00 69.59 653 LEU A N 1
ATOM 5111 C CA . LEU A 1 659 ? -94.248 -52.342 -64.602 1.00 69.77 653 LEU A CA 1
ATOM 5112 C C . LEU A 1 659 ? -92.720 -52.289 -64.583 1.00 68.78 653 LEU A C 1
ATOM 5113 O O . LEU A 1 659 ? -92.114 -51.739 -63.663 1.00 73.78 653 LEU A O 1
ATOM 5118 N N . LYS A 1 660 ? -92.102 -52.881 -65.596 1.00 63.76 654 LYS A N 1
ATOM 5119 C CA . LYS A 1 660 ? -90.669 -52.790 -65.719 1.00 59.51 654 LYS A CA 1
ATOM 5120 C C . LYS A 1 660 ? -90.249 -51.329 -65.657 1.00 61.60 654 LYS A C 1
ATOM 5121 O O . LYS A 1 660 ? -89.291 -50.999 -64.955 1.00 67.93 654 LYS A O 1
ATOM 5127 N N . ASN A 1 661 ? -90.994 -50.444 -66.318 1.00 54.60 655 ASN A N 1
ATOM 5128 C CA . ASN A 1 661 ? -90.613 -49.029 -66.351 1.00 56.99 655 ASN A CA 1
ATOM 5129 C C . ASN A 1 661 ? -90.806 -48.249 -65.045 1.00 64.70 655 ASN A C 1
ATOM 5130 O O . ASN A 1 661 ? -89.978 -47.376 -64.689 1.00 60.56 655 ASN A O 1
ATOM 5135 N N . LEU A 1 662 ? -91.881 -48.554 -64.324 1.00 63.64 656 LEU A N 1
ATOM 5136 C CA . LEU A 1 662 ? -92.069 -47.932 -63.016 1.00 66.79 656 LEU A CA 1
ATOM 5137 C C . LEU A 1 662 ? -90.930 -48.321 -62.047 1.00 63.26 656 LEU A C 1
ATOM 5138 O O . LEU A 1 662 ? -90.493 -47.494 -61.246 1.00 64.81 656 LEU A O 1
ATOM 5143 N N . ALA A 1 663 ? -90.434 -49.557 -62.141 1.00 53.12 657 ALA A N 1
ATOM 5144 C CA . ALA A 1 663 ? -89.376 -50.020 -61.246 1.00 61.11 657 ALA A CA 1
ATOM 5145 C C . ALA A 1 663 ? -88.049 -49.337 -61.595 1.00 73.91 657 ALA A C 1
ATOM 5146 O O . ALA A 1 663 ? -87.333 -48.838 -60.717 1.00 79.61 657 ALA A O 1
ATOM 5148 N N . THR A 1 664 ? -87.736 -49.313 -62.886 1.00 71.97 658 THR A N 1
ATOM 5149 C CA . THR A 1 664 ? -86.614 -48.538 -63.382 1.00 63.09 658 THR A CA 1
ATOM 5150 C C . THR A 1 664 ? -86.754 -47.084 -62.960 1.00 64.53 658 THR A C 1
ATOM 5151 O O . THR A 1 664 ? -85.776 -46.448 -62.613 1.00 76.33 658 THR A O 1
ATOM 5155 N N . ALA A 1 665 ? -87.978 -46.584 -62.930 1.00 66.72 659 ALA A N 1
ATOM 5156 C CA . ALA A 1 665 ? -88.242 -45.219 -62.499 1.00 64.45 659 ALA A CA 1
ATOM 5157 C C . ALA A 1 665 ? -87.895 -45.017 -61.022 1.00 61.40 659 ALA A C 1
ATOM 5158 O O . ALA A 1 665 ? -87.420 -43.955 -60.627 1.00 60.73 659 ALA A O 1
ATOM 5160 N N . TYR A 1 666 ? -88.157 -46.025 -60.200 1.00 60.28 660 TYR A N 1
ATOM 5161 C CA . TYR A 1 666 ? -87.815 -45.929 -58.790 1.00 63.66 660 TYR A CA 1
ATOM 5162 C C . TYR A 1 666 ? -86.306 -45.843 -58.635 1.00 65.68 660 TYR A C 1
ATOM 5163 O O . TYR A 1 666 ? -85.788 -44.914 -58.022 1.00 71.00 660 TYR A O 1
ATOM 5172 N N . ASP A 1 667 ? -85.610 -46.820 -59.202 1.00 64.41 661 ASP A N 1
ATOM 5173 C CA . ASP A 1 667 ? -84.162 -46.786 -59.226 1.00 57.78 661 ASP A CA 1
ATOM 5174 C C . ASP A 1 667 ? -83.693 -45.399 -59.628 1.00 58.28 661 ASP A C 1
ATOM 5175 O O . ASP A 1 667 ? -82.988 -44.751 -58.872 1.00 65.04 661 ASP A O 1
ATOM 5180 N N . ASN A 1 668 ? -84.113 -44.925 -60.795 1.00 57.36 662 ASN A N 1
ATOM 5181 C CA . ASN A 1 668 ? -83.642 -43.629 -61.271 1.00 64.02 662 ASN A CA 1
ATOM 5182 C C . ASN A 1 668 ? -83.927 -42.485 -60.302 1.00 66.68 662 ASN A C 1
ATOM 5183 O O . ASN A 1 668 ? -83.124 -41.578 -60.172 1.00 67.49 662 ASN A O 1
ATOM 5188 N N . PHE A 1 669 ? -85.068 -42.525 -59.625 1.00 69.83 663 PHE A N 1
ATOM 5189 C CA . PHE A 1 669 ? -85.402 -41.473 -58.675 1.00 65.40 663 PHE A CA 1
ATOM 5190 C C . PHE A 1 669 ? -84.424 -41.464 -57.514 1.00 66.65 663 PHE A C 1
ATOM 5191 O O . PHE A 1 669 ? -83.963 -40.409 -57.087 1.00 67.82 663 PHE A O 1
ATOM 5199 N N . VAL A 1 670 ? -84.144 -42.654 -56.993 1.00 67.06 664 VAL A N 1
ATOM 5200 C CA . VAL A 1 670 ? -83.234 -42.833 -55.878 1.00 64.28 664 VAL A CA 1
ATOM 5201 C C . VAL A 1 670 ? -81.807 -42.379 -56.220 1.00 70.74 664 VAL A C 1
ATOM 5202 O O . VAL A 1 670 ? -81.137 -41.689 -55.440 1.00 68.19 664 VAL A O 1
ATOM 5206 N N . GLU A 1 671 ? -81.366 -42.776 -57.406 1.00 65.08 665 GLU A N 1
ATOM 5207 C CA . GLU A 1 671 ? -80.039 -42.486 -57.893 1.00 58.79 665 GLU A CA 1
ATOM 5208 C C . GLU A 1 671 ? -79.887 -41.009 -58.200 1.00 67.69 665 GLU A C 1
ATOM 5209 O O . GLU A 1 671 ? -78.850 -40.413 -57.897 1.00 74.61 665 GLU A O 1
ATOM 5215 N N . LEU A 1 672 ? -80.922 -40.420 -58.798 1.00 67.48 666 LEU A N 1
ATOM 5216 C CA . LEU A 1 672 ? -80.891 -39.025 -59.229 1.00 61.05 666 LEU A CA 1
ATOM 5217 C C . LEU A 1 672 ? -80.799 -38.081 -58.037 1.00 71.25 666 LEU A C 1
ATOM 5218 O O . LEU A 1 672 ? -79.925 -37.215 -57.976 1.00 75.63 666 LEU A O 1
ATOM 5223 N N . VAL A 1 673 ? -81.717 -38.247 -57.095 1.00 71.96 667 VAL A N 1
ATOM 5224 C CA . VAL A 1 673 ? -81.678 -37.495 -55.856 1.00 73.62 667 VAL A CA 1
ATOM 5225 C C . VAL A 1 673 ? -80.287 -37.559 -55.212 1.00 78.47 667 VAL A C 1
ATOM 5226 O O . VAL A 1 673 ? -79.791 -36.553 -54.702 1.00 79.12 667 VAL A O 1
ATOM 5230 N N . ALA A 1 674 ? -79.652 -38.730 -55.248 1.00 73.65 668 ALA A N 1
ATOM 5231 C CA . ALA A 1 674 ? -78.322 -38.880 -54.650 1.00 71.97 668 ALA A CA 1
ATOM 5232 C C . ALA A 1 674 ? -77.231 -38.127 -55.408 1.00 73.93 668 ALA A C 1
ATOM 5233 O O . ALA A 1 674 ? -76.376 -37.500 -54.796 1.00 81.72 668 ALA A O 1
ATOM 5235 N N . ASN A 1 675 ? -77.251 -38.188 -56.732 1.00 70.71 669 ASN A N 1
ATOM 5236 C CA . ASN A 1 675 ? -76.290 -37.424 -57.513 1.00 72.25 669 ASN A CA 1
ATOM 5237 C C . ASN A 1 675 ? -76.510 -35.933 -57.376 1.00 77.23 669 ASN A C 1
ATOM 5238 O O . ASN A 1 675 ? -75.621 -35.137 -57.649 1.00 81.05 669 ASN A O 1
ATOM 5243 N N . LEU A 1 676 ? -77.704 -35.544 -56.960 1.00 78.45 670 LEU A N 1
ATOM 5244 C CA . LEU A 1 676 ? -77.992 -34.126 -56.850 1.00 78.22 670 LEU A CA 1
ATOM 5245 C C . LEU A 1 676 ? -77.577 -33.606 -55.487 1.00 82.30 670 LEU A C 1
ATOM 5246 O O . LEU A 1 676 ? -77.078 -32.489 -55.379 1.00 89.88 670 LEU A O 1
ATOM 5251 N N . LYS A 1 677 ? -77.787 -34.411 -54.449 1.00 73.94 671 LYS A N 1
ATOM 5252 C CA . LYS A 1 677 ? -77.317 -34.053 -53.119 1.00 74.04 671 LYS A CA 1
ATOM 5253 C C . LYS A 1 677 ? -75.788 -34.027 -53.113 1.00 73.29 671 LYS A C 1
ATOM 5254 O O . LYS A 1 677 ? -75.178 -33.100 -52.589 1.00 81.44 671 LYS A O 1
ATOM 5260 N N . GLU A 1 678 ? -75.178 -35.038 -53.717 1.00 84.40 672 GLU A N 1
ATOM 5261 C CA . GLU A 1 678 ? -73.746 -35.034 -53.922 1.00 78.59 672 GLU A CA 1
ATOM 5262 C C . GLU A 1 678 ? -73.293 -33.723 -54.585 1.00 83.96 672 GLU A C 1
ATOM 5263 O O . GLU A 1 678 ? -72.517 -32.963 -54.006 1.00 89.17 672 GLU A O 1
ATOM 5269 N N . GLY A 1 679 ? -73.784 -33.453 -55.791 1.00 82.30 673 GLY A N 1
ATOM 5270 C CA . GLY A 1 679 ? -73.419 -32.241 -56.510 1.00 76.32 673 GLY A CA 1
ATOM 5271 C C . GLY A 1 679 ? -73.640 -30.954 -55.736 1.00 73.42 673 GLY A C 1
ATOM 5272 O O . GLY A 1 679 ? -72.937 -29.959 -55.938 1.00 72.47 673 GLY A O 1
ATOM 5273 N N . THR A 1 680 ? -74.624 -30.963 -54.847 1.00 70.77 674 THR A N 1
ATOM 5274 C CA . THR A 1 680 ? -74.904 -29.782 -54.049 1.00 76.92 674 THR A CA 1
ATOM 5275 C C . THR A 1 680 ? -73.870 -29.620 -52.935 1.00 83.99 674 THR A C 1
ATOM 5276 O O . THR A 1 680 ? -73.278 -28.555 -52.787 1.00 88.43 674 THR A O 1
ATOM 5280 N N . LYS A 1 681 ? -73.659 -30.682 -52.163 1.00 78.04 675 LYS A N 1
ATOM 5281 C CA . LYS A 1 681 ? -72.596 -30.724 -51.169 1.00 84.48 675 LYS A CA 1
ATOM 5282 C C . LYS A 1 681 ? -71.281 -30.228 -51.786 1.00 87.04 675 LYS A C 1
ATOM 5283 O O . LYS A 1 681 ? -70.564 -29.415 -51.190 1.00 85.71 675 LYS A O 1
ATOM 5289 N N . PHE A 1 682 ? -70.981 -30.717 -52.986 1.00 77.93 676 PHE A N 1
ATOM 5290 C CA . PHE A 1 682 ? -69.776 -30.326 -53.704 1.00 67.82 676 PHE A CA 1
ATOM 5291 C C . PHE A 1 682 ? -69.717 -28.820 -53.944 1.00 72.66 676 PHE A C 1
ATOM 5292 O O . PHE A 1 682 ? -68.751 -28.179 -53.566 1.00 82.11 676 PHE A O 1
ATOM 5300 N N . TYR A 1 683 ? -70.748 -28.251 -54.559 1.00 77.18 677 TYR A N 1
ATOM 5301 C CA . TYR A 1 683 ? -70.737 -26.826 -54.867 1.00 71.81 677 TYR A CA 1
ATOM 5302 C C . TYR A 1 683 ? -70.673 -25.963 -53.606 1.00 76.21 677 TYR A C 1
ATOM 5303 O O . TYR A 1 683 ? -70.167 -24.839 -53.637 1.00 80.25 677 TYR A O 1
ATOM 5312 N N . ASN A 1 684 ? -71.180 -26.480 -52.495 1.00 76.60 678 ASN A N 1
ATOM 5313 C CA . ASN A 1 684 ? -71.148 -25.715 -51.256 1.00 83.69 678 ASN A CA 1
ATOM 5314 C C . ASN A 1 684 ? -69.775 -25.758 -50.572 1.00 90.43 678 ASN A C 1
ATOM 5315 O O . ASN A 1 684 ? -69.288 -24.743 -50.055 1.00 88.43 678 ASN A O 1
ATOM 5320 N N . GLU A 1 685 ? -69.143 -26.928 -50.595 1.00 89.22 679 GLU A N 1
ATOM 5321 C CA . GLU A 1 685 ? -67.753 -27.035 -50.183 1.00 86.55 679 GLU A CA 1
ATOM 5322 C C . GLU A 1 685 ? -66.911 -26.107 -51.043 1.00 87.54 679 GLU A C 1
ATOM 5323 O O . GLU A 1 685 ? -66.023 -25.408 -50.547 1.00 92.81 679 GLU A O 1
ATOM 5329 N N . LEU A 1 686 ? -67.198 -26.114 -52.340 1.00 83.08 680 LEU A N 1
ATOM 5330 C CA . LEU A 1 686 ? -66.470 -25.303 -53.300 1.00 77.33 680 LEU A CA 1
ATOM 5331 C C . LEU A 1 686 ? -66.613 -23.817 -53.010 1.00 78.46 680 LEU A C 1
ATOM 5332 O O . LEU A 1 686 ? -65.678 -23.045 -53.231 1.00 91.72 680 LEU A O 1
ATOM 5337 N N . THR A 1 687 ? -67.776 -23.410 -52.519 1.00 64.01 681 THR A N 1
ATOM 5338 C CA . THR A 1 687 ? -67.954 -22.030 -52.106 1.00 65.65 681 THR A CA 1
ATOM 5339 C C . THR A 1 687 ? -67.024 -21.694 -50.924 1.00 78.03 681 THR A C 1
ATOM 5340 O O . THR A 1 687 ? -66.392 -20.637 -50.905 1.00 79.64 681 THR A O 1
ATOM 5344 N N . GLU A 1 688 ? -66.931 -22.609 -49.959 1.00 86.92 682 GLU A N 1
ATOM 5345 C CA . GLU A 1 688 ? -66.045 -22.452 -48.804 1.00 93.30 682 GLU A CA 1
ATOM 5346 C C . GLU A 1 688 ? -64.591 -22.303 -49.225 1.00 95.94 682 GLU A C 1
ATOM 5347 O O . GLU A 1 688 ? -63.860 -21.447 -48.710 1.00 97.09 682 GLU A O 1
ATOM 5353 N N . ILE A 1 689 ? -64.164 -23.152 -50.150 1.00 90.93 683 ILE A N 1
ATOM 5354 C CA . ILE A 1 689 ? -62.783 -23.120 -50.597 1.00 90.76 683 ILE A CA 1
ATOM 5355 C C . ILE A 1 689 ? -62.533 -21.868 -51.435 1.00 85.43 683 ILE A C 1
ATOM 5356 O O . ILE A 1 689 ? -61.495 -21.205 -51.279 1.00 71.98 683 ILE A O 1
ATOM 5361 N N . LEU A 1 690 ? -63.496 -21.537 -52.298 1.00 76.98 684 LEU A N 1
ATOM 5362 C CA . LEU A 1 690 ? -63.403 -20.343 -53.135 1.00 73.24 684 LEU A CA 1
ATOM 5363 C C . LEU A 1 690 ? -63.448 -19.020 -52.355 1.00 77.49 684 LEU A C 1
ATOM 5364 O O . LEU A 1 690 ? -62.829 -18.041 -52.766 1.00 76.73 684 LEU A O 1
ATOM 5369 N N . VAL A 1 691 ? -64.187 -18.980 -51.249 1.00 83.19 685 VAL A N 1
ATOM 5370 C CA . VAL A 1 691 ? -64.255 -17.763 -50.436 1.00 83.21 685 VAL A CA 1
ATOM 5371 C C . VAL A 1 691 ? -62.924 -17.504 -49.762 1.00 88.13 685 VAL A C 1
ATOM 5372 O O . VAL A 1 691 ? -62.499 -16.356 -49.615 1.00 97.15 685 VAL A O 1
ATOM 5376 N N . ARG A 1 692 ? -62.270 -18.583 -49.350 1.00 87.01 686 ARG A N 1
ATOM 5377 C CA . ARG A 1 692 ? -60.921 -18.495 -48.816 1.00 81.49 686 ARG A CA 1
ATOM 5378 C C . ARG A 1 692 ? -60.017 -17.921 -49.890 1.00 83.31 686 ARG A C 1
ATOM 5379 O O . ARG A 1 692 ? -59.303 -16.949 -49.659 1.00 94.26 686 ARG A O 1
ATOM 5387 N N . PHE A 1 693 ? -60.052 -18.519 -51.072 1.00 78.84 687 PHE A N 1
ATOM 5388 C CA . PHE A 1 693 ? -59.189 -18.071 -52.151 1.00 75.93 687 PHE A CA 1
ATOM 5389 C C . PHE A 1 693 ? -59.425 -16.602 -52.469 1.00 76.63 687 PHE A C 1
ATOM 5390 O O . PHE A 1 693 ? -58.530 -15.926 -52.954 1.00 74.15 687 PHE A O 1
ATOM 5398 N N . GLN A 1 694 ? -60.628 -16.107 -52.192 1.00 79.30 688 GLN A N 1
ATOM 5399 C CA . GLN A 1 694 ? -60.931 -14.708 -52.453 1.00 75.92 688 GLN A CA 1
ATOM 5400 C C . GLN A 1 694 ? -60.297 -13.801 -51.415 1.00 84.45 688 GLN A C 1
ATOM 5401 O O . GLN A 1 694 ? -60.078 -12.613 -51.664 1.00 87.60 688 GLN A O 1
ATOM 5407 N N . ASN A 1 695 ? -60.016 -14.368 -50.246 1.00 87.12 689 ASN A N 1
ATOM 5408 C CA . ASN A 1 695 ? -59.341 -13.649 -49.176 1.00 81.58 689 ASN A CA 1
ATOM 5409 C C . ASN A 1 695 ? -57.836 -13.548 -49.393 1.00 80.22 689 ASN A C 1
ATOM 5410 O O . ASN A 1 695 ? -57.240 -12.506 -49.138 1.00 78.03 689 ASN A O 1
ATOM 5415 N N . LYS A 1 696 ? -57.216 -14.634 -49.841 1.00 76.44 690 LYS A N 1
ATOM 5416 C CA . LYS A 1 696 ? -55.822 -14.558 -50.233 1.00 75.58 690 LYS A CA 1
ATOM 5417 C C . LYS A 1 696 ? -55.665 -13.474 -51.295 1.00 76.89 690 LYS A C 1
ATOM 5418 O O . LYS A 1 696 ? -54.630 -12.824 -51.366 1.00 81.22 690 LYS A O 1
ATOM 5424 N N . CYS A 1 697 ? -56.681 -13.289 -52.133 1.00 70.18 691 CYS A N 1
ATOM 5425 C CA . CYS A 1 697 ? -56.597 -12.298 -53.202 1.00 72.58 691 CYS A CA 1
ATOM 5426 C C . CYS A 1 697 ? -56.694 -10.875 -52.667 1.00 79.92 691 CYS A C 1
ATOM 5427 O O . CYS A 1 697 ? -55.828 -10.055 -52.950 1.00 85.35 691 CYS A O 1
ATOM 5430 N N . SER A 1 698 ? -57.733 -10.575 -51.893 1.00 79.62 692 SER A N 1
ATOM 5431 C CA . SER A 1 698 ? -57.881 -9.219 -51.353 1.00 79.66 692 SER A CA 1
ATOM 5432 C C . SER A 1 698 ? -56.783 -8.840 -50.338 1.00 80.23 692 SER A C 1
ATOM 5433 O O . SER A 1 698 ? -56.263 -7.726 -50.365 1.00 82.72 692 SER A O 1
ATOM 5436 N N . ASP A 1 699 ? -56.435 -9.767 -49.453 1.00 80.00 693 ASP A N 1
ATOM 5437 C CA . ASP A 1 699 ? -55.326 -9.566 -48.530 1.00 82.92 693 ASP A CA 1
ATOM 5438 C C . ASP A 1 699 ? -54.068 -9.127 -49.266 1.00 84.95 693 ASP A C 1
ATOM 5439 O O . ASP A 1 699 ? -53.344 -8.247 -48.800 1.00 88.91 693 ASP A O 1
ATOM 5444 N N . ILE A 1 700 ? -53.818 -9.742 -50.419 1.00 83.56 694 ILE A N 1
ATOM 5445 C CA . ILE A 1 700 ? -52.602 -9.490 -51.187 1.00 86.28 694 ILE A CA 1
ATOM 5446 C C . ILE A 1 700 ? -52.694 -8.262 -52.095 1.00 83.20 694 ILE A C 1
ATOM 5447 O O . ILE A 1 700 ? -51.673 -7.712 -52.497 1.00 83.89 694 ILE A O 1
ATOM 5452 N N . VAL A 1 701 ? -53.907 -7.824 -52.409 1.00 79.67 695 VAL A N 1
ATOM 5453 C CA . VAL A 1 701 ? -54.071 -6.601 -53.186 1.00 78.77 695 VAL A CA 1
ATOM 5454 C C . VAL A 1 701 ? -54.021 -5.393 -52.258 1.00 80.59 695 VAL A C 1
ATOM 5455 O O . VAL A 1 701 ? -53.844 -4.262 -52.704 1.00 83.28 695 VAL A O 1
ATOM 5459 N N . PHE A 1 702 ? -54.169 -5.632 -50.961 1.00 84.21 696 PHE A N 1
ATOM 5460 C CA . PHE A 1 702 ? -54.165 -4.531 -49.999 1.00 92.56 696 PHE A CA 1
ATOM 5461 C C . PHE A 1 702 ? -52.931 -4.476 -49.085 1.00 96.14 696 PHE A C 1
ATOM 5462 O O . PHE A 1 702 ? -52.800 -3.568 -48.268 1.00 97.27 696 PHE A O 1
ATOM 5470 N N . ALA A 1 703 ? -52.034 -5.448 -49.243 1.00 97.56 697 ALA A N 1
ATOM 5471 C CA . ALA A 1 703 ? -50.692 -5.378 -48.673 1.00 102.05 697 ALA A CA 1
ATOM 5472 C C . ALA A 1 703 ? -49.812 -4.666 -49.704 1.00 107.03 697 ALA A C 1
ATOM 5473 O O . ALA A 1 703 ? -48.720 -4.152 -49.396 1.00 89.78 697 ALA A O 1
ATOM 5475 N N . ARG A 1 704 ? -50.329 -4.638 -50.932 1.00 115.58 698 ARG A N 1
ATOM 5476 C CA . ARG A 1 704 ? -49.677 -4.007 -52.075 1.00 120.92 698 ARG A CA 1
ATOM 5477 C C . ARG A 1 704 ? -50.227 -2.595 -52.316 1.00 123.35 698 ARG A C 1
ATOM 5478 O O . ARG A 1 704 ? -49.955 -1.675 -51.536 1.00 121.29 698 ARG A O 1
ATOM 5487 N N . ALA B 2 4 ? -70.715 -39.287 -59.333 1.00 85.20 27 ALA B N 1
ATOM 5488 C CA . ALA B 2 4 ? -70.956 -38.451 -60.509 1.00 89.58 27 ALA B CA 1
ATOM 5489 C C . ALA B 2 4 ? -70.159 -37.150 -60.423 1.00 99.18 27 ALA B C 1
ATOM 5490 O O . ALA B 2 4 ? -69.713 -36.606 -61.440 1.00 97.67 27 ALA B O 1
ATOM 5492 N N . TYR B 2 5 ? -69.997 -36.651 -59.200 1.00 104.01 28 TYR B N 1
ATOM 5493 C CA . TYR B 2 5 ? -69.156 -35.486 -58.947 1.00 104.92 28 TYR B CA 1
ATOM 5494 C C . TYR B 2 5 ? -67.819 -35.901 -58.327 1.00 111.47 28 TYR B C 1
ATOM 5495 O O . TYR B 2 5 ? -67.010 -35.057 -57.935 1.00 112.52 28 TYR B O 1
ATOM 5504 N N . ASP B 2 6 ? -67.596 -37.209 -58.242 1.00 115.33 29 ASP B N 1
ATOM 5505 C CA . ASP B 2 6 ? -66.307 -37.729 -57.802 1.00 118.83 29 ASP B CA 1
ATOM 5506 C C . ASP B 2 6 ? -65.164 -37.252 -58.706 1.00 114.78 29 ASP B C 1
ATOM 5507 O O . ASP B 2 6 ? -64.116 -36.853 -58.210 1.00 116.07 29 ASP B O 1
ATOM 5512 N N . PRO B 2 7 ? -65.367 -37.278 -60.036 1.00 109.29 30 PRO B N 1
ATOM 5513 C CA . PRO B 2 7 ? -64.319 -36.833 -60.962 1.00 107.76 30 PRO B CA 1
ATOM 5514 C C . PRO B 2 7 ? -63.885 -35.383 -60.727 1.00 109.43 30 PRO B C 1
ATOM 5515 O O . PRO B 2 7 ? -62.751 -35.017 -61.049 1.00 107.90 30 PRO B O 1
ATOM 5519 N N . ALA B 2 8 ? -64.780 -34.569 -60.177 1.00 109.79 31 ALA B N 1
ATOM 5520 C CA . ALA B 2 8 ? -64.476 -33.165 -59.932 1.00 110.35 31 ALA B CA 1
ATOM 5521 C C . ALA B 2 8 ? -63.839 -32.970 -58.562 1.00 111.82 31 ALA B C 1
ATOM 5522 O O . ALA B 2 8 ? -62.972 -32.118 -58.396 1.00 116.92 31 ALA B O 1
ATOM 5524 N N . ARG B 2 9 ? -64.266 -33.756 -57.579 1.00 109.54 32 ARG B N 1
ATOM 5525 C CA . ARG B 2 9 ? -63.632 -33.710 -56.265 1.00 112.02 32 ARG B CA 1
ATOM 5526 C C . ARG B 2 9 ? -62.166 -34.117 -56.353 1.00 116.97 32 ARG B C 1
ATOM 5527 O O . ARG B 2 9 ? -61.337 -33.672 -55.557 1.00 120.25 32 ARG B O 1
ATOM 5535 N N . LYS B 2 10 ? -61.856 -34.974 -57.319 1.00 118.14 33 LYS B N 1
ATOM 5536 C CA . LYS B 2 10 ? -60.492 -35.444 -57.506 1.00 122.02 33 LYS B CA 1
ATOM 5537 C C . LYS B 2 10 ? -59.560 -34.270 -57.779 1.00 123.13 33 LYS B C 1
ATOM 5538 O O . LYS B 2 10 ? -58.431 -34.233 -57.283 1.00 125.65 33 LYS B O 1
ATOM 5544 N N . LEU B 2 11 ? -60.045 -33.308 -58.560 1.00 118.07 34 LEU B N 1
ATOM 5545 C CA . LEU B 2 11 ? -59.222 -32.183 -58.997 1.00 115.26 34 LEU B CA 1
ATOM 5546 C C . LEU B 2 11 ? -58.978 -31.150 -57.894 1.00 111.38 34 LEU B C 1
ATOM 5547 O O . LEU B 2 11 ? -58.145 -30.251 -58.046 1.00 106.71 34 LEU B O 1
ATOM 5552 N N . LEU B 2 12 ? -59.706 -31.288 -56.788 1.00 109.57 35 LEU B N 1
ATOM 5553 C CA . LEU B 2 12 ? -59.453 -30.486 -55.595 1.00 106.38 35 LEU B CA 1
ATOM 5554 C C . LEU B 2 12 ? -58.252 -31.046 -54.822 1.00 115.11 35 LEU B C 1
ATOM 5555 O O . LEU B 2 12 ? -58.300 -31.229 -53.602 1.00 118.05 35 LEU B O 1
#

Sequence (706 aa):
ATFISVQLKKTSEVDLAKPLVKFIQQTYPSGGEEQAQYCRAAEELSKLRRAAVGRPLDKHEGALETLLRYYDQICSIEPKFPFSENQICLTFTWKDAFDKGSLFGGSVKLALASLGYEKSCVLFNCAALASQIAAEQNLDNDEGLKIAAKHYQFASGAFLHIKETVLSALSREPTVDISPDTVGTLSLIMLAQAQEVFFLKATRDKMKDAIIAKLANQAADYFGDAFKQCQYKDTLPKEVFPVLAAKHCIMQANAEYHQSILAKQQYYFGEEIARLQHAAELIKTVASRYDEYVNVKDFSDKINRALAAAKKDNDFIYHDRVPDLKDLDPIGKATLVKSTPVNVPISQKFTDLFEKMVPVSVQQSLAAYNQRKADLVNRSIAQMREATTLANGVLASLNLPAAIEDVSGDTVPQSILTKSRSVIEQGGIQTVDQLIKELPELLQRNREILDESLRLLDEEEATDNDLRAKFKERWQRTPSNELYKPLRAEGTNFRTVLDKAVQADGQVKECYQSHRDTIVLLCKPEPELNAAIPSANPAKTMQGSEVVNVLKSLLSNLDEVKKEREGLENDLKSVNFDMTSKFLTALAQDGVINEEALSVTELDRVYGGLTTKVQESLKKQEGLLKNIQVSHQEFSKMKQSNNEANLREEVLKNLATAYDNFVELVANLKEGTKFYNELTEILVRFQNKCSDIVFARAYDPARKLL

InterPro domains:
  IPR004328 BRO1 domain [PF03097] (4-378)
  IPR004328 BRO1 domain [PS51180] (3-392)
  IPR004328 BRO1 domain [SM01041] (3-382)
  IPR025304 ALIX V-shaped domain [PF13949] (413-701)
  IPR038499 BRO1 domain superfamily [G3DSA:1.25.40.280] (1-358)

Secondary structure (DSSP, 8-state):
------PPPPB----SSHHHHHHHHHTS-TT-HHHHHHHHHHHHHHHHHIIIIISPP--SHHHHHHHHHHHHHHHTTGGGS-TTT--S---EEEE-SS---SSS-S--EEEES-HHHHHHHHHHHHHHHHHHHHHTS-TTSHHHHHHHHHHHHHHHHHHHHHHTTTTTT-SSPPPGGGSHHHHHHHHHHHHHHHHHHHHHHHHHTT--HHHHHHHHHHHHHHHHHHHHHHHS---S-TTHHHHHHHHHHHHHHHHHHHHHHHHHTTT-HHHHHHHHHHHHHHHHHHHHHSTTT---HHHHHHHHHHHHHHHHHIIIII-PPPPPGGGSPPP-------PPP--S--STT---TTTTS--HHHHHHHHHHHHHHHHHHHHHHHHHHHHHHHHHHHHHHTTTTTTTT-SSTTS--HHHHHHHHHHHHTT-HHHHHHHHHHHHHHHHHHHHHHHHHHHHHHHHHHHHHHHHHH-TTT--S--HHHHTHHHHHHHHHHHHHHHHHHHHHHHHHHHHHTTHHHHHHHTS-HHHHHTTS------GGGTT-HHHHHHHHHHHHHHHHHHHHHHHHHHHHH-----HHHHHHHHHSSS---HHHHHHHHHHHHTTTHHHHHHHHHHHHHHHHHHHHHHHHHHTTS----HHHHHHHHHHHHHHHHHHHHHHHHHHHHHHHHHHHHHHHHHHHHHHHHHHHHS--/--HHHHTT-

B-factor: mean 86.45, std 32.49, range [23.45, 217.27]